Protein AF-0000000086705723 (afdb_homodimer)

Foldseek 3Di:
DCVPPPPPQPDWEKEWEDDQFKIWIWTPPVDIDTDMDTANGLVRLLVRLVCVCVVVVPFAHEYEYAYEPPQKDKDKDFQDPDPPVCRLVCVCVRCVVVDDDDSVQKDKDWDWAQAAPVDGTMIMMMMGGPVSVVSNCVSCVVGYHYDYYYHPLLVCLVVDDQAQAKEWEFADDQPGFTWIWIHYRSGTHDIDGDPPCNCQQPDQDCVVVLVVVLVVVVVVQCCCCPGSVGDDHAEYEYHGHHNCQVVSQVVSCVVDPHHYYYDDDPVVCVCVVCVVVVVVVVDDDD/DCPPPPPPQPDWEKEWEDDQFKIWIWTPPVDIDTDMDTANGLVRLLVRLVCVCVVVVPFAHEYEYAYEPPQKDKDKDFQDPDPPVCRLVCVCVRCVVVDDDDSVQKDKDWDWAQAAPVDGTMIMMMMGGPVSVVSNCVSCVVGYHYDYYYHPLLVCLVVDDQAQAKEWEFADDQPGFTWIWIHYRSGTHDIDGDPPCNCQQPDQDCVVVLVVVLVVVVVVQCCCCPRSVGDHHAEYEYHGHHNCQVVSQVVSCVVDPHHYYYDDDPVVCVCVVCVVVVVVVVDDDD

Structure (mmCIF, N/CA/C/O backbone):
data_AF-0000000086705723-model_v1
#
loop_
_entity.id
_entity.type
_entity.pdbx_description
1 polymer 'MSHA biogenesis protein MshI'
#
loop_
_atom_site.group_PDB
_atom_site.id
_atom_site.type_symbol
_atom_site.label_atom_id
_atom_site.label_alt_id
_atom_site.label_comp_id
_atom_site.label_asym_id
_atom_site.label_entity_id
_atom_site.label_seq_id
_atom_site.pdbx_PDB_ins_code
_atom_site.Cartn_x
_atom_site.Cartn_y
_atom_site.Cartn_z
_atom_site.occupancy
_atom_site.B_iso_or_equiv
_atom_site.auth_seq_id
_atom_site.auth_comp_id
_atom_site.auth_asym_id
_atom_site.auth_atom_id
_atom_site.pdbx_PDB_model_num
ATOM 1 N N . MET A 1 1 ? 30.625 6.539 -42.156 1 21.98 1 MET A N 1
ATOM 2 C CA . MET A 1 1 ? 30.828 6.621 -40.688 1 21.98 1 MET A CA 1
ATOM 3 C C . MET A 1 1 ? 29.5 6.555 -39.938 1 21.98 1 MET A C 1
ATOM 5 O O . MET A 1 1 ? 28.844 7.574 -39.75 1 21.98 1 MET A O 1
ATOM 9 N N . ARG A 1 2 ? 28.531 5.625 -40.25 1 25.52 2 ARG A N 1
ATOM 10 C CA . ARG A 1 2 ? 27.109 5.477 -39.969 1 25.52 2 ARG A CA 1
ATOM 11 C C . ARG A 1 2 ? 26.859 5.34 -38.469 1 25.52 2 ARG A C 1
ATOM 13 O O . ARG A 1 2 ? 27.219 4.328 -37.844 1 25.52 2 ARG A O 1
ATOM 20 N N . THR A 1 3 ? 27.109 6.418 -37.656 1 29.84 3 THR A N 1
ATOM 21 C CA . THR A 1 3 ? 27.109 6.602 -36.188 1 29.84 3 THR A CA 1
ATOM 22 C C . THR A 1 3 ? 25.797 6.082 -35.594 1 29.84 3 THR A C 1
ATOM 24 O O . THR A 1 3 ? 24.75 6.688 -35.781 1 29.84 3 THR A O 1
ATOM 27 N N . LEU A 1 4 ? 25.516 4.797 -35.781 1 28.5 4 LEU A N 1
ATOM 28 C CA . LEU A 1 4 ? 24.312 4.086 -35.375 1 28.5 4 LEU A CA 1
ATOM 29 C C . LEU A 1 4 ? 23.984 4.328 -33.906 1 28.5 4 LEU A C 1
ATOM 31 O O . LEU A 1 4 ? 24.828 4.07 -33.031 1 28.5 4 LEU A O 1
ATOM 35 N N . PHE A 1 5 ? 23.375 5.48 -33.656 1 31.73 5 PHE A N 1
ATOM 36 C CA . PHE A 1 5 ? 22.812 5.875 -32.375 1 31.73 5 PHE A CA 1
ATOM 37 C C . PHE A 1 5 ? 22.203 4.676 -31.641 1 31.73 5 PHE A C 1
ATOM 39 O O . PHE A 1 5 ? 21.281 4.039 -32.156 1 31.73 5 PHE A O 1
ATOM 46 N N . HIS A 1 6 ? 22.969 3.834 -31.109 1 31.06 6 HIS A N 1
ATOM 47 C CA . HIS A 1 6 ? 22.594 2.695 -30.281 1 31.06 6 HIS A CA 1
ATOM 48 C C . HIS A 1 6 ? 21.516 3.08 -29.266 1 31.06 6 HIS A C 1
ATOM 50 O O . HIS A 1 6 ? 21.703 4.008 -28.484 1 31.06 6 HIS A O 1
ATOM 56 N N . ARG A 1 7 ? 20.422 3.166 -29.766 1 34.44 7 ARG A N 1
ATOM 57 C CA . ARG A 1 7 ? 19.297 3.438 -28.875 1 34.44 7 ARG A CA 1
ATOM 58 C C . ARG A 1 7 ? 19.5 2.752 -27.531 1 34.44 7 ARG A C 1
ATOM 60 O O . ARG A 1 7 ? 19.719 1.542 -27.469 1 34.44 7 ARG A O 1
ATOM 67 N N . LYS A 1 8 ? 20.109 3.406 -26.625 1 37.16 8 LYS A N 1
ATOM 68 C CA . LYS A 1 8 ? 20.234 2.975 -25.25 1 37.16 8 LYS A CA 1
ATOM 69 C C . LYS A 1 8 ? 19.078 2.066 -24.828 1 37.16 8 LYS A C 1
ATOM 71 O O . LYS A 1 8 ? 17.922 2.453 -24.938 1 37.16 8 LYS A O 1
ATOM 76 N N . ALA A 1 9 ? 19.031 0.79 -25.156 1 39.94 9 ALA A N 1
ATOM 77 C CA . ALA A 1 9 ? 18.094 -0.238 -24.703 1 39.94 9 ALA A CA 1
ATOM 78 C C . ALA A 1 9 ? 17.516 0.101 -23.328 1 39.94 9 ALA A C 1
ATOM 80 O O . ALA A 1 9 ? 18.25 0.406 -22.406 1 39.94 9 ALA A O 1
ATOM 81 N N . LEU A 1 10 ? 16.359 0.853 -23.172 1 51.12 10 LEU A N 1
ATOM 82 C CA . LEU A 1 10 ? 15.672 1.291 -21.969 1 51.12 10 LEU A CA 1
ATOM 83 C C . LEU A 1 10 ? 15.703 0.201 -20.891 1 51.12 10 LEU A C 1
ATOM 85 O O . LEU A 1 10 ? 15.453 -0.97 -21.188 1 51.12 10 LEU A O 1
ATOM 89 N N . SER A 1 11 ? 16.406 0.227 -19.797 1 62.53 11 SER A N 1
ATOM 90 C CA . SER A 1 11 ? 16.859 -0.601 -18.688 1 62.53 11 SER A CA 1
ATOM 91 C C . SER A 1 11 ? 15.734 -0.84 -17.688 1 62.53 11 SER A C 1
ATOM 93 O O . SER A 1 11 ? 14.844 -0.002 -17.531 1 62.53 11 SER A O 1
ATOM 95 N N . GLY A 1 12 ? 15.242 -2.141 -17.516 1 80.44 12 GLY A N 1
ATOM 96 C CA . GLY A 1 12 ? 14.5 -2.709 -16.391 1 80.44 12 GLY A CA 1
ATOM 97 C C . GLY A 1 12 ? 13.273 -3.484 -16.828 1 80.44 12 GLY A C 1
ATOM 98 O O . GLY A 1 12 ? 12.789 -3.322 -17.953 1 80.44 12 GLY A O 1
ATOM 99 N N . ARG A 1 13 ? 12.828 -4.348 -16.234 1 91.06 13 ARG A N 1
ATOM 100 C CA . ARG A 1 13 ? 11.664 -5.207 -16.469 1 91.06 13 ARG A CA 1
ATOM 101 C C . ARG A 1 13 ? 10.391 -4.562 -15.922 1 91.06 13 ARG A C 1
ATOM 103 O O . ARG A 1 13 ? 10.453 -3.689 -15.055 1 91.06 13 ARG A O 1
ATOM 110 N N . VAL A 1 14 ? 9.344 -4.902 -16.609 1 95.06 14 VAL A N 1
ATOM 111 C CA . VAL A 1 14 ? 8.016 -4.48 -16.188 1 95.06 14 VAL A CA 1
ATOM 112 C C . VAL A 1 14 ? 7.176 -5.703 -15.828 1 95.06 14 VAL A C 1
ATOM 114 O O . VAL A 1 14 ? 7.168 -6.695 -16.562 1 95.06 14 VAL A O 1
ATOM 117 N N . GLY A 1 15 ? 6.617 -5.648 -14.648 1 96.75 15 GLY A N 1
ATOM 118 C CA . GLY A 1 15 ? 5.652 -6.668 -14.266 1 96.75 15 GLY A CA 1
ATOM 119 C C . GLY A 1 15 ? 4.215 -6.25 -14.508 1 96.75 15 GLY A C 1
ATOM 120 O O . GLY A 1 15 ? 3.818 -5.137 -14.164 1 96.75 15 GLY A O 1
ATOM 121 N N . VAL A 1 16 ? 3.438 -7.164 -15.086 1 97.38 16 VAL A N 1
ATOM 122 C CA . VAL A 1 16 ? 2.043 -6.852 -15.383 1 97.38 16 VAL A CA 1
ATOM 123 C C . VAL A 1 16 ? 1.145 -7.98 -14.875 1 97.38 16 VAL A C 1
ATOM 125 O O . VAL A 1 16 ? 1.427 -9.156 -15.109 1 97.38 16 VAL A O 1
ATOM 128 N N . LEU A 1 17 ? 0.126 -7.617 -14.164 1 96.38 17 LEU A N 1
ATOM 129 C CA . LEU A 1 17 ? -0.926 -8.555 -13.789 1 96.38 17 LEU A CA 1
ATOM 130 C C . LEU A 1 17 ? -2.189 -8.312 -14.602 1 96.38 17 LEU A C 1
ATOM 132 O O . LEU A 1 17 ? -2.748 -7.211 -14.586 1 96.38 17 LEU A O 1
ATOM 136 N N . PHE A 1 18 ? -2.557 -9.336 -15.344 1 96.88 18 PHE A N 1
ATOM 137 C CA . PHE A 1 18 ? -3.799 -9.266 -16.109 1 96.88 18 PHE A CA 1
ATOM 138 C C . PHE A 1 18 ? -4.965 -9.82 -15.289 1 96.88 18 PHE A C 1
ATOM 140 O O . PHE A 1 18 ? -4.91 -10.953 -14.812 1 96.88 18 PHE A O 1
ATOM 147 N N . GLY A 1 19 ? -5.926 -8.984 -15.156 1 92.94 19 GLY A 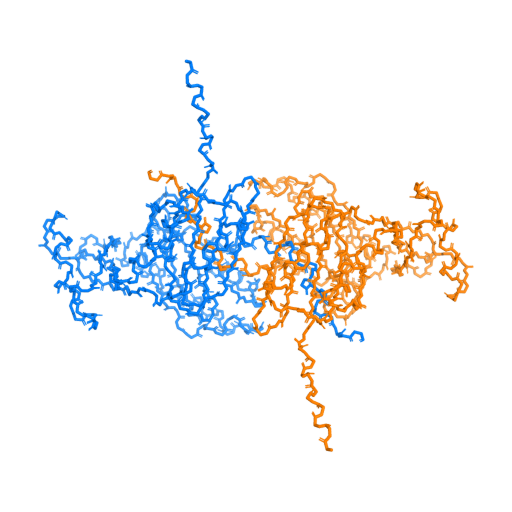N 1
ATOM 148 C CA . GLY A 1 19 ? -7.188 -9.422 -14.57 1 92.94 19 GLY A CA 1
ATOM 149 C C . GLY A 1 19 ? -8.359 -9.289 -15.523 1 92.94 19 GLY A C 1
ATOM 150 O O . GLY A 1 19 ? -8.203 -8.812 -16.656 1 92.94 19 GLY A O 1
ATOM 151 N N . GLN A 1 20 ? -9.531 -9.828 -15.023 1 88.69 20 GLN A N 1
ATOM 152 C CA . GLN A 1 20 ? -10.742 -9.75 -15.836 1 88.69 20 GLN A CA 1
ATOM 153 C C . GLN A 1 20 ? -11.203 -8.305 -16 1 88.69 20 GLN A C 1
ATOM 155 O O . GLN A 1 20 ? -11.664 -7.918 -17.078 1 88.69 20 GLN A O 1
ATOM 160 N N . ASP A 1 21 ? -10.984 -7.539 -14.891 1 88.06 21 ASP A N 1
ATOM 161 C CA . ASP A 1 21 ? -11.57 -6.203 -14.945 1 88.06 21 ASP A CA 1
ATOM 162 C C . ASP A 1 21 ? -10.508 -5.129 -14.727 1 88.06 21 ASP A C 1
ATOM 164 O O . ASP A 1 21 ? -10.828 -3.941 -14.648 1 88.06 21 ASP A O 1
ATOM 168 N N . HIS A 1 22 ? -9.234 -5.559 -14.547 1 89.31 22 HIS A N 1
ATOM 169 C CA . HIS A 1 22 ? -8.172 -4.594 -14.281 1 89.31 22 HIS A CA 1
ATOM 170 C C . HIS A 1 22 ? -6.82 -5.125 -14.75 1 89.31 22 HIS A C 1
ATOM 172 O O . HIS A 1 22 ? -6.605 -6.336 -14.789 1 89.31 22 HIS A O 1
ATOM 178 N N . ILE A 1 23 ? -5.984 -4.195 -15.07 1 94.12 23 ILE A N 1
ATOM 179 C CA . ILE A 1 23 ? -4.57 -4.473 -15.289 1 94.12 23 ILE A CA 1
ATOM 180 C C . ILE A 1 23 ? -3.725 -3.68 -14.297 1 94.12 23 ILE A C 1
ATOM 182 O O . ILE A 1 23 ? -4 -2.506 -14.039 1 94.12 23 ILE A O 1
ATOM 186 N N . TRP A 1 24 ? -2.773 -4.332 -13.695 1 92.31 24 TRP A N 1
ATOM 187 C CA . TRP A 1 24 ? -1.833 -3.68 -12.789 1 92.31 24 TRP A CA 1
ATOM 188 C C . TRP A 1 24 ? -0.41 -3.76 -13.336 1 92.31 24 TRP A C 1
ATOM 190 O O . TRP A 1 24 ? 0.001 -4.797 -13.859 1 92.31 24 TRP A O 1
ATOM 200 N N . LEU A 1 25 ? 0.279 -2.699 -13.234 1 94 25 LEU A N 1
ATOM 201 C CA . LEU A 1 25 ? 1.627 -2.607 -13.781 1 94 25 LEU A CA 1
ATOM 202 C C . LEU A 1 25 ? 2.607 -2.09 -12.734 1 94 25 LEU A C 1
ATOM 204 O O . LEU A 1 25 ? 2.287 -1.171 -11.977 1 94 25 LEU A O 1
ATOM 208 N N . THR A 1 26 ? 3.77 -2.746 -12.664 1 91.94 26 THR A N 1
ATOM 209 C CA . THR A 1 26 ? 4.855 -2.268 -11.82 1 91.94 26 THR A CA 1
ATOM 210 C C . THR A 1 26 ? 6.168 -2.221 -12.594 1 91.94 26 THR A C 1
ATOM 212 O O . THR A 1 26 ? 6.391 -3.029 -13.5 1 91.94 26 THR A O 1
ATOM 215 N N . SER A 1 27 ? 6.941 -1.223 -12.297 1 89.56 27 SER A N 1
ATOM 216 C CA . SER A 1 27 ? 8.297 -1.153 -12.836 1 89.56 27 SER A CA 1
ATOM 217 C C . SER A 1 27 ? 9.32 -0.921 -11.727 1 89.56 27 SER A C 1
ATOM 219 O O . SER A 1 27 ? 8.984 -0.399 -10.664 1 89.56 27 SER A O 1
ATOM 221 N N . ASN A 1 28 ? 10.406 -1.51 -11.789 1 74.62 28 ASN A N 1
ATOM 222 C CA . ASN A 1 28 ? 11.445 -1.353 -10.773 1 74.62 28 ASN A CA 1
ATOM 223 C C . ASN A 1 28 ? 12.523 -0.368 -11.227 1 74.62 28 ASN A C 1
ATOM 225 O O . ASN A 1 28 ? 13.695 -0.522 -10.875 1 74.62 28 ASN A O 1
ATOM 229 N N . ASP A 1 29 ? 12.086 0.596 -11.938 1 72.94 29 ASP A N 1
ATOM 230 C CA . ASP A 1 29 ? 13.031 1.648 -12.312 1 72.94 29 ASP A CA 1
ATOM 231 C C . ASP A 1 29 ? 13.461 2.461 -11.094 1 72.94 29 ASP A C 1
ATOM 233 O O . ASP A 1 29 ? 13.117 2.115 -9.961 1 72.94 29 ASP A O 1
ATOM 237 N N . THR A 1 30 ? 14.469 3.266 -11.289 1 62.84 30 THR A N 1
ATOM 238 C CA . THR A 1 30 ? 14.914 4.148 -10.219 1 62.84 30 THR A CA 1
ATOM 239 C C . THR A 1 30 ? 13.727 4.762 -9.484 1 62.84 30 THR A C 1
ATOM 241 O O . THR A 1 30 ? 13.719 4.832 -8.25 1 62.84 30 THR A O 1
ATOM 244 N N . THR A 1 31 ? 12.75 5.066 -10.32 1 63.94 31 THR A N 1
ATOM 245 C CA . THR A 1 31 ? 11.477 5.488 -9.75 1 63.94 31 THR A CA 1
ATOM 246 C C . THR A 1 31 ? 10.391 4.445 -10.016 1 63.94 31 THR A C 1
ATOM 248 O O . THR A 1 31 ? 9.883 4.344 -11.133 1 63.94 31 THR A O 1
ATOM 251 N N . PRO A 1 32 ? 10.156 3.662 -8.953 1 71.12 32 PRO A N 1
ATOM 252 C CA . PRO A 1 32 ? 9.172 2.604 -9.18 1 71.12 32 PRO A CA 1
ATOM 253 C C . PRO A 1 32 ? 7.816 3.145 -9.633 1 71.12 32 PRO A C 1
ATOM 255 O O . PRO A 1 32 ? 7.406 4.227 -9.203 1 71.12 32 PRO A O 1
ATOM 258 N N . CYS A 1 33 ? 7.27 2.514 -10.547 1 80.12 33 CYS A N 1
ATOM 259 C CA . CYS A 1 33 ? 5.949 2.85 -11.062 1 80.12 33 CYS A CA 1
ATOM 260 C C . CYS A 1 33 ? 4.918 1.807 -10.648 1 80.12 33 CYS A C 1
ATOM 262 O O . CYS A 1 33 ? 5.164 0.605 -10.766 1 80.12 33 CYS A O 1
ATOM 264 N N . PHE A 1 34 ? 3.861 2.211 -10.016 1 86 34 PHE A N 1
ATOM 265 C CA . PHE A 1 34 ? 2.691 1.398 -9.711 1 86 34 PHE A CA 1
ATOM 266 C C . PHE A 1 34 ? 1.433 2.018 -10.312 1 86 34 PHE A C 1
ATOM 268 O O . PHE A 1 34 ? 0.955 3.049 -9.836 1 86 34 PHE A O 1
ATOM 275 N N . ALA A 1 35 ? 0.952 1.363 -11.336 1 85.94 35 ALA A N 1
ATOM 276 C CA . ALA A 1 35 ? -0.176 1.936 -12.062 1 85.94 35 ALA A CA 1
ATOM 277 C C . ALA A 1 35 ? -1.182 0.855 -12.453 1 85.94 35 ALA A C 1
ATOM 279 O O . ALA A 1 35 ? -0.833 -0.324 -12.539 1 85.94 35 ALA A O 1
ATOM 280 N N . SER A 1 36 ? -2.379 1.224 -12.609 1 87.5 36 SER A N 1
ATOM 281 C CA . SER A 1 36 ? -3.414 0.272 -13 1 87.5 36 SER A CA 1
ATOM 282 C C . SER A 1 36 ? -4.469 0.935 -13.883 1 87.5 36 SER A C 1
ATOM 284 O O . SER A 1 36 ? -4.555 2.164 -13.938 1 87.5 36 SER A O 1
ATOM 286 N N . ARG A 1 37 ? -5.188 0.121 -14.594 1 86.06 37 ARG A N 1
ATOM 287 C CA . ARG A 1 37 ? -6.273 0.577 -15.453 1 86.06 37 ARG A CA 1
ATOM 288 C C . ARG A 1 37 ? -7.434 -0.413 -15.453 1 86.06 37 ARG A C 1
ATOM 290 O O . ARG A 1 37 ? -7.223 -1.624 -15.547 1 86.06 37 ARG A O 1
ATOM 297 N N . PRO A 1 38 ? -8.633 0.137 -15.297 1 86.19 38 PRO A N 1
ATOM 298 C CA . PRO A 1 38 ? -9.781 -0.751 -15.484 1 86.19 38 PRO A CA 1
ATOM 299 C C . PRO A 1 38 ? -9.922 -1.229 -16.922 1 86.19 38 PRO A C 1
ATOM 301 O O . PRO A 1 38 ? -9.555 -0.51 -17.859 1 86.19 38 PRO A O 1
ATOM 304 N N . VAL A 1 39 ? -10.344 -2.42 -17.078 1 90.88 39 VAL A N 1
ATOM 305 C CA . VAL A 1 39 ? -10.609 -2.973 -18.406 1 90.88 39 VAL A CA 1
ATOM 306 C C . VAL A 1 39 ? -11.953 -3.697 -18.406 1 90.88 39 VAL A C 1
ATOM 308 O O . VAL A 1 39 ? -12.438 -4.129 -17.359 1 90.88 39 VAL A O 1
ATOM 311 N N . ASN A 1 40 ? -12.57 -3.639 -19.531 1 88.06 40 ASN A N 1
ATOM 312 C CA . ASN A 1 40 ? -13.797 -4.414 -19.703 1 88.06 40 ASN A CA 1
ATOM 313 C C . ASN A 1 40 ? -13.523 -5.73 -20.422 1 88.06 40 ASN A C 1
ATOM 315 O O . ASN A 1 40 ? -13.977 -5.926 -21.547 1 88.06 40 ASN A O 1
ATOM 319 N N . GLY A 1 41 ? -12.812 -6.59 -19.844 1 87 41 GLY A N 1
ATOM 320 C CA . GLY A 1 41 ? -12.492 -7.879 -20.422 1 87 41 GLY A CA 1
ATOM 321 C C . GLY A 1 41 ? -11.281 -7.836 -21.344 1 87 41 GLY A C 1
ATOM 322 O O . GLY A 1 41 ? -10.586 -6.82 -21.422 1 87 41 GLY A O 1
ATOM 323 N N . PRO A 1 42 ? -11.047 -8.938 -22.094 1 89 42 PRO A N 1
ATOM 324 C CA . PRO A 1 42 ? -9.852 -9.078 -22.938 1 89 42 PRO A CA 1
ATOM 325 C C . PRO A 1 42 ? -9.797 -8.047 -24.047 1 89 42 PRO A C 1
ATOM 327 O O . PRO A 1 42 ? -8.703 -7.672 -24.5 1 89 42 PRO A O 1
ATOM 330 N N . GLN A 1 43 ? -10.875 -7.586 -24.422 1 91.62 43 GLN A N 1
ATOM 331 C CA . GLN A 1 43 ? -10.914 -6.633 -25.531 1 91.62 43 GLN A CA 1
ATOM 332 C C . GLN A 1 43 ? -10.289 -5.301 -25.125 1 91.62 43 GLN A C 1
ATOM 334 O O . GLN A 1 43 ? -9.859 -4.523 -25.984 1 91.62 43 GLN A O 1
ATOM 339 N N . GLY A 1 44 ? -10.242 -5.086 -23.875 1 93.81 44 GLY A N 1
ATOM 340 C CA . GLY A 1 44 ? -9.719 -3.822 -23.391 1 93.81 44 GLY A CA 1
ATOM 341 C C . GLY A 1 44 ? -8.242 -3.891 -23.031 1 93.81 44 GLY A C 1
ATOM 342 O O . GLY A 1 44 ? -7.625 -2.865 -22.75 1 93.81 44 GLY A O 1
ATOM 343 N N . TRP A 1 45 ? -7.648 -5.09 -23.109 1 95.94 45 TRP A N 1
ATOM 344 C CA . TRP A 1 45 ? -6.289 -5.281 -22.609 1 95.94 45 TRP A CA 1
ATOM 345 C C . TRP A 1 45 ? -5.289 -4.48 -23.422 1 95.94 45 TRP A C 1
ATOM 347 O O . TRP A 1 45 ? -4.43 -3.787 -22.875 1 95.94 45 TRP A O 1
ATOM 357 N N . ARG A 1 46 ? -5.453 -4.551 -24.734 1 95.69 46 ARG A N 1
ATOM 358 C CA . ARG A 1 46 ? -4.492 -3.902 -25.625 1 95.69 46 ARG A CA 1
ATOM 359 C C . ARG A 1 46 ? -4.488 -2.391 -25.422 1 95.69 46 ARG A C 1
ATOM 361 O O . ARG A 1 46 ? -3.428 -1.785 -25.25 1 95.69 46 ARG A O 1
ATOM 368 N N . SER A 1 47 ? -5.625 -1.835 -25.406 1 94.75 47 SER A N 1
ATOM 369 C CA . SER A 1 47 ? -5.73 -0.387 -25.25 1 94.75 47 SER A CA 1
ATOM 370 C C . SER A 1 47 ? -5.23 0.056 -23.875 1 94.75 47 SER A C 1
ATOM 372 O O . SER A 1 47 ? -4.559 1.082 -23.766 1 94.75 47 SER A O 1
ATOM 374 N N . ALA A 1 48 ? -5.609 -0.688 -22.875 1 93.19 48 ALA A N 1
ATOM 375 C CA . ALA A 1 48 ? -5.184 -0.359 -21.516 1 93.19 48 ALA A CA 1
ATOM 376 C C . ALA A 1 48 ? -3.662 -0.407 -21.391 1 93.19 48 ALA A C 1
ATOM 378 O O . ALA A 1 48 ? -3.055 0.479 -20.797 1 93.19 48 ALA A O 1
ATOM 379 N N . LEU A 1 49 ? -3.066 -1.407 -21.969 1 95.62 49 LEU A N 1
ATOM 380 C CA . LEU A 1 49 ? -1.613 -1.529 -21.922 1 95.62 49 LEU A CA 1
ATOM 381 C C . LEU A 1 49 ? -0.946 -0.386 -22.688 1 95.62 49 LEU A C 1
ATOM 383 O O . LEU A 1 49 ? 0.034 0.191 -22.203 1 95.62 49 LEU A O 1
ATOM 387 N N . ASP A 1 50 ? -1.507 -0.141 -23.812 1 94.38 50 ASP A N 1
ATOM 388 C CA . ASP A 1 50 ? -0.968 0.954 -24.609 1 94.38 50 ASP A CA 1
ATOM 389 C C . ASP A 1 50 ? -0.957 2.26 -23.812 1 94.38 50 ASP A C 1
ATOM 391 O O . ASP A 1 50 ? 0.05 2.971 -23.797 1 94.38 50 ASP A O 1
ATOM 395 N N . GLU A 1 51 ? -2.004 2.514 -23.203 1 86.94 51 GLU A N 1
ATOM 396 C CA . GLU A 1 51 ? -2.129 3.736 -22.406 1 86.94 51 GLU A CA 1
ATOM 397 C C . GLU A 1 51 ? -1.142 3.748 -21.25 1 86.94 51 GLU A C 1
ATOM 399 O O . GLU A 1 51 ? -0.458 4.746 -21.016 1 86.94 51 GLU A O 1
ATOM 404 N N . LEU A 1 52 ? -1.089 2.666 -20.5 1 88.94 52 LEU A N 1
ATOM 405 C CA . LEU A 1 52 ? -0.207 2.572 -19.344 1 88.94 52 LEU A CA 1
ATOM 406 C C . LEU A 1 52 ? 1.252 2.729 -19.766 1 88.94 52 LEU A C 1
ATOM 408 O O . LEU A 1 52 ? 2.004 3.479 -19.125 1 88.94 52 LEU A O 1
ATOM 412 N N . PHE A 1 53 ? 1.629 2.057 -20.828 1 92 53 PHE A N 1
ATOM 413 C CA . PHE A 1 53 ? 3.025 2.059 -21.25 1 92 53 PHE A CA 1
ATOM 414 C C . PHE A 1 53 ? 3.418 3.416 -21.812 1 92 53 PHE A C 1
ATOM 416 O O . PHE A 1 53 ? 4.535 3.887 -21.594 1 92 53 PHE A O 1
ATOM 423 N N . THR A 1 54 ? 2.523 4.023 -22.516 1 86.44 54 THR A N 1
ATOM 424 C CA . THR A 1 54 ? 2.793 5.344 -23.062 1 86.44 54 THR A CA 1
ATOM 425 C C . THR A 1 54 ? 2.9 6.387 -21.953 1 86.44 54 THR A C 1
ATOM 427 O O . THR A 1 54 ? 3.854 7.168 -21.922 1 86.44 54 THR A O 1
ATOM 430 N N . LEU A 1 55 ? 1.979 6.301 -21.125 1 76.62 55 LEU A N 1
ATOM 431 C CA . LEU A 1 55 ? 1.903 7.281 -20.047 1 76.62 55 LEU A CA 1
ATOM 432 C C . LEU A 1 55 ? 3.158 7.234 -19.172 1 76.62 55 LEU A C 1
ATOM 434 O O . LEU A 1 55 ? 3.625 8.273 -18.703 1 76.62 55 LEU A O 1
ATOM 438 N N . HIS A 1 56 ? 3.688 6.078 -18.984 1 81 56 HIS A N 1
ATOM 439 C CA . HIS A 1 56 ? 4.793 5.934 -18.047 1 81 56 HIS A CA 1
ATOM 440 C C . HIS A 1 56 ? 6.109 5.688 -18.781 1 81 56 HIS A C 1
ATOM 442 O O . HIS A 1 56 ? 7.117 5.355 -18.156 1 81 56 HIS A O 1
ATOM 448 N N . HIS A 1 57 ? 6.094 5.781 -20.094 1 83.25 57 HIS A N 1
ATOM 449 C CA . HIS A 1 57 ? 7.281 5.684 -20.938 1 83.25 57 HIS A CA 1
ATOM 450 C C . HIS A 1 57 ? 7.992 4.352 -20.719 1 83.25 57 HIS A C 1
ATOM 452 O O . HIS A 1 57 ? 9.203 4.32 -20.469 1 83.25 57 HIS A O 1
ATOM 458 N N . LEU A 1 58 ? 7.203 3.262 -20.859 1 90.56 58 LEU A N 1
ATOM 459 C CA . LEU A 1 58 ? 7.73 1.924 -20.625 1 90.56 58 LEU A CA 1
ATOM 460 C C . LEU A 1 58 ? 7.793 1.117 -21.906 1 90.56 58 LEU A C 1
ATOM 462 O O . LEU A 1 58 ? 7.895 -0.112 -21.875 1 90.56 58 LEU A O 1
ATOM 466 N N . GLU A 1 59 ? 7.82 1.764 -22.984 1 91.75 59 GLU A N 1
ATOM 467 C CA . GLU A 1 59 ? 7.773 1.081 -24.281 1 91.75 59 GLU A CA 1
ATOM 468 C C . GLU A 1 59 ? 9.047 0.273 -24.516 1 91.75 59 GLU A C 1
ATOM 470 O O . GLU A 1 59 ? 10.125 0.655 -24.062 1 91.75 59 GLU A O 1
ATOM 475 N N . ARG A 1 60 ? 8.938 -0.855 -25.188 1 91.25 60 ARG A N 1
ATOM 476 C CA . ARG A 1 60 ? 10.008 -1.722 -25.672 1 91.25 60 ARG A CA 1
ATOM 477 C C . ARG A 1 60 ? 10.703 -2.426 -24.5 1 91.25 60 ARG A C 1
ATOM 479 O O . ARG A 1 60 ? 11.703 -3.127 -24.703 1 91.25 60 ARG A O 1
ATOM 486 N N . ARG A 1 61 ? 10.195 -2.281 -23.344 1 92.69 61 ARG A N 1
ATOM 487 C CA . ARG A 1 61 ? 10.781 -2.957 -22.188 1 92.69 61 ARG A CA 1
ATOM 488 C C . ARG A 1 61 ? 10.406 -4.438 -22.172 1 92.69 61 ARG A C 1
ATOM 490 O O . ARG A 1 61 ? 9.477 -4.855 -22.859 1 92.69 61 ARG A O 1
ATOM 497 N N . ARG A 1 62 ? 11.234 -5.207 -21.5 1 94.5 62 ARG A N 1
ATOM 498 C CA . ARG A 1 62 ? 10.875 -6.598 -21.266 1 94.5 62 ARG A CA 1
ATOM 499 C C . ARG A 1 62 ? 9.742 -6.703 -20.25 1 94.5 62 ARG A C 1
ATOM 501 O O . ARG A 1 62 ? 9.781 -6.051 -19.203 1 94.5 62 ARG A O 1
ATOM 508 N N . VAL A 1 63 ? 8.734 -7.535 -20.562 1 96.5 63 VAL A N 1
ATOM 509 C CA . VAL A 1 63 ? 7.531 -7.59 -19.734 1 96.5 63 VAL A CA 1
ATOM 510 C C . VAL A 1 63 ? 7.324 -9.008 -19.219 1 96.5 63 VAL A C 1
ATOM 512 O O . VAL A 1 63 ? 7.348 -9.969 -19.984 1 96.5 63 VAL A O 1
ATOM 515 N N . CYS A 1 64 ? 7.223 -9.148 -17.938 1 97.12 64 CYS A N 1
ATOM 516 C CA . CYS A 1 64 ? 6.785 -10.383 -17.297 1 97.12 64 CYS A CA 1
ATOM 517 C C . CYS A 1 64 ? 5.316 -10.297 -16.906 1 97.12 64 CYS A C 1
ATOM 519 O O . CYS A 1 64 ? 4.891 -9.312 -16.281 1 97.12 64 CYS A O 1
ATOM 521 N N . VAL A 1 65 ? 4.609 -11.359 -17.172 1 97.88 65 VAL A N 1
ATOM 522 C CA . VAL A 1 65 ? 3.162 -11.312 -17 1 97.88 65 VAL A CA 1
ATOM 523 C C . VAL A 1 65 ? 2.73 -12.352 -15.969 1 97.88 65 VAL A C 1
ATOM 525 O O . VAL A 1 65 ? 3.23 -13.484 -15.969 1 97.88 65 VAL A O 1
ATOM 528 N N . ALA A 1 66 ? 1.823 -11.93 -15.125 1 97.44 66 ALA A N 1
ATOM 529 C CA . ALA A 1 66 ? 1.068 -12.859 -14.289 1 97.44 66 ALA A CA 1
ATOM 530 C C . ALA A 1 66 ? -0.418 -12.82 -14.633 1 97.44 66 ALA A C 1
ATOM 532 O O . ALA A 1 66 ? -0.977 -11.758 -14.891 1 97.44 66 ALA A O 1
ATOM 533 N N . LEU A 1 67 ? -1.002 -14.008 -14.586 1 96.69 67 LEU A N 1
ATOM 534 C CA . LEU A 1 67 ? -2.443 -14.133 -14.773 1 96.69 67 LEU A CA 1
ATOM 535 C C . LEU A 1 67 ? -3.166 -14.156 -13.43 1 96.69 67 LEU A C 1
ATOM 537 O O . LEU A 1 67 ? -2.836 -14.961 -12.555 1 96.69 67 LEU A O 1
ATOM 541 N N . ALA A 1 68 ? -4.117 -13.242 -13.297 1 93.81 68 ALA A N 1
ATOM 542 C CA . ALA A 1 68 ? -4.938 -13.266 -12.086 1 93.81 68 ALA A CA 1
ATOM 543 C C . ALA A 1 68 ? -5.859 -14.484 -12.07 1 93.81 68 ALA A C 1
ATOM 545 O O . ALA A 1 68 ? -6.066 -15.125 -13.102 1 93.81 68 ALA A O 1
ATOM 546 N N . SER A 1 69 ? -6.406 -14.648 -10.82 1 88.56 69 SER A N 1
ATOM 547 C CA . SER A 1 69 ? -7.367 -15.734 -10.664 1 88.56 69 SER A CA 1
ATOM 548 C C . SER A 1 69 ? -8.547 -15.562 -11.609 1 88.56 69 SER A C 1
ATOM 550 O O . SER A 1 69 ? -9.031 -14.445 -11.82 1 88.56 69 SER A O 1
ATOM 552 N N . GLY A 1 70 ? -8.977 -16.484 -12.227 1 89.06 70 GLY A N 1
ATOM 553 C CA . GLY A 1 70 ? -10.094 -16.453 -13.156 1 89.06 70 GLY A CA 1
ATOM 554 C C . GLY A 1 70 ? -9.672 -16.531 -14.609 1 89.06 70 GLY A C 1
ATOM 555 O O . GLY A 1 70 ? -10.5 -16.797 -15.484 1 89.06 70 GLY A O 1
ATOM 556 N N . LEU A 1 71 ? -8.414 -16.266 -14.797 1 94.19 71 LEU A N 1
ATOM 557 C CA . LEU A 1 71 ? -7.938 -16.281 -16.172 1 94.19 71 LEU A CA 1
ATOM 558 C C . LEU A 1 71 ? -7.285 -17.609 -16.516 1 94.19 71 LEU A C 1
ATOM 560 O O . LEU A 1 71 ? -6.828 -17.812 -17.641 1 94.19 71 LEU A O 1
ATOM 564 N N . TYR A 1 72 ? -7.211 -18.453 -15.547 1 94.94 72 TYR A N 1
ATOM 565 C CA . TYR A 1 72 ? -6.641 -19.781 -15.727 1 94.94 72 TYR A CA 1
ATOM 566 C C . TYR A 1 72 ? -7.281 -20.781 -14.773 1 94.94 72 TYR A C 1
ATOM 568 O O . TYR A 1 72 ? -8.055 -20.406 -13.891 1 94.94 72 TYR A O 1
ATOM 576 N N . GLN A 1 73 ? -7.012 -22.016 -15.055 1 93.88 73 GLN A N 1
ATOM 577 C CA . GLN A 1 73 ? -7.41 -23.094 -14.172 1 93.88 73 GLN A CA 1
ATOM 578 C C . GLN A 1 73 ? -6.195 -23.875 -13.68 1 93.88 73 GLN A C 1
ATOM 580 O O . GLN A 1 73 ? -5.246 -24.109 -14.43 1 93.88 73 GLN A O 1
ATOM 585 N N . GLN A 1 74 ? -6.273 -24.203 -12.461 1 92.06 74 GLN A N 1
ATOM 586 C CA . GLN A 1 74 ? -5.199 -25 -11.859 1 92.06 74 GLN A CA 1
ATOM 587 C C . GLN A 1 74 ? -5.73 -26.281 -11.242 1 92.06 74 GLN A C 1
ATOM 589 O O . GLN A 1 74 ? -6.715 -26.25 -10.5 1 92.06 74 GLN A O 1
ATOM 594 N N . VAL A 1 75 ? -5.051 -27.422 -11.609 1 92.94 75 VAL A N 1
ATOM 595 C CA . VAL A 1 75 ? -5.484 -28.719 -11.094 1 92.94 75 VAL A CA 1
ATOM 596 C C . VAL A 1 75 ? -4.277 -29.516 -10.609 1 92.94 75 VAL A C 1
ATOM 598 O O . VAL A 1 75 ? -3.223 -29.5 -11.25 1 92.94 75 VAL A O 1
ATOM 601 N N . GLN A 1 76 ? -4.445 -30.125 -9.484 1 90 76 GLN A N 1
ATOM 602 C CA . GLN A 1 76 ? -3.398 -31.016 -8.977 1 90 76 GLN A CA 1
ATOM 603 C C . GLN A 1 76 ? -3.725 -32.469 -9.281 1 90 76 GLN A C 1
ATOM 605 O O . GLN A 1 76 ? -4.824 -32.938 -8.984 1 90 76 GLN A O 1
ATOM 610 N N . ILE A 1 77 ? -2.719 -33.156 -9.844 1 93.25 77 ILE A N 1
ATOM 611 C CA . ILE A 1 77 ? -2.938 -34.531 -10.234 1 93.25 77 ILE A CA 1
ATOM 612 C C . ILE A 1 77 ? -1.68 -35.344 -9.953 1 93.25 77 ILE A C 1
ATOM 614 O O . ILE A 1 77 ? -0.621 -34.781 -9.656 1 93.25 77 ILE A O 1
ATOM 618 N N . ASP A 1 78 ? -1.87 -36.656 -10.086 1 93.75 78 ASP A N 1
ATOM 619 C CA . ASP A 1 78 ? -0.698 -37.531 -10.117 1 93.75 78 ASP A CA 1
ATOM 620 C C . ASP A 1 78 ? 0.127 -37.281 -11.383 1 93.75 78 ASP A C 1
ATOM 622 O O . ASP A 1 78 ? -0.427 -37.125 -12.469 1 93.75 78 ASP A O 1
ATOM 626 N N . LYS A 1 79 ? 1.358 -37.219 -11.172 1 94.94 79 LYS A N 1
ATOM 627 C CA . LYS A 1 79 ? 2.24 -37.062 -12.32 1 94.94 79 LYS A CA 1
ATOM 628 C C . LYS A 1 79 ? 2.172 -38.281 -13.25 1 94.94 79 LYS A C 1
ATOM 630 O O . LYS A 1 79 ? 2.381 -39.406 -12.82 1 94.94 79 LYS A O 1
ATOM 635 N N . PRO A 1 80 ? 1.885 -37.969 -14.5 1 95 80 PRO A N 1
ATOM 636 C CA . PRO A 1 80 ? 1.877 -39.094 -15.453 1 95 80 PRO A CA 1
ATOM 637 C C . PRO A 1 80 ? 3.195 -39.844 -15.469 1 95 80 PRO A C 1
ATOM 639 O O . PRO A 1 80 ? 4.27 -39.25 -15.383 1 95 80 PRO A O 1
ATOM 642 N N . GLN A 1 81 ? 3.078 -41.125 -15.516 1 93.06 81 GLN A N 1
ATOM 643 C CA . GLN A 1 81 ? 4.254 -41.969 -15.516 1 93.06 81 GLN A CA 1
ATOM 644 C C . GLN A 1 81 ? 4.848 -42.094 -16.922 1 93.06 81 GLN A C 1
ATOM 646 O O . GLN A 1 81 ? 4.82 -43.156 -17.531 1 93.06 81 GLN A O 1
ATOM 651 N N . VAL A 1 82 ? 5.43 -41.062 -17.438 1 95 82 VAL A N 1
ATOM 652 C CA . VAL A 1 82 ? 6.105 -40.969 -18.734 1 95 82 VAL A CA 1
ATOM 653 C C . VAL A 1 82 ? 7.441 -40.25 -18.562 1 95 82 VAL A C 1
ATOM 655 O O . VAL A 1 82 ? 7.668 -39.562 -17.562 1 95 82 VAL A O 1
ATOM 658 N N . PRO A 1 83 ? 8.359 -40.469 -19.516 1 93.62 83 PRO A N 1
ATOM 659 C CA . PRO A 1 83 ? 9.609 -39.719 -19.469 1 93.62 83 PRO A CA 1
ATOM 660 C C . PRO A 1 83 ? 9.375 -38.188 -19.5 1 93.62 83 PRO A C 1
ATOM 662 O O . PRO A 1 83 ? 8.367 -37.75 -20.031 1 93.62 83 PRO A O 1
ATOM 665 N N . ALA A 1 84 ? 10.227 -37.438 -18.969 1 90.12 84 ALA A N 1
ATOM 666 C CA . ALA A 1 84 ? 10.117 -35.969 -18.828 1 90.12 84 ALA A CA 1
ATOM 667 C C . ALA A 1 84 ? 9.859 -35.312 -20.188 1 90.12 84 ALA A C 1
ATOM 669 O O . ALA A 1 84 ? 9.102 -34.344 -20.281 1 90.12 84 ALA A O 1
ATOM 670 N N . SER A 1 85 ? 10.445 -35.844 -21.219 1 92.62 85 SER A N 1
ATOM 671 C CA . SER A 1 85 ? 10.336 -35.281 -22.562 1 92.62 85 SER A CA 1
ATOM 672 C C . SER A 1 85 ? 8.938 -35.469 -23.125 1 92.62 85 SER A C 1
ATOM 674 O O . SER A 1 85 ? 8.531 -34.75 -24.047 1 92.62 85 SER A O 1
ATOM 676 N N . GLU A 1 86 ? 8.227 -36.406 -22.531 1 94.19 86 GLU A N 1
ATOM 677 C CA . GLU A 1 86 ? 6.91 -36.75 -23.062 1 94.19 86 GLU A CA 1
ATOM 678 C C . GLU A 1 86 ? 5.801 -36.188 -22.156 1 94.19 86 GLU A C 1
ATOM 680 O O . GLU A 1 86 ? 4.617 -36.281 -22.5 1 94.19 86 GLU A O 1
ATOM 685 N N . LEU A 1 87 ? 6.203 -35.656 -21.109 1 93.44 87 LEU A N 1
ATOM 686 C CA . LEU A 1 87 ? 5.234 -35.25 -20.109 1 93.44 87 LEU A CA 1
ATOM 687 C C . LEU A 1 87 ? 4.293 -34.188 -20.656 1 93.44 87 LEU A C 1
ATOM 689 O O . LEU A 1 87 ? 3.082 -34.219 -20.438 1 93.44 87 LEU A O 1
ATOM 693 N N . ALA A 1 88 ? 4.824 -33.281 -21.344 1 91.44 88 ALA A N 1
ATOM 694 C CA . ALA A 1 88 ? 4 -32.219 -21.922 1 91.44 88 ALA A CA 1
ATOM 695 C C . ALA A 1 88 ? 2.904 -32.781 -22.812 1 91.44 88 ALA A C 1
ATOM 697 O O . ALA A 1 88 ? 1.77 -32.312 -22.797 1 91.44 88 ALA A O 1
ATOM 698 N N . GLY A 1 89 ? 3.242 -33.781 -23.531 1 93.25 89 GLY A N 1
ATOM 699 C CA . GLY A 1 89 ? 2.291 -34.406 -24.438 1 93.25 89 GLY A CA 1
ATOM 700 C C . GLY A 1 89 ? 1.242 -35.25 -23.719 1 93.25 89 GLY A C 1
ATOM 701 O O . GLY A 1 89 ? 0.163 -35.5 -24.25 1 93.25 89 GLY A O 1
ATOM 702 N N . ALA A 1 90 ? 1.536 -35.625 -22.5 1 95.62 90 ALA A N 1
ATOM 703 C CA . ALA A 1 90 ? 0.643 -36.469 -21.719 1 95.62 90 ALA A CA 1
ATOM 704 C C . ALA A 1 90 ? -0.364 -35.625 -20.938 1 95.62 90 ALA A C 1
ATOM 706 O O . ALA A 1 90 ? -1.378 -36.156 -20.469 1 95.62 90 ALA A O 1
ATOM 707 N N . LEU A 1 91 ? -0.16 -34.375 -20.781 1 95.69 91 LEU A N 1
ATOM 708 C CA . LEU A 1 91 ? -0.925 -33.531 -19.875 1 95.69 91 LEU A CA 1
ATOM 709 C C . LEU A 1 91 ? -2.379 -33.406 -20.328 1 95.69 91 LEU A C 1
ATOM 711 O O . LEU A 1 91 ? -3.295 -33.531 -19.5 1 95.69 91 LEU A O 1
ATOM 715 N N . PRO A 1 92 ? -2.639 -33.312 -21.641 1 95.19 92 PRO A N 1
ATOM 716 C CA . PRO A 1 92 ? -4.035 -33.219 -22.078 1 95.19 92 PRO A CA 1
ATOM 717 C C . PRO A 1 92 ? -4.871 -34.406 -21.672 1 95.19 92 PRO A C 1
ATOM 719 O O . PRO A 1 92 ? -6.008 -34.25 -21.219 1 95.19 92 PRO A O 1
ATOM 722 N N . TRP A 1 93 ? -4.312 -35.531 -21.719 1 93.38 93 TRP A N 1
ATOM 723 C CA . TRP A 1 93 ? -5.02 -36.75 -21.359 1 93.38 93 TRP A CA 1
ATOM 724 C C . TRP A 1 93 ? -5.227 -36.812 -19.844 1 93.38 93 TRP A C 1
ATOM 726 O O . TRP A 1 93 ? -6.27 -37.281 -19.375 1 93.38 93 TRP A O 1
ATOM 736 N N . ALA A 1 94 ? -4.23 -36.375 -19.203 1 95.12 94 ALA A N 1
ATOM 737 C CA . ALA A 1 94 ? -4.246 -36.5 -17.734 1 95.12 94 ALA A CA 1
ATOM 738 C C . ALA A 1 94 ? -5.277 -35.562 -17.125 1 95.12 94 ALA A C 1
ATOM 740 O O . ALA A 1 94 ? -5.816 -35.844 -16.047 1 95.12 94 ALA A O 1
ATOM 741 N N . ILE A 1 95 ? -5.594 -34.438 -17.828 1 95.38 95 ILE A N 1
ATOM 742 C CA . ILE A 1 95 ? -6.422 -33.438 -17.172 1 95.38 95 ILE A CA 1
ATOM 743 C C . ILE A 1 95 ? -7.793 -33.375 -17.828 1 95.38 95 ILE A C 1
ATOM 745 O O . ILE A 1 95 ? -8.594 -32.469 -17.531 1 95.38 95 ILE A O 1
ATOM 749 N N . LYS A 1 96 ? -8.117 -34.188 -18.812 1 94.94 96 LYS A N 1
ATOM 750 C CA . LYS A 1 96 ? -9.32 -34.156 -19.641 1 94.94 96 LYS A CA 1
ATOM 751 C C . LYS A 1 96 ? -10.578 -34.094 -18.781 1 94.94 96 LYS A C 1
ATOM 753 O O . LYS A 1 96 ? -11.531 -33.375 -19.141 1 94.94 96 LYS A O 1
ATOM 758 N N . ASP A 1 97 ? -10.625 -34.719 -17.625 1 94.75 97 ASP A N 1
ATOM 759 C CA . ASP A 1 97 ? -11.82 -34.781 -16.797 1 94.75 97 ASP A CA 1
ATOM 760 C C . ASP A 1 97 ? -11.938 -33.562 -15.891 1 94.75 97 ASP A C 1
ATOM 762 O O . ASP A 1 97 ? -12.945 -33.375 -15.195 1 94.75 97 ASP A O 1
ATOM 766 N N . PHE A 1 98 ? -10.914 -32.75 -15.977 1 94.38 98 PHE A N 1
ATOM 767 C CA . PHE A 1 98 ? -10.898 -31.609 -15.07 1 94.38 98 PHE A CA 1
ATOM 768 C C . PHE A 1 98 ? -11.203 -30.312 -15.82 1 94.38 98 PHE A C 1
ATOM 770 O O . PHE A 1 98 ? -11.297 -29.25 -15.211 1 94.38 98 PHE A O 1
ATOM 777 N N . VAL A 1 99 ? -11.305 -30.422 -17.094 1 93.5 99 VAL A N 1
ATOM 778 C CA . VAL A 1 99 ? -11.5 -29.203 -17.891 1 93.5 99 VAL A CA 1
ATOM 779 C C . VAL A 1 99 ? -12.766 -29.344 -18.719 1 93.5 99 VAL A C 1
ATOM 781 O O . VAL A 1 99 ? -13.156 -30.438 -19.109 1 93.5 99 VAL A O 1
ATOM 784 N N . SER A 1 100 ? -13.383 -28.203 -18.969 1 90.5 100 SER A N 1
ATOM 785 C CA . SER A 1 100 ? -14.625 -28.172 -19.75 1 90.5 100 SER A CA 1
ATOM 786 C C . SER A 1 100 ? -14.367 -27.812 -21.203 1 90.5 100 SER A C 1
ATOM 788 O O . SER A 1 100 ? -15.109 -28.234 -22.094 1 90.5 100 SER A O 1
ATOM 790 N N . GLU A 1 101 ? -13.391 -27.188 -21.516 1 91.12 101 GLU A N 1
ATOM 791 C CA . GLU A 1 101 ? -13.031 -26.766 -22.859 1 91.12 101 GLU A CA 1
ATOM 792 C C . GLU A 1 101 ? -12.352 -27.891 -23.641 1 91.12 101 GLU A C 1
ATOM 794 O O . GLU A 1 101 ? -11.688 -28.734 -23.047 1 91.12 101 GLU A O 1
ATOM 799 N N . PRO A 1 102 ? -12.516 -27.812 -24.953 1 93.88 102 PRO A N 1
ATOM 800 C CA . PRO A 1 102 ? -11.75 -28.766 -25.766 1 93.88 102 PRO A CA 1
ATOM 801 C C . PRO A 1 102 ? -10.242 -28.641 -25.547 1 93.88 102 PRO A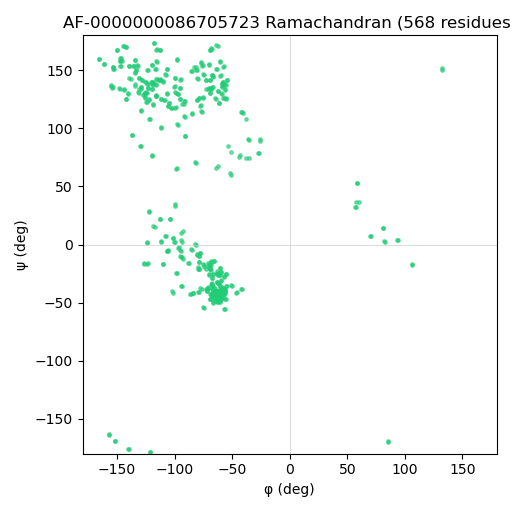 C 1
ATOM 803 O O . PRO A 1 102 ? -9.703 -27.531 -25.531 1 93.88 102 PRO A O 1
ATOM 806 N N . LEU A 1 103 ? -9.562 -29.766 -25.453 1 93.56 103 LEU A N 1
ATOM 807 C CA . LEU A 1 103 ? -8.148 -29.812 -25.094 1 93.56 103 LEU A CA 1
ATOM 808 C C . LEU A 1 103 ? -7.305 -29.078 -26.125 1 93.56 103 LEU A C 1
ATOM 810 O O . LEU A 1 103 ? -6.297 -28.453 -25.781 1 93.56 103 LEU A O 1
ATOM 814 N N . GLY A 1 104 ? -7.73 -29.125 -27.406 1 93.62 104 GLY A N 1
ATOM 815 C CA . GLY A 1 104 ? -6.992 -28.484 -28.469 1 93.62 104 GLY A CA 1
ATOM 816 C C . GLY A 1 104 ? -7.016 -26.969 -28.375 1 93.62 104 GLY A C 1
ATOM 817 O O . GLY A 1 104 ? -6.199 -26.281 -29 1 93.62 104 GLY A O 1
ATOM 818 N N . GLN A 1 105 ? -7.895 -26.484 -27.578 1 95.94 105 GLN A N 1
ATOM 819 C CA . GLN A 1 105 ? -8.047 -25.047 -27.453 1 95.94 105 GLN A CA 1
ATOM 820 C C . GLN A 1 105 ? -7.371 -24.531 -26.188 1 95.94 105 GLN A C 1
ATOM 822 O O . GLN A 1 105 ? -7.426 -23.328 -25.875 1 95.94 105 GLN A O 1
ATOM 827 N N . LEU A 1 106 ? -6.684 -25.438 -25.5 1 96.38 106 LEU A N 1
ATOM 828 C CA . LEU A 1 106 ? -6.07 -25.062 -24.234 1 96.38 106 LEU A CA 1
ATOM 829 C C . LEU A 1 106 ? -4.547 -25.031 -24.359 1 96.38 106 LEU A C 1
ATOM 831 O O . LEU A 1 106 ? -3.967 -25.812 -25.109 1 96.38 106 LEU A O 1
ATOM 835 N N . VAL A 1 107 ? -3.92 -24.094 -23.75 1 96.44 107 VAL A N 1
ATOM 836 C CA . VAL A 1 107 ? -2.494 -24.188 -23.438 1 96.44 107 VAL A CA 1
ATOM 837 C C . VAL A 1 107 ? -2.301 -24.719 -22.016 1 96.44 107 VAL A C 1
ATOM 839 O O . VAL A 1 107 ? -3.084 -24.406 -21.125 1 96.44 107 VAL A O 1
ATOM 842 N N . MET A 1 108 ? -1.263 -25.562 -21.844 1 95.62 108 MET A N 1
ATOM 843 C CA . MET A 1 108 ? -1.047 -26.172 -20.531 1 95.62 108 MET A CA 1
ATOM 844 C C . MET A 1 108 ? 0.436 -26.203 -20.188 1 95.62 108 MET A C 1
ATOM 846 O O . MET A 1 108 ? 1.287 -26.281 -21.062 1 95.62 108 MET A O 1
ATOM 850 N N . ASP A 1 109 ? 0.697 -26.016 -19.016 1 95 109 ASP A N 1
ATOM 851 C CA . ASP A 1 109 ? 2.008 -26.203 -18.406 1 95 109 ASP A CA 1
ATOM 852 C C . ASP A 1 109 ? 1.878 -26.734 -16.984 1 95 109 ASP A C 1
ATOM 854 O O . ASP A 1 109 ? 0.767 -26.906 -16.484 1 95 109 ASP A O 1
ATOM 858 N N . TYR A 1 110 ? 2.975 -27.125 -16.391 1 93.69 110 TYR A N 1
ATOM 859 C CA . TYR A 1 110 ? 2.869 -27.719 -15.07 1 93.69 110 TYR A CA 1
ATOM 860 C C . TYR A 1 110 ? 4.074 -27.375 -14.211 1 93.69 110 TYR A C 1
ATOM 862 O O . TYR A 1 110 ? 5.102 -26.922 -14.727 1 93.69 110 TYR A O 1
ATOM 870 N N . VAL A 1 111 ? 3.861 -27.484 -12.938 1 91.25 111 VAL A N 1
ATOM 871 C CA . VAL A 1 111 ? 4.941 -27.391 -11.961 1 91.25 111 VAL A CA 1
ATOM 872 C C . VAL A 1 111 ? 4.941 -28.625 -11.07 1 91.25 111 VAL A C 1
ATOM 874 O O . VAL A 1 111 ? 3.879 -29.125 -10.695 1 91.25 111 VAL A O 1
ATOM 877 N N . ASP A 1 112 ? 6.156 -29.078 -10.789 1 90.31 112 ASP A N 1
ATOM 878 C CA . ASP A 1 112 ? 6.27 -30.219 -9.875 1 90.31 112 ASP A CA 1
ATOM 879 C C . ASP A 1 112 ? 5.891 -29.812 -8.453 1 90.31 112 ASP A C 1
ATOM 881 O O . ASP A 1 112 ? 6.223 -28.703 -8 1 90.31 112 ASP A O 1
ATOM 885 N N . LEU A 1 113 ? 5.215 -30.719 -7.789 1 87.81 113 LEU A N 1
ATOM 886 C CA . LEU A 1 113 ? 4.875 -30.516 -6.387 1 87.81 113 LEU A CA 1
ATOM 887 C C . LEU A 1 113 ? 5.703 -31.422 -5.484 1 87.81 113 LEU A C 1
ATOM 889 O O . LEU A 1 113 ? 6.074 -32.531 -5.879 1 87.81 113 LEU A O 1
ATOM 893 N N . PRO A 1 114 ? 5.984 -30.828 -4.324 1 82.62 114 PRO A N 1
ATOM 894 C CA . PRO A 1 114 ? 6.648 -31.719 -3.379 1 82.62 114 PRO A CA 1
ATOM 895 C C . PRO A 1 114 ? 5.812 -32.969 -3.047 1 82.62 114 PRO A C 1
ATOM 897 O O . PRO A 1 114 ? 4.598 -32.844 -2.869 1 82.62 114 PRO A O 1
ATOM 900 N N . THR A 1 115 ? 6.445 -34.094 -3.162 1 79.94 115 THR A N 1
ATOM 901 C CA . THR A 1 115 ? 5.789 -35.375 -2.887 1 79.94 115 THR A CA 1
ATOM 902 C C . THR A 1 115 ? 6.621 -36.219 -1.922 1 79.94 115 THR A C 1
ATOM 904 O O . THR A 1 115 ? 7.848 -36.281 -2.047 1 79.94 115 THR A O 1
ATOM 907 N N . PRO A 1 116 ? 5.879 -36.719 -1.002 1 77.5 116 PRO A N 1
ATOM 908 C CA . PRO A 1 116 ? 6.602 -37.625 -0.116 1 77.5 116 PRO A CA 1
ATOM 909 C C . PRO A 1 116 ? 7.316 -38.75 -0.875 1 77.5 116 PRO A C 1
ATOM 911 O O . PRO A 1 116 ? 6.883 -39.125 -1.963 1 77.5 116 PRO A O 1
ATOM 914 N N . PRO A 1 117 ? 8.555 -39.125 -0.429 1 72.38 117 PRO A N 1
ATOM 915 C CA . PRO A 1 117 ? 9.344 -40.156 -1.112 1 72.38 117 PRO A CA 1
ATOM 916 C C . PRO A 1 117 ? 8.523 -41.375 -1.467 1 72.38 117 PRO A C 1
ATOM 918 O O . PRO A 1 117 ? 8.695 -41.969 -2.549 1 72.38 117 PRO A O 1
ATOM 921 N N . SER A 1 118 ? 7.68 -41.844 -0.688 1 75.81 118 SER A N 1
ATOM 922 C CA . SER A 1 118 ? 7.008 -43.125 -0.937 1 75.81 118 SER A CA 1
ATOM 923 C C . SER A 1 118 ? 5.672 -42.906 -1.647 1 75.81 118 SER A C 1
ATOM 925 O O . SER A 1 118 ? 4.941 -43.875 -1.9 1 75.81 118 SER A O 1
ATOM 927 N N . SER A 1 119 ? 5.461 -41.75 -2.07 1 83.12 119 SER A N 1
ATOM 928 C CA . SER A 1 119 ? 4.172 -41.469 -2.697 1 83.12 119 SER A CA 1
ATOM 929 C C . SER A 1 119 ? 4.336 -41.125 -4.176 1 83.12 119 SER A C 1
ATOM 931 O O . SER A 1 119 ? 5.453 -40.906 -4.645 1 83.12 119 SER A O 1
ATOM 933 N N . GLN A 1 120 ? 3.326 -41.312 -4.816 1 87.56 120 GLN A N 1
ATOM 934 C CA . GLN A 1 120 ? 3.316 -40.969 -6.227 1 87.56 120 GLN A CA 1
ATOM 935 C C . GLN A 1 120 ? 3.549 -39.469 -6.41 1 87.56 120 GLN A C 1
ATOM 937 O O . GLN A 1 120 ? 2.953 -38.656 -5.703 1 87.56 120 GLN A O 1
ATOM 942 N N . ALA A 1 121 ? 4.473 -39.188 -7.332 1 89.75 121 ALA A N 1
ATOM 943 C CA . ALA A 1 121 ? 4.785 -37.812 -7.617 1 89.75 121 ALA A CA 1
ATOM 944 C C . ALA A 1 121 ? 3.543 -37.031 -8.062 1 89.75 121 ALA A C 1
ATOM 946 O O . ALA A 1 121 ? 2.705 -37.562 -8.789 1 89.75 121 ALA A O 1
ATOM 947 N N . ARG A 1 122 ? 3.391 -35.812 -7.621 1 91.12 122 ARG A N 1
ATOM 948 C CA . ARG A 1 122 ? 2.254 -34.969 -7.949 1 91.12 122 ARG A CA 1
ATOM 949 C C . ARG A 1 122 ? 2.699 -33.75 -8.727 1 91.12 122 ARG A C 1
ATOM 951 O O . ARG A 1 122 ? 3.832 -33.281 -8.57 1 91.12 122 ARG A O 1
ATOM 958 N N . ILE A 1 123 ? 1.816 -33.25 -9.57 1 92.81 123 ILE A N 1
ATOM 959 C CA . ILE A 1 123 ? 2.086 -32 -10.297 1 92.81 123 ILE A CA 1
ATOM 960 C C . ILE A 1 123 ? 0.852 -31.109 -10.258 1 92.81 123 ILE A C 1
ATOM 962 O O . ILE A 1 123 ? -0.267 -31.578 -10.062 1 92.81 123 ILE A O 1
ATOM 966 N N . SER A 1 124 ? 1.111 -29.828 -10.359 1 92.44 124 SER A N 1
ATOM 967 C CA . SER A 1 124 ? 0.056 -28.844 -10.586 1 92.44 124 SER A CA 1
ATOM 968 C C . SER A 1 124 ? 0.023 -28.391 -12.047 1 92.44 124 SER A C 1
ATOM 970 O O . SER A 1 124 ? 1.001 -27.828 -12.555 1 92.44 124 SER A O 1
ATOM 972 N N . VAL A 1 125 ? -1.048 -28.656 -12.68 1 95.19 125 VAL A N 1
ATOM 973 C CA . VAL A 1 125 ? -1.198 -28.281 -14.078 1 95.19 125 VAL A CA 1
ATOM 974 C C . VAL A 1 125 ? -1.963 -26.969 -14.188 1 95.19 125 VAL A C 1
ATOM 976 O O . VAL A 1 125 ? -3.002 -26.797 -13.547 1 95.19 125 VAL A O 1
ATOM 979 N N . VAL A 1 126 ? -1.413 -26.047 -14.93 1 95.56 126 VAL A N 1
ATOM 980 C CA . VAL A 1 126 ? -2.064 -24.781 -15.227 1 95.56 126 VAL A CA 1
ATOM 981 C C . VAL A 1 126 ? -2.543 -24.766 -16.672 1 95.56 126 VAL A C 1
ATOM 983 O O . VAL A 1 126 ? -1.78 -25.094 -17.594 1 95.56 126 VAL A O 1
ATOM 986 N N . THR A 1 127 ? -3.803 -24.406 -16.828 1 96.62 127 THR A N 1
ATOM 987 C CA . THR A 1 127 ? -4.352 -24.375 -18.172 1 96.62 127 THR A CA 1
ATOM 988 C C . THR A 1 127 ? -5.125 -23.078 -18.422 1 96.62 127 THR A C 1
ATOM 990 O O . THR A 1 127 ? -5.668 -22.484 -17.484 1 96.62 127 THR A O 1
ATOM 993 N N . ALA A 1 128 ? -5.141 -22.641 -19.625 1 96.75 128 ALA A N 1
ATOM 994 C CA . ALA A 1 128 ? -5.902 -21.484 -20.078 1 96.75 128 ALA A CA 1
ATOM 995 C C . ALA A 1 128 ? -6.254 -21.594 -21.547 1 96.75 128 ALA A C 1
ATOM 997 O O . ALA A 1 128 ? -5.547 -22.25 -22.312 1 96.75 128 ALA A O 1
ATOM 998 N N . PRO A 1 129 ? -7.359 -21 -21.953 1 96.38 129 PRO A N 1
ATOM 999 C CA . PRO A 1 129 ? -7.645 -20.953 -23.391 1 96.38 129 PRO A CA 1
ATOM 1000 C C . PRO A 1 129 ? -6.52 -20.312 -24.203 1 96.38 129 PRO A C 1
ATOM 1002 O O . PRO A 1 129 ? -6.02 -19.25 -23.828 1 96.38 129 PRO A O 1
ATOM 1005 N N . ARG A 1 130 ? -6.156 -20.953 -25.281 1 97 130 ARG A N 1
ATOM 1006 C CA . ARG A 1 130 ? -5.09 -20.469 -26.156 1 97 130 ARG A CA 1
ATOM 1007 C C . ARG A 1 130 ? -5.383 -19.047 -26.641 1 97 130 ARG A C 1
ATOM 1009 O O . ARG A 1 130 ? -4.477 -18.219 -26.734 1 97 130 ARG A O 1
ATOM 1016 N N . ALA A 1 131 ? -6.594 -18.797 -26.906 1 96.5 131 ALA A N 1
ATOM 1017 C CA . ALA A 1 131 ? -6.996 -17.484 -27.422 1 96.5 131 ALA A CA 1
ATOM 1018 C C . ALA A 1 131 ? -6.711 -16.391 -26.406 1 96.5 131 ALA A C 1
ATOM 1020 O O . ALA A 1 131 ? -6.297 -15.289 -26.781 1 96.5 131 ALA A O 1
ATOM 1021 N N . ARG A 1 132 ? -6.961 -16.672 -25.203 1 96.62 132 ARG A N 1
ATOM 1022 C CA . ARG A 1 132 ? -6.711 -15.711 -24.125 1 96.62 132 ARG A CA 1
ATOM 1023 C C . ARG A 1 132 ? -5.223 -15.391 -24.016 1 96.62 132 ARG A C 1
ATOM 1025 O O . ARG A 1 132 ? -4.836 -14.219 -23.953 1 96.62 132 ARG A O 1
ATOM 1032 N N . ILE A 1 133 ? -4.41 -16.406 -24.047 1 97.69 133 ILE A N 1
ATOM 1033 C CA . ILE A 1 133 ? -2.967 -16.234 -23.953 1 97.69 133 ILE A CA 1
ATOM 1034 C C . ILE A 1 133 ? -2.457 -15.453 -25.172 1 97.69 133 ILE A C 1
ATOM 1036 O O . ILE A 1 133 ? -1.631 -14.547 -25.031 1 97.69 133 ILE A O 1
ATOM 1040 N N . GLN A 1 134 ? -2.992 -15.781 -26.297 1 97.19 134 GLN A N 1
ATOM 1041 C CA . GLN A 1 134 ? -2.582 -15.086 -27.5 1 97.19 134 GLN A CA 1
ATOM 1042 C C . GLN A 1 134 ? -2.943 -13.609 -27.438 1 97.19 134 GLN A C 1
ATOM 1044 O O . GLN A 1 134 ? -2.174 -12.758 -27.891 1 97.19 134 GLN A O 1
ATOM 1049 N N . SER A 1 135 ? -4.082 -13.352 -26.922 1 97 135 SER A N 1
ATOM 1050 C CA . SER A 1 135 ? -4.496 -11.961 -26.766 1 97 135 SER A CA 1
ATOM 1051 C C . SER A 1 135 ? -3.518 -11.188 -25.891 1 97 135 SER A C 1
ATOM 1053 O O . SER A 1 135 ? -3.193 -10.031 -26.188 1 97 135 SER A O 1
ATOM 1055 N N . ILE A 1 136 ? -3.068 -11.789 -24.844 1 97.94 136 ILE A N 1
ATOM 1056 C CA . ILE A 1 136 ? -2.121 -11.164 -23.938 1 97.94 136 ILE A CA 1
ATOM 1057 C C . ILE A 1 136 ? -0.776 -10.977 -24.625 1 97.94 136 ILE A C 1
ATOM 1059 O O . ILE A 1 136 ? -0.177 -9.898 -24.547 1 97.94 136 ILE A O 1
ATOM 1063 N N . VAL A 1 137 ? -0.35 -11.992 -25.375 1 98 137 VAL A N 1
ATOM 1064 C CA . VAL A 1 137 ? 0.908 -11.93 -26.109 1 98 137 VAL A CA 1
ATOM 1065 C C . VAL A 1 137 ? 0.863 -10.773 -27.109 1 98 137 VAL A C 1
ATOM 1067 O O . VAL A 1 137 ? 1.787 -9.961 -27.172 1 98 137 VAL A O 1
ATOM 1070 N N . ASP A 1 138 ? -0.208 -10.703 -27.781 1 97.44 138 ASP A N 1
ATOM 1071 C CA . ASP A 1 138 ? -0.361 -9.656 -28.781 1 97.44 138 ASP A CA 1
ATOM 1072 C C . ASP A 1 138 ? -0.385 -8.266 -28.141 1 97.44 138 ASP A C 1
ATOM 1074 O O . ASP A 1 138 ? 0.246 -7.336 -28.641 1 97.44 138 ASP A O 1
ATOM 1078 N N . ALA A 1 139 ? -1.108 -8.211 -27.094 1 97.38 139 ALA A N 1
ATOM 1079 C CA . ALA A 1 139 ? -1.239 -6.926 -26.422 1 97.38 139 ALA A CA 1
ATOM 1080 C C . ALA A 1 139 ? 0.114 -6.434 -25.906 1 97.38 139 ALA A C 1
ATOM 1082 O O . ALA A 1 139 ? 0.46 -5.262 -26.078 1 97.38 139 ALA A O 1
ATOM 1083 N N . VAL A 1 140 ? 0.859 -7.309 -25.281 1 97.94 140 VAL A N 1
ATOM 1084 C CA . VAL A 1 140 ? 2.152 -6.934 -24.719 1 97.94 140 VAL A CA 1
ATOM 1085 C C . VAL A 1 140 ? 3.131 -6.609 -25.844 1 97.94 140 VAL A C 1
ATOM 1087 O O . VAL A 1 140 ? 3.811 -5.582 -25.812 1 97.94 140 VAL A O 1
ATOM 1090 N N . ASN A 1 141 ? 3.131 -7.422 -26.906 1 97.38 141 ASN A N 1
ATOM 1091 C CA . ASN A 1 141 ? 4.121 -7.266 -27.969 1 97.38 141 ASN A CA 1
ATOM 1092 C C . ASN A 1 141 ? 3.807 -6.066 -28.859 1 97.38 141 ASN A C 1
ATOM 1094 O O . ASN A 1 141 ? 4.664 -5.609 -29.625 1 97.38 141 ASN A O 1
ATOM 1098 N N . ALA A 1 142 ? 2.646 -5.609 -28.781 1 96.25 142 ALA A N 1
ATOM 1099 C CA . ALA A 1 142 ? 2.295 -4.391 -29.5 1 96.25 142 ALA A CA 1
ATOM 1100 C C . ALA A 1 142 ? 3.035 -3.182 -28.938 1 96.25 142 ALA A C 1
ATOM 1102 O O . ALA A 1 142 ? 3.256 -2.195 -29.641 1 96.25 142 ALA A O 1
ATOM 1103 N N . VAL A 1 143 ? 3.426 -3.246 -27.656 1 95.56 143 VAL A N 1
ATOM 1104 C CA . VAL A 1 143 ? 3.969 -2.043 -27.031 1 95.56 143 VAL A CA 1
ATOM 1105 C C . VAL A 1 143 ? 5.332 -2.35 -26.422 1 95.56 143 VAL A C 1
ATOM 1107 O O . VAL A 1 143 ? 6.102 -1.436 -26.109 1 95.56 143 VAL A O 1
ATOM 1110 N N . ALA A 1 144 ? 5.617 -3.615 -26.25 1 96.31 144 ALA A N 1
ATOM 1111 C CA . ALA A 1 144 ? 6.836 -4.023 -25.562 1 96.31 144 ALA A CA 1
ATOM 1112 C C . ALA A 1 144 ? 7.25 -5.438 -25.953 1 96.31 144 ALA A C 1
ATOM 1114 O O . ALA A 1 144 ? 6.926 -5.895 -27.047 1 96.31 144 ALA A O 1
ATOM 1115 N N . GLU A 1 145 ? 8.133 -6.062 -25.141 1 96 145 GLU A N 1
ATOM 1116 C CA . GLU A 1 145 ? 8.609 -7.414 -25.422 1 96 145 GLU A CA 1
ATOM 1117 C C . GLU A 1 145 ? 8.242 -8.375 -24.297 1 96 145 GLU A C 1
ATOM 1119 O O . GLU A 1 145 ? 8.727 -8.25 -23.172 1 96 145 GLU A O 1
ATOM 1124 N N . LEU A 1 146 ? 7.484 -9.391 -24.656 1 97.31 146 LEU A N 1
ATOM 1125 C CA . LEU A 1 146 ? 7.055 -10.359 -23.656 1 97.31 146 LEU A CA 1
ATOM 1126 C C . LEU A 1 146 ? 8.203 -11.289 -23.266 1 97.31 146 LEU A C 1
ATOM 1128 O O . LEU A 1 146 ? 8.836 -11.891 -24.141 1 97.31 146 LEU A O 1
ATOM 1132 N N . GLU A 1 147 ? 8.453 -11.359 -22.062 1 95.88 147 GLU A N 1
ATOM 1133 C CA . GLU A 1 147 ? 9.523 -12.234 -21.578 1 95.88 147 GLU A CA 1
ATOM 1134 C C . GLU A 1 147 ? 8.953 -13.523 -20.984 1 95.88 147 GLU A C 1
ATOM 1136 O O . GLU A 1 147 ? 9.5 -14.602 -21.203 1 95.88 147 GLU A O 1
ATOM 1141 N N . SER A 1 148 ? 7.852 -13.422 -20.25 1 96 148 SER A N 1
ATOM 1142 C CA . SER A 1 148 ? 7.305 -14.609 -19.594 1 96 148 SER A CA 1
ATOM 1143 C C . SER A 1 148 ? 5.848 -14.406 -19.203 1 96 148 SER A C 1
ATOM 1145 O O . SER A 1 148 ? 5.387 -13.266 -19.078 1 96 148 SER A O 1
ATOM 1147 N N . ILE A 1 149 ? 5.152 -15.539 -19.094 1 97.31 149 ILE A N 1
ATOM 1148 C CA . ILE A 1 149 ? 3.801 -15.594 -18.562 1 97.31 149 ILE A CA 1
ATOM 1149 C C . ILE A 1 149 ? 3.729 -16.641 -17.438 1 97.31 149 ILE A C 1
ATOM 1151 O O . ILE A 1 149 ? 4.207 -17.766 -17.609 1 97.31 149 ILE A O 1
ATOM 1155 N N . THR A 1 150 ? 3.227 -16.266 -16.359 1 96.38 150 THR A N 1
ATOM 1156 C CA . THR A 1 150 ? 3 -17.172 -15.227 1 96.38 150 THR A CA 1
ATOM 1157 C C . THR A 1 150 ? 1.668 -16.859 -14.547 1 96.38 150 THR A C 1
ATOM 1159 O O . THR A 1 150 ? 0.833 -16.141 -15.109 1 96.38 150 THR A O 1
ATOM 1162 N N . THR A 1 151 ? 1.34 -17.547 -13.445 1 95.19 151 THR A N 1
ATOM 1163 C CA . THR A 1 151 ? 0.131 -17.25 -12.688 1 95.19 151 THR A CA 1
ATOM 1164 C C . THR A 1 151 ? 0.453 -16.359 -11.5 1 95.19 151 THR A C 1
ATOM 1166 O O . THR A 1 151 ? 1.603 -16.281 -11.055 1 95.19 151 THR A O 1
ATOM 1169 N N . GLU A 1 152 ? -0.549 -15.703 -11.023 1 93.81 152 GLU A N 1
ATOM 1170 C CA . GLU A 1 152 ? -0.383 -14.781 -9.906 1 93.81 152 GLU A CA 1
ATOM 1171 C C . GLU A 1 152 ? 0.23 -15.477 -8.703 1 93.81 152 GLU A C 1
ATOM 1173 O O . GLU A 1 152 ? 1.15 -14.953 -8.07 1 93.81 152 GLU A O 1
ATOM 1178 N N . GLU A 1 153 ? -0.15 -16.672 -8.383 1 91.56 153 GLU A N 1
ATOM 1179 C CA . GLU A 1 153 ? 0.344 -17.406 -7.223 1 91.56 153 GLU A CA 1
ATOM 1180 C C . GLU A 1 153 ? 1.809 -17.797 -7.402 1 91.56 153 GLU A C 1
ATOM 1182 O O . GLU A 1 153 ? 2.613 -17.656 -6.48 1 91.56 153 GLU A O 1
ATOM 1187 N N . LEU A 1 154 ? 2.1 -18.25 -8.617 1 93.19 154 LEU A N 1
ATOM 1188 C CA . LEU A 1 154 ? 3.465 -18.688 -8.883 1 93.19 154 LEU A CA 1
ATOM 1189 C C . LEU A 1 154 ? 4.43 -17.5 -8.859 1 93.19 154 LEU A C 1
ATOM 1191 O O . LEU A 1 154 ? 5.578 -17.641 -8.43 1 93.19 154 LEU A O 1
ATOM 1195 N N . ALA A 1 155 ? 3.932 -16.406 -9.305 1 95 155 ALA A N 1
ATOM 1196 C CA . ALA A 1 155 ? 4.754 -15.203 -9.297 1 95 155 ALA A CA 1
ATOM 1197 C C . ALA A 1 155 ? 5.203 -14.852 -7.883 1 95 155 ALA A C 1
ATOM 1199 O O . ALA A 1 155 ? 6.309 -14.352 -7.68 1 95 155 ALA A O 1
ATOM 1200 N N . LEU A 1 156 ? 4.402 -15.172 -6.879 1 94.75 156 LEU A N 1
ATOM 1201 C CA . LEU A 1 156 ? 4.637 -14.766 -5.5 1 94.75 156 LEU A CA 1
ATOM 1202 C C . LEU A 1 156 ? 5.852 -15.484 -4.922 1 94.75 156 LEU A C 1
ATOM 1204 O O . LEU A 1 156 ? 6.414 -15.047 -3.912 1 94.75 156 LEU A O 1
ATOM 1208 N N . ALA A 1 157 ? 6.27 -16.562 -5.555 1 94.19 157 ALA A N 1
ATOM 1209 C CA . ALA A 1 157 ? 7.441 -17.297 -5.09 1 94.19 157 ALA A CA 1
ATOM 1210 C C . ALA A 1 157 ? 8.688 -16.422 -5.121 1 94.19 157 ALA A C 1
ATOM 1212 O O . ALA A 1 157 ? 9.594 -16.594 -4.301 1 94.19 157 ALA A O 1
ATOM 1213 N N . GLN A 1 158 ? 8.633 -15.469 -5.992 1 92.94 158 GLN A N 1
ATOM 1214 C CA . GLN A 1 158 ? 9.82 -14.641 -6.211 1 92.94 158 GLN A CA 1
ATOM 1215 C C . GLN A 1 158 ? 9.984 -13.617 -5.098 1 92.94 158 GLN A C 1
ATOM 1217 O O . GLN A 1 158 ? 10.992 -12.914 -5.035 1 92.94 158 GLN A O 1
ATOM 1222 N N . LEU A 1 159 ? 9.016 -13.516 -4.215 1 90.56 159 LEU A N 1
ATOM 1223 C CA . LEU A 1 159 ? 9.102 -12.609 -3.078 1 90.56 159 LEU A CA 1
ATOM 1224 C C . LEU A 1 159 ? 9.977 -13.203 -1.976 1 90.56 159 LEU A C 1
ATOM 1226 O O . LEU A 1 159 ? 10.344 -12.5 -1.027 1 90.56 159 LEU A O 1
ATOM 1230 N N . PHE A 1 160 ? 10.312 -14.469 -2.141 1 90.69 160 PHE A N 1
ATOM 1231 C CA . PHE A 1 160 ? 10.977 -15.18 -1.05 1 90.69 160 PHE A CA 1
ATOM 1232 C C . PHE A 1 160 ? 12.352 -15.672 -1.481 1 90.69 160 PHE A C 1
ATOM 1234 O O . PHE A 1 160 ? 12.578 -15.945 -2.662 1 90.69 160 PHE A O 1
ATOM 1241 N N . PRO A 1 161 ? 13.273 -15.852 -0.522 1 88.5 161 PRO A N 1
ATOM 1242 C CA . PRO A 1 161 ? 14.586 -16.422 -0.851 1 88.5 161 PRO A CA 1
ATOM 1243 C C . PRO A 1 161 ? 14.5 -17.844 -1.386 1 88.5 161 PRO A C 1
ATOM 1245 O O . PRO A 1 161 ? 13.594 -18.594 -1.016 1 88.5 161 PRO A O 1
ATOM 1248 N N . VAL A 1 162 ? 15.477 -18.156 -2.221 1 91.81 162 VAL A N 1
ATOM 1249 C CA . VAL A 1 162 ? 15.562 -19.516 -2.762 1 91.81 162 VAL A CA 1
ATOM 1250 C C . VAL A 1 162 ? 16.438 -20.375 -1.856 1 91.81 162 VAL A C 1
ATOM 1252 O O . VAL A 1 162 ? 17.656 -20.375 -1.979 1 91.81 162 VAL A O 1
ATOM 1255 N N . ASP A 1 163 ? 15.82 -21.031 -0.96 1 94.06 163 ASP A N 1
ATOM 1256 C CA . ASP A 1 163 ? 16.531 -21.922 -0.051 1 94.06 163 ASP A CA 1
ATOM 1257 C C . ASP A 1 163 ? 15.617 -23.062 0.417 1 94.06 163 ASP A C 1
ATOM 1259 O O . ASP A 1 163 ? 14.539 -23.266 -0.133 1 94.06 163 ASP A O 1
ATOM 1263 N N . ASP A 1 164 ? 16.047 -23.812 1.402 1 93.81 164 ASP A N 1
ATOM 1264 C CA . ASP A 1 164 ? 15.375 -25.047 1.769 1 93.81 164 ASP A CA 1
ATOM 1265 C C . ASP A 1 164 ? 14.359 -24.812 2.883 1 93.81 164 ASP A C 1
ATOM 1267 O O . ASP A 1 164 ? 13.68 -25.75 3.316 1 93.81 164 ASP A O 1
ATOM 1271 N N . THR A 1 165 ? 14.18 -23.594 3.318 1 94.94 165 THR A N 1
ATOM 1272 C CA . THR A 1 165 ? 13.258 -23.297 4.41 1 94.94 165 THR A CA 1
ATOM 1273 C C . THR A 1 165 ? 11.875 -22.953 3.867 1 94.94 165 THR A C 1
ATOM 1275 O O . THR A 1 165 ? 11.711 -21.969 3.137 1 94.94 165 THR A O 1
ATOM 1278 N N . PRO A 1 166 ? 10.852 -23.719 4.266 1 95.56 166 PRO A N 1
ATOM 1279 C CA . PRO A 1 166 ? 9.5 -23.344 3.834 1 95.56 166 PRO A CA 1
ATOM 1280 C C . PRO A 1 166 ? 9.008 -22.047 4.465 1 95.56 166 PRO A C 1
ATOM 1282 O O . PRO A 1 166 ? 9.188 -21.828 5.664 1 95.56 166 PRO A O 1
ATOM 1285 N N . ARG A 1 167 ? 8.461 -21.188 3.691 1 95.81 167 ARG A N 1
ATOM 1286 C CA . ARG A 1 167 ? 7.879 -19.938 4.152 1 95.81 167 ARG A CA 1
ATOM 1287 C C . ARG A 1 167 ? 6.414 -19.828 3.738 1 95.81 167 ARG A C 1
ATOM 1289 O O . ARG A 1 167 ? 6.059 -20.141 2.602 1 95.81 167 ARG A O 1
ATOM 1296 N N . LEU A 1 168 ? 5.621 -19.422 4.684 1 97 168 LEU A N 1
ATOM 1297 C CA . LEU A 1 168 ? 4.172 -19.391 4.496 1 97 168 LEU A CA 1
ATOM 1298 C C . LEU A 1 168 ? 3.705 -17.969 4.152 1 97 168 LEU A C 1
ATOM 1300 O O . LEU A 1 168 ? 4.238 -17 4.676 1 97 168 LEU A O 1
ATOM 1304 N N . LEU A 1 169 ? 2.734 -17.922 3.299 1 95.81 169 LEU A N 1
ATOM 1305 C CA . LEU A 1 169 ? 2.049 -16.688 2.963 1 95.81 169 LEU A CA 1
ATOM 1306 C C . LEU A 1 169 ? 0.537 -16.844 3.068 1 95.81 169 LEU A C 1
ATOM 1308 O O . LEU A 1 169 ? -0.044 -17.703 2.4 1 95.81 169 LEU A O 1
ATOM 1312 N N . LEU A 1 170 ? -0.035 -16.141 3.98 1 94.81 170 LEU A N 1
ATOM 1313 C CA . LEU A 1 170 ? -1.486 -15.984 3.975 1 94.81 170 LEU A CA 1
ATOM 1314 C C . LEU A 1 170 ? -1.908 -14.844 3.051 1 94.81 170 LEU A C 1
ATOM 1316 O O . LEU A 1 170 ? -1.646 -13.672 3.34 1 94.81 170 LEU A O 1
ATOM 1320 N N . TRP A 1 171 ? -2.562 -15.227 2.002 1 92 171 TRP A N 1
ATOM 1321 C CA . TRP A 1 171 ? -2.791 -14.297 0.901 1 92 171 TRP A CA 1
ATOM 1322 C C . TRP A 1 171 ? -4.277 -14.203 0.566 1 92 171 TRP A C 1
ATOM 1324 O O . TRP A 1 171 ? -4.941 -15.227 0.371 1 92 171 TRP A O 1
ATOM 1334 N N . GLN A 1 172 ? -4.758 -12.953 0.562 1 87.69 172 GLN A N 1
ATOM 1335 C CA . GLN A 1 172 ? -6.152 -12.75 0.182 1 87.69 172 GLN A CA 1
ATOM 1336 C C . GLN A 1 172 ? -6.297 -11.547 -0.744 1 87.69 172 GLN A C 1
ATOM 1338 O O . GLN A 1 172 ? -6.398 -10.406 -0.28 1 87.69 172 GLN A O 1
ATOM 1343 N N . PRO A 1 173 ? -6.281 -11.805 -2.08 1 74.81 173 PRO A N 1
ATOM 1344 C CA . PRO A 1 173 ? -6.633 -10.695 -2.967 1 74.81 173 PRO A CA 1
ATOM 1345 C C . PRO A 1 173 ? -8.039 -10.164 -2.721 1 74.81 173 PRO A C 1
ATOM 1347 O O . PRO A 1 173 ? -8.883 -10.867 -2.156 1 74.81 173 PRO A O 1
ATOM 1350 N N . ALA A 1 174 ? -8.258 -8.953 -3.104 1 68.69 174 ALA A N 1
ATOM 1351 C CA . ALA A 1 174 ? -9.562 -8.344 -2.877 1 68.69 174 ALA A CA 1
ATOM 1352 C C . ALA A 1 174 ? -10.68 -9.188 -3.477 1 68.69 174 ALA A C 1
ATOM 1354 O O . ALA A 1 174 ? -10.594 -9.609 -4.633 1 68.69 174 ALA A O 1
ATOM 1355 N N . GLY A 1 175 ? -11.664 -9.531 -2.615 1 70.69 175 GLY A N 1
ATOM 1356 C CA . GLY A 1 175 ? -12.859 -10.219 -3.062 1 70.69 175 GLY A CA 1
ATOM 1357 C C . GLY A 1 175 ? -12.672 -11.727 -3.182 1 70.69 175 GLY A C 1
ATOM 1358 O O . GLY A 1 175 ? -13.578 -12.438 -3.613 1 70.69 175 GLY A O 1
ATOM 1359 N N . HIS A 1 176 ? -11.531 -12.234 -2.85 1 78.62 176 HIS A N 1
ATOM 1360 C CA . HIS A 1 176 ? -11.25 -13.656 -2.998 1 78.62 176 HIS A CA 1
ATOM 1361 C C . HIS A 1 176 ? -11.094 -14.336 -1.641 1 78.62 176 HIS A C 1
ATOM 1363 O O . HIS A 1 176 ? -11.047 -13.656 -0.609 1 78.62 176 HIS A O 1
ATOM 1369 N N . GLU A 1 177 ? -11.102 -15.625 -1.737 1 85.31 177 GLU A N 1
ATOM 1370 C CA . GLU A 1 177 ? -10.898 -16.422 -0.527 1 85.31 177 GLU A CA 1
ATOM 1371 C C . GLU A 1 177 ? -9.461 -16.312 -0.027 1 85.31 177 GLU A C 1
ATOM 1373 O O . GLU A 1 177 ? -8.547 -16.031 -0.805 1 85.31 177 GLU A O 1
ATOM 1378 N N . LEU A 1 178 ? -9.367 -16.531 1.265 1 91.56 178 LEU A N 1
ATOM 1379 C CA . LEU A 1 178 ? -8.047 -16.609 1.88 1 91.56 178 LEU A CA 1
ATOM 1380 C C . LEU A 1 178 ? -7.309 -17.859 1.439 1 91.56 178 LEU A C 1
ATOM 1382 O O . LEU A 1 178 ? -7.906 -18.938 1.355 1 91.56 178 LEU A O 1
ATOM 1386 N N . HIS A 1 179 ? -6.031 -17.688 1.087 1 93.25 179 HIS A N 1
ATOM 1387 C CA . HIS A 1 179 ? -5.199 -18.812 0.67 1 93.25 179 HIS A CA 1
ATOM 1388 C C . HIS A 1 179 ? -3.945 -18.906 1.529 1 93.25 179 HIS A C 1
ATOM 1390 O O . HIS A 1 179 ? -3.336 -17.891 1.871 1 93.25 179 HIS A O 1
ATOM 1396 N N . LEU A 1 180 ? -3.654 -20.125 1.85 1 96.19 180 LEU A N 1
ATOM 1397 C CA . LEU A 1 180 ? -2.35 -20.406 2.439 1 96.1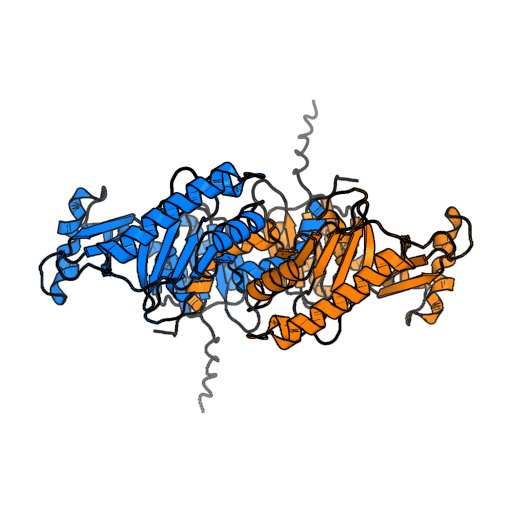9 180 LEU A CA 1
ATOM 1398 C C . LEU A 1 180 ? -1.387 -20.953 1.389 1 96.19 180 LEU A C 1
ATOM 1400 O O . LEU A 1 180 ? -1.639 -22 0.794 1 96.19 180 LEU A O 1
ATOM 1404 N N . LEU A 1 181 ? -0.357 -20.234 1.175 1 95.62 181 LEU A N 1
ATOM 1405 C CA . LEU A 1 181 ? 0.673 -20.625 0.22 1 95.62 181 LEU A CA 1
ATOM 1406 C C . LEU A 1 181 ? 1.984 -20.938 0.932 1 95.62 181 LEU A C 1
ATOM 1408 O O . LEU A 1 181 ? 2.352 -20.266 1.894 1 95.62 181 LEU A O 1
ATOM 1412 N N . VAL A 1 182 ? 2.666 -21.938 0.453 1 96.38 182 VAL A N 1
ATOM 1413 C CA . VAL A 1 182 ? 3.969 -22.297 1.01 1 96.38 182 VAL A CA 1
ATOM 1414 C C . VAL A 1 182 ? 5.016 -22.328 -0.103 1 96.38 182 VAL A C 1
ATOM 1416 O O . VAL A 1 182 ? 4.805 -22.953 -1.144 1 96.38 182 VAL A O 1
ATOM 1419 N N . PHE A 1 183 ? 6.094 -21.656 0.176 1 95.62 183 PHE A N 1
ATOM 1420 C CA . PHE A 1 183 ? 7.168 -21.547 -0.807 1 95.62 183 PHE A CA 1
ATOM 1421 C C . PHE A 1 183 ? 8.453 -22.156 -0.267 1 95.62 183 PHE A C 1
ATOM 1423 O O . PHE A 1 183 ? 8.781 -21.984 0.909 1 95.62 183 PHE A O 1
ATOM 1430 N N . ARG A 1 184 ? 9.086 -22.828 -1.158 1 93.75 184 ARG A N 1
ATOM 1431 C CA . ARG A 1 184 ? 10.375 -23.453 -0.863 1 93.75 184 ARG A CA 1
ATOM 1432 C C . ARG A 1 184 ? 11.203 -23.625 -2.131 1 93.75 184 ARG A C 1
ATOM 1434 O O . ARG A 1 184 ? 10.68 -24 -3.178 1 93.75 184 ARG A O 1
ATOM 1441 N N . GLN A 1 185 ? 12.508 -23.281 -2.068 1 91.19 185 GLN A N 1
ATOM 1442 C CA . GLN A 1 185 ? 13.438 -23.438 -3.184 1 91.19 185 GLN A CA 1
ATOM 1443 C C . GLN A 1 185 ? 12.945 -22.688 -4.422 1 91.19 185 GLN A C 1
ATOM 1445 O O . GLN A 1 185 ? 12.984 -23.219 -5.531 1 91.19 185 GLN A O 1
ATOM 1450 N N . GLY A 1 186 ? 12.289 -21.609 -4.133 1 88.75 186 GLY A N 1
ATOM 1451 C CA . GLY A 1 186 ? 11.859 -20.719 -5.207 1 88.75 186 GLY A CA 1
ATOM 1452 C C . GLY A 1 186 ? 10.594 -21.188 -5.898 1 88.75 186 GLY A C 1
ATOM 1453 O O . GLY A 1 186 ? 10.242 -20.688 -6.965 1 88.75 186 GLY A O 1
ATOM 1454 N N . ALA A 1 187 ? 9.922 -22.125 -5.25 1 90.5 187 ALA A N 1
ATOM 1455 C CA . ALA A 1 187 ? 8.75 -22.719 -5.895 1 90.5 187 ALA A CA 1
ATOM 1456 C C . ALA A 1 187 ? 7.562 -22.766 -4.934 1 90.5 187 ALA A C 1
ATOM 1458 O O . ALA A 1 187 ? 7.746 -22.812 -3.715 1 90.5 187 ALA A O 1
ATOM 1459 N N . LEU A 1 188 ? 6.426 -22.766 -5.492 1 92.5 188 LEU A N 1
ATOM 1460 C CA . LEU A 1 188 ? 5.199 -23 -4.742 1 92.5 188 LEU A CA 1
ATOM 1461 C C . LEU A 1 188 ? 5.031 -24.5 -4.449 1 92.5 188 LEU A C 1
ATOM 1463 O O . LEU A 1 188 ? 4.867 -25.297 -5.371 1 92.5 188 LEU A O 1
ATOM 1467 N N . CYS A 1 189 ? 4.984 -24.844 -3.193 1 91.31 189 CYS A N 1
ATOM 1468 C CA . CYS A 1 189 ? 4.949 -26.266 -2.873 1 91.31 189 CYS A CA 1
ATOM 1469 C C . CYS A 1 189 ? 3.586 -26.656 -2.32 1 91.31 189 CYS A C 1
ATOM 1471 O O . CYS A 1 189 ? 3.262 -27.844 -2.26 1 91.31 189 CYS A O 1
ATOM 1473 N N . PHE A 1 190 ? 2.895 -25.703 -1.946 1 91.38 190 PHE A N 1
ATOM 1474 C CA . PHE A 1 190 ? 1.594 -25.969 -1.348 1 91.38 190 PHE A CA 1
ATOM 1475 C C . PHE A 1 190 ? 0.661 -24.781 -1.5 1 91.38 190 PHE A C 1
ATOM 1477 O O . PHE A 1 190 ? 1.086 -23.625 -1.356 1 91.38 190 PHE A O 1
ATOM 1484 N N . SER A 1 191 ? -0.546 -25.016 -1.836 1 91.44 191 SER A N 1
ATOM 1485 C CA . SER A 1 191 ? -1.599 -24.016 -1.969 1 91.44 191 SER A CA 1
ATOM 1486 C C . SER A 1 191 ? -2.939 -24.547 -1.476 1 91.44 191 SER A C 1
ATOM 1488 O O . SER A 1 191 ? -3.395 -25.609 -1.927 1 91.44 191 SER A O 1
ATOM 1490 N N . ARG A 1 192 ? -3.486 -23.812 -0.571 1 90.69 192 ARG A N 1
ATOM 1491 C CA . ARG A 1 192 ? -4.754 -24.25 -0.002 1 90.69 192 ARG A CA 1
ATOM 1492 C C . ARG A 1 192 ? -5.699 -23.078 0.219 1 90.69 192 ARG A C 1
ATOM 1494 O O . ARG A 1 192 ? -5.328 -22.094 0.861 1 90.69 192 ARG A O 1
ATOM 1501 N N . ALA A 1 193 ? -6.879 -23.297 -0.272 1 90.88 193 ALA A N 1
ATOM 1502 C CA . ALA A 1 193 ? -7.906 -22.297 0.012 1 90.88 193 ALA A CA 1
ATOM 1503 C C . ALA A 1 193 ? -8.469 -22.469 1.42 1 90.88 193 ALA A C 1
ATOM 1505 O O . ALA A 1 193 ? -8.805 -23.578 1.824 1 90.88 193 ALA A O 1
ATOM 1506 N N . LEU A 1 194 ? -8.438 -21.406 2.184 1 93.38 194 LEU A N 1
ATOM 1507 C CA . LEU A 1 194 ? -9.07 -21.406 3.498 1 93.38 194 LEU A CA 1
ATOM 1508 C C . LEU A 1 194 ? -10.461 -20.781 3.432 1 93.38 194 LEU A C 1
ATOM 1510 O O . LEU A 1 194 ? -10.594 -19.562 3.406 1 93.38 194 LEU A O 1
ATOM 1514 N N . ARG A 1 195 ? -11.453 -21.625 3.449 1 88.56 195 ARG A N 1
ATOM 1515 C CA . ARG A 1 195 ? -12.82 -21.156 3.281 1 88.56 195 ARG A CA 1
ATOM 1516 C C . ARG A 1 195 ? -13.375 -20.609 4.59 1 88.56 195 ARG A C 1
ATOM 1518 O O . ARG A 1 195 ? -12.938 -21 5.672 1 88.56 195 ARG A O 1
ATOM 1525 N N . GLY A 1 196 ? -14.25 -19.672 4.449 1 86.38 196 GLY A N 1
ATOM 1526 C CA . GLY A 1 196 ? -14.938 -19.156 5.621 1 86.38 196 GLY A CA 1
ATOM 1527 C C . GLY A 1 196 ? -14.258 -17.922 6.203 1 86.38 196 GLY A C 1
ATOM 1528 O O . GLY A 1 196 ? -14.664 -17.422 7.254 1 86.38 196 GLY A O 1
ATOM 1529 N N . PHE A 1 197 ? -13.25 -17.469 5.562 1 87.81 197 PHE A N 1
ATOM 1530 C CA . PHE A 1 197 ? -12.516 -16.344 6.117 1 87.81 197 PHE A CA 1
ATOM 1531 C C . PHE A 1 197 ? -12.57 -15.148 5.172 1 87.81 197 PHE A C 1
ATOM 1533 O O . PHE A 1 197 ? -11.789 -14.203 5.312 1 87.81 197 PHE A O 1
ATOM 1540 N N . LYS A 1 198 ? -13.469 -15.148 4.227 1 80.19 198 LYS A N 1
ATOM 1541 C CA . LYS A 1 198 ? -13.578 -14.07 3.25 1 80.19 198 LYS A CA 1
ATOM 1542 C C . LYS A 1 198 ? -13.883 -12.742 3.934 1 80.19 198 LYS A C 1
ATOM 1544 O O . LYS A 1 198 ? -13.461 -11.68 3.467 1 80.19 198 LYS A O 1
ATOM 1549 N N . HIS A 1 199 ? -14.477 -12.836 5.074 1 78.12 199 HIS A N 1
ATOM 1550 C CA . HIS A 1 199 ? -14.977 -11.648 5.758 1 78.12 199 HIS A CA 1
ATOM 1551 C C . HIS A 1 199 ? -13.852 -10.922 6.496 1 78.12 199 HIS A C 1
ATOM 1553 O O . HIS A 1 199 ? -14.062 -9.836 7.035 1 78.12 199 HIS A O 1
ATOM 1559 N N . LEU A 1 200 ? -12.688 -11.531 6.566 1 76.44 200 LEU A N 1
ATOM 1560 C CA . LEU A 1 200 ? -11.562 -10.898 7.254 1 76.44 200 LEU A CA 1
ATOM 1561 C C . LEU A 1 200 ? -11.258 -9.531 6.656 1 76.44 200 LEU A C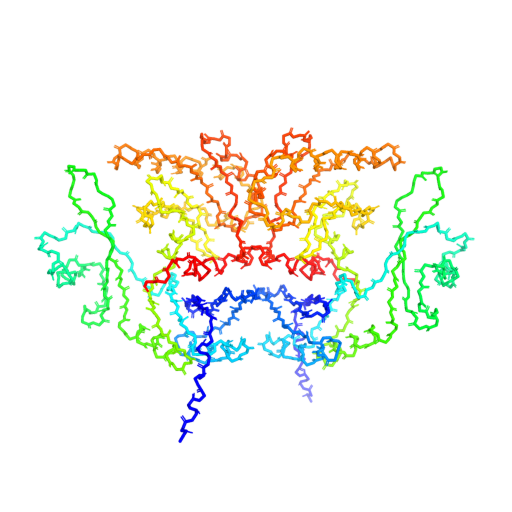 1
ATOM 1563 O O . LEU A 1 200 ? -10.734 -8.648 7.344 1 76.44 200 LEU A O 1
ATOM 1567 N N . ALA A 1 201 ? -11.594 -9.383 5.367 1 68.44 201 ALA A N 1
ATOM 1568 C CA . ALA A 1 201 ? -11.32 -8.133 4.664 1 68.44 201 ALA A CA 1
ATOM 1569 C C . ALA A 1 201 ? -12.211 -7.008 5.18 1 68.44 201 ALA A C 1
ATOM 1571 O O . ALA A 1 201 ? -11.898 -5.828 5.004 1 68.44 201 ALA A O 1
ATOM 1572 N N . THR A 1 202 ? -13.281 -7.332 5.801 1 65 202 THR A N 1
ATOM 1573 C CA . THR A 1 202 ? -14.25 -6.301 6.164 1 65 202 THR A CA 1
ATOM 1574 C C . THR A 1 202 ? -14.523 -6.32 7.664 1 65 202 THR A C 1
ATOM 1576 O O . THR A 1 202 ? -15.016 -5.34 8.227 1 65 202 THR A O 1
ATOM 1579 N N . ALA A 1 203 ? -14.164 -7.414 8.336 1 61.34 203 ALA A N 1
ATOM 1580 C CA . ALA A 1 203 ? -14.578 -7.562 9.727 1 61.34 203 ALA A CA 1
ATOM 1581 C C . ALA A 1 203 ? -13.672 -6.766 10.656 1 61.34 203 ALA A C 1
ATOM 1583 O O . ALA A 1 203 ? -12.445 -6.824 10.539 1 61.34 203 ALA A O 1
ATOM 1584 N N . GLY A 1 204 ? -14.25 -5.891 11.453 1 57.19 204 GLY A N 1
ATOM 1585 C CA . GLY A 1 204 ? -13.516 -5.102 12.438 1 57.19 204 GLY A CA 1
ATOM 1586 C C . GLY A 1 204 ? -12.938 -5.941 13.562 1 57.19 204 GLY A C 1
ATOM 1587 O O . GLY A 1 204 ? -11.883 -5.613 14.102 1 57.19 204 GLY A O 1
ATOM 1588 N N . SER A 1 205 ? -13.695 -6.777 14.188 1 59.03 205 SER A N 1
ATOM 1589 C CA . SER A 1 205 ? -13.227 -7.664 15.25 1 59.03 205 SER A CA 1
ATOM 1590 C C . SER A 1 205 ? -13.258 -9.125 14.797 1 59.03 205 SER A C 1
ATOM 1592 O O . SER A 1 205 ? -14.203 -9.555 14.141 1 59.03 205 SER A O 1
ATOM 1594 N N . VAL A 1 206 ? -12.039 -9.766 14.938 1 60.97 206 VAL A N 1
ATOM 1595 C CA . VAL A 1 206 ? -11.922 -11.078 14.328 1 60.97 206 VAL A CA 1
ATOM 1596 C C . VAL A 1 206 ? -11.555 -12.117 15.391 1 60.97 206 VAL A C 1
ATOM 1598 O O . VAL A 1 206 ? -10.906 -13.117 15.094 1 60.97 206 VAL A O 1
ATOM 1601 N N . ASN A 1 207 ? -11.945 -11.906 16.688 1 65.5 207 ASN A N 1
ATOM 1602 C CA . ASN A 1 207 ? -11.453 -12.797 17.734 1 65.5 207 ASN A CA 1
ATOM 1603 C C . ASN A 1 207 ? -11.781 -14.258 17.438 1 65.5 207 ASN A C 1
ATOM 1605 O O . ASN A 1 207 ? -10.891 -15.109 17.422 1 65.5 207 ASN A O 1
ATOM 1609 N N . GLU A 1 208 ? -13.062 -14.555 17.219 1 69 208 GLU A N 1
ATOM 1610 C CA . GLU A 1 208 ? -13.43 -15.938 16.938 1 69 208 GLU A CA 1
ATOM 1611 C C . GLU A 1 208 ? -12.789 -16.422 15.633 1 69 208 GLU A C 1
ATOM 1613 O O . GLU A 1 208 ? -12.391 -17.578 15.531 1 69 208 GLU A O 1
ATOM 1618 N N . ASP A 1 209 ? -12.492 -15.547 14.828 1 82.38 209 ASP A N 1
ATOM 1619 C CA . ASP A 1 209 ? -11.922 -15.891 13.523 1 82.38 209 ASP A CA 1
ATOM 1620 C C . ASP A 1 209 ? -10.438 -16.219 13.641 1 82.38 209 ASP A C 1
ATOM 1622 O O . ASP A 1 209 ? -9.938 -17.109 12.945 1 82.38 209 ASP A O 1
ATOM 1626 N N . ILE A 1 210 ? -9.875 -15.766 14.672 1 86.69 210 ILE A N 1
ATOM 1627 C CA . ILE A 1 210 ? -8.422 -15.93 14.766 1 86.69 210 ILE A CA 1
ATOM 1628 C C . ILE A 1 210 ? -8.094 -17.344 15.219 1 86.69 210 ILE A C 1
ATOM 1630 O O . ILE A 1 210 ? -7.188 -17.984 14.68 1 86.69 210 ILE A O 1
ATOM 1634 N N . ASP A 1 211 ? -8.891 -17.828 16.172 1 90.44 211 ASP A N 1
ATOM 1635 C CA . ASP A 1 211 ? -8.648 -19.188 16.656 1 90.44 211 ASP A CA 1
ATOM 1636 C C . ASP A 1 211 ? -8.898 -20.219 15.547 1 90.44 211 ASP A C 1
ATOM 1638 O O . ASP A 1 211 ? -8.133 -21.172 15.398 1 90.44 211 ASP A O 1
ATOM 1642 N N . SER A 1 212 ? -9.992 -20.031 14.883 1 93 212 SER A N 1
ATOM 1643 C CA . SER A 1 212 ? -10.305 -20.922 13.773 1 93 212 SER A CA 1
ATOM 1644 C C . SER A 1 212 ? -9.234 -20.875 12.695 1 93 212 SER A C 1
ATOM 1646 O O . SER A 1 212 ? -8.844 -21.891 12.141 1 93 212 SER A O 1
ATOM 1648 N N . LEU A 1 213 ? -8.781 -19.719 12.438 1 93.81 213 LEU A N 1
ATOM 1649 C CA . LEU A 1 213 ? -7.734 -19.531 11.438 1 93.81 213 LEU A CA 1
ATOM 1650 C C . LEU A 1 213 ? -6.438 -20.203 11.883 1 93.81 213 LEU A C 1
ATOM 1652 O O . LEU A 1 213 ? -5.785 -20.891 11.086 1 93.81 213 LEU A O 1
ATOM 1656 N N . ALA A 1 214 ? -6.129 -20.047 13.156 1 94.94 214 ALA A N 1
ATOM 1657 C CA . ALA A 1 214 ? -4.934 -20.672 13.711 1 94.94 214 ALA A CA 1
ATOM 1658 C C . ALA A 1 214 ? -5 -22.188 13.594 1 94.94 214 ALA A C 1
ATOM 1660 O O . ALA A 1 214 ? -4 -22.828 13.273 1 94.94 214 ALA A O 1
ATOM 1661 N N . LEU A 1 215 ? -6.148 -22.672 13.812 1 95.12 215 LEU A N 1
ATOM 1662 C CA . LEU A 1 215 ? -6.344 -24.125 13.695 1 95.12 215 LEU A CA 1
ATOM 1663 C C . LEU A 1 215 ? -6.125 -24.594 12.266 1 95.12 215 LEU A C 1
ATOM 1665 O O . LEU A 1 215 ? -5.453 -25.594 12.031 1 95.12 215 LEU A O 1
ATOM 1669 N N . GLU A 1 216 ? -6.684 -23.859 11.305 1 96.19 216 GLU A N 1
ATOM 1670 C CA . GLU A 1 216 ? -6.539 -24.219 9.898 1 96.19 216 GLU A CA 1
ATOM 1671 C C . GLU A 1 216 ? -5.078 -24.156 9.461 1 96.19 216 GLU A C 1
ATOM 1673 O O . GLU A 1 216 ? -4.605 -25.016 8.719 1 96.19 216 GLU A O 1
ATOM 1678 N N . ILE A 1 217 ? -4.418 -23.156 9.938 1 96.69 217 ILE A N 1
ATOM 1679 C CA . ILE A 1 217 ? -3 -23.031 9.617 1 96.69 217 ILE A CA 1
ATOM 1680 C C . ILE A 1 217 ? -2.219 -24.188 10.234 1 96.69 217 ILE A C 1
ATOM 1682 O O . ILE A 1 217 ? -1.362 -24.781 9.586 1 96.69 217 ILE A O 1
ATOM 1686 N N . GLN A 1 218 ? -2.607 -24.531 11.461 1 96.12 218 GLN A N 1
ATOM 1687 C CA . GLN A 1 218 ? -1.941 -25.641 12.141 1 96.12 218 GLN A CA 1
ATOM 1688 C C . GLN A 1 218 ? -2.148 -26.953 11.391 1 96.12 218 GLN A C 1
ATOM 1690 O O . GLN A 1 218 ? -1.212 -27.734 11.234 1 96.12 218 GLN A O 1
ATOM 1695 N N . ARG A 1 219 ? -3.369 -27.172 10.977 1 95.56 219 ARG A N 1
ATOM 1696 C CA . ARG A 1 219 ? -3.67 -28.375 10.203 1 95.56 219 ARG A CA 1
ATOM 1697 C C . ARG A 1 219 ? -2.789 -28.453 8.961 1 95.56 219 ARG A C 1
ATOM 1699 O O . ARG A 1 219 ? -2.285 -29.531 8.625 1 95.56 219 ARG A O 1
ATOM 1706 N N . SER A 1 220 ? -2.619 -27.359 8.359 1 95.75 220 SER A N 1
ATOM 1707 C CA . SER A 1 220 ? -1.766 -27.328 7.176 1 95.75 220 SER A CA 1
ATOM 1708 C C . SER A 1 220 ? -0.312 -27.625 7.531 1 95.75 220 SER A C 1
ATOM 1710 O O . SER A 1 220 ? 0.368 -28.375 6.828 1 95.75 220 SER A O 1
ATOM 1712 N N . LEU A 1 221 ? 0.142 -27.078 8.625 1 95.69 221 LEU A N 1
ATOM 1713 C CA . LEU A 1 221 ? 1.511 -27.297 9.078 1 95.69 221 LEU A CA 1
ATOM 1714 C C . LEU A 1 221 ? 1.749 -28.766 9.406 1 95.69 221 LEU A C 1
ATOM 1716 O O . LEU A 1 221 ? 2.783 -29.328 9.039 1 95.69 221 LEU A O 1
ATOM 1720 N N . ASP A 1 222 ? 0.779 -29.312 10.062 1 95.56 222 ASP A N 1
ATOM 1721 C CA . ASP A 1 222 ? 0.865 -30.734 10.383 1 95.56 222 ASP A CA 1
ATOM 1722 C C . ASP A 1 222 ? 0.977 -31.578 9.117 1 95.56 222 ASP A C 1
ATOM 1724 O O . ASP A 1 222 ? 1.764 -32.531 9.062 1 95.56 222 ASP A O 1
ATOM 1728 N N . TYR A 1 223 ? 0.208 -31.25 8.188 1 93.12 223 TYR A N 1
ATOM 1729 C CA . TYR A 1 223 ? 0.254 -31.953 6.91 1 93.12 223 TYR A CA 1
ATOM 1730 C C . TYR A 1 223 ? 1.619 -31.797 6.254 1 93.12 223 TYR A C 1
ATOM 1732 O O . TYR A 1 223 ? 2.193 -32.781 5.766 1 93.12 223 TYR A O 1
ATOM 1740 N N . LEU A 1 224 ? 2.191 -30.625 6.219 1 93.75 224 LEU A N 1
ATOM 1741 C CA . LEU A 1 224 ? 3.461 -30.328 5.566 1 93.75 224 LEU A CA 1
ATOM 1742 C C . LEU A 1 224 ? 4.602 -31.094 6.219 1 93.75 224 LEU A C 1
ATOM 1744 O O . LEU A 1 224 ? 5.434 -31.688 5.527 1 93.75 224 LEU A O 1
ATOM 1748 N N . GLN A 1 225 ? 4.586 -31.109 7.477 1 92.44 225 GLN A N 1
ATOM 1749 C CA . GLN A 1 225 ? 5.676 -31.75 8.203 1 92.44 225 GLN A CA 1
ATOM 1750 C C . GLN A 1 225 ? 5.453 -33.25 8.32 1 92.44 225 GLN A C 1
ATOM 1752 O O . GLN A 1 225 ? 6.387 -34.031 8.164 1 92.44 225 GLN A O 1
ATOM 1757 N N . GLY A 1 226 ? 4.262 -33.625 8.586 1 91.25 226 GLY A N 1
ATOM 1758 C CA . GLY A 1 226 ? 3.941 -35.031 8.812 1 91.25 226 GLY A CA 1
ATOM 1759 C C . GLY A 1 226 ? 3.893 -35.844 7.531 1 91.25 226 GLY A C 1
ATOM 1760 O O . GLY A 1 226 ? 4.527 -36.875 7.43 1 91.25 226 GLY A O 1
ATOM 1761 N N . GLN A 1 227 ? 3.053 -35.312 6.605 1 87.19 227 GLN A N 1
ATOM 1762 C CA . GLN A 1 227 ? 2.811 -36.062 5.375 1 87.19 227 GLN A CA 1
ATOM 1763 C C . GLN A 1 227 ? 3.869 -35.75 4.324 1 87.19 227 GLN A C 1
ATOM 1765 O O . GLN A 1 227 ? 4.402 -36.656 3.682 1 87.19 227 GLN A O 1
ATOM 1770 N N . LEU A 1 228 ? 4.25 -34.531 4.141 1 89 228 LEU A N 1
ATOM 1771 C CA . LEU A 1 228 ? 5.156 -34.125 3.072 1 89 228 LEU A CA 1
ATOM 1772 C C . LEU A 1 228 ? 6.602 -34.125 3.555 1 89 228 LEU A C 1
ATOM 1774 O O . LEU A 1 228 ? 7.531 -34.031 2.748 1 89 228 LEU A O 1
ATOM 1778 N N . LYS A 1 229 ? 6.777 -34.219 4.816 1 90.19 229 LYS A N 1
ATOM 1779 C CA . LYS A 1 229 ? 8.094 -34.344 5.441 1 90.19 229 LYS A CA 1
ATOM 1780 C C . LYS A 1 229 ? 8.969 -33.125 5.098 1 90.19 229 LYS A C 1
ATOM 1782 O O . LYS A 1 229 ? 10.148 -33.281 4.797 1 90.19 229 LYS A O 1
ATOM 1787 N N . LEU A 1 230 ? 8.375 -32 5.023 1 91.44 230 LEU A N 1
ATOM 1788 C CA . LEU A 1 230 ? 9.125 -30.766 4.828 1 91.44 230 LEU A CA 1
ATOM 1789 C C . LEU A 1 230 ? 9.805 -30.328 6.125 1 91.44 230 LEU A C 1
ATOM 1791 O O . LEU A 1 230 ? 9.367 -30.703 7.215 1 91.44 230 LEU A O 1
ATOM 1795 N N . PRO A 1 231 ? 10.883 -29.594 5.941 1 93.25 231 PRO A N 1
ATOM 1796 C CA . PRO A 1 231 ? 11.492 -29.016 7.148 1 93.25 231 PRO A CA 1
ATOM 1797 C C . PRO A 1 231 ? 10.57 -28.047 7.871 1 93.25 231 PRO A C 1
ATOM 1799 O O . PRO A 1 231 ? 9.492 -27.719 7.359 1 93.25 231 PRO A O 1
ATOM 1802 N N . GLU A 1 232 ? 10.984 -27.641 9.047 1 93.75 232 GLU A N 1
ATOM 1803 C CA . GLU A 1 232 ? 10.219 -26.672 9.836 1 93.75 232 GLU A CA 1
ATOM 1804 C C . GLU A 1 232 ? 10.062 -25.359 9.086 1 93.75 232 GLU A C 1
ATOM 1806 O O . GLU A 1 232 ? 10.984 -24.906 8.406 1 93.75 232 GLU A O 1
ATOM 1811 N N . CYS A 1 233 ? 8.93 -24.781 9.297 1 93.62 233 CYS A N 1
ATOM 1812 C CA . CYS A 1 233 ? 8.625 -23.516 8.617 1 93.62 233 CYS A CA 1
ATOM 1813 C C . CYS A 1 233 ? 9.406 -22.359 9.242 1 93.62 233 CYS A C 1
ATOM 1815 O O . CYS A 1 233 ? 9.602 -22.328 10.461 1 93.62 233 CYS A O 1
ATOM 1817 N N . GLY A 1 234 ? 9.758 -21.453 8.359 1 91.06 234 GLY A N 1
ATOM 1818 C CA . GLY A 1 234 ? 10.594 -20.359 8.82 1 91.06 234 GLY A CA 1
ATOM 1819 C C . GLY A 1 234 ? 9.797 -19.141 9.234 1 91.06 234 GLY A C 1
ATOM 1820 O O . GLY A 1 234 ? 10.203 -18.406 10.141 1 91.06 234 GLY A O 1
ATOM 1821 N N . SER A 1 235 ? 8.703 -18.891 8.508 1 92.44 235 SER A N 1
ATOM 1822 C CA . SER A 1 235 ? 7.949 -17.672 8.789 1 92.44 235 SER A CA 1
ATOM 1823 C C . SER A 1 235 ? 6.57 -17.719 8.133 1 92.44 235 SER A C 1
ATOM 1825 O O . SER A 1 235 ? 6.32 -18.547 7.258 1 92.44 235 SER A O 1
ATOM 1827 N N . LEU A 1 236 ? 5.742 -16.891 8.688 1 94.38 236 LEU A N 1
ATOM 1828 C CA . LEU A 1 236 ? 4.422 -16.625 8.117 1 94.38 236 LEU A CA 1
ATOM 1829 C C . LEU A 1 236 ? 4.215 -15.141 7.871 1 94.38 236 LEU A C 1
ATOM 1831 O O . LEU A 1 236 ? 4.34 -14.328 8.789 1 94.38 236 LEU A O 1
ATOM 1835 N N . GLN A 1 237 ? 3.941 -14.836 6.645 1 90.19 237 GLN A N 1
ATOM 1836 C CA . GLN A 1 237 ? 3.617 -13.453 6.316 1 90.19 237 GLN A CA 1
ATOM 1837 C C . GLN A 1 237 ? 2.156 -13.312 5.898 1 90.19 237 GLN A C 1
ATOM 1839 O O . GLN A 1 237 ? 1.605 -14.195 5.238 1 90.19 237 GLN A O 1
ATOM 1844 N N . LEU A 1 238 ? 1.604 -12.25 6.32 1 88.12 238 LEU A N 1
ATOM 1845 C CA . LEU A 1 238 ? 0.214 -11.977 5.973 1 88.12 238 LEU A CA 1
ATOM 1846 C C . LEU A 1 238 ? 0.125 -10.898 4.891 1 88.12 238 LEU A C 1
ATOM 1848 O O . LEU A 1 238 ? 0.662 -9.805 5.055 1 88.12 238 LEU A O 1
ATOM 1852 N N . ALA A 1 239 ? -0.497 -11.273 3.805 1 88.62 239 ALA A N 1
ATOM 1853 C CA . ALA A 1 239 ? -0.822 -10.336 2.73 1 88.62 239 ALA A CA 1
ATOM 1854 C C . ALA A 1 239 ? -2.328 -10.273 2.494 1 88.62 239 ALA A C 1
ATOM 1856 O O . ALA A 1 239 ? -2.838 -10.852 1.531 1 88.62 239 ALA A O 1
ATOM 1857 N N . LEU A 1 240 ? -3.014 -9.602 3.344 1 82.38 240 LEU A N 1
ATOM 1858 C CA . LEU A 1 240 ? -4.461 -9.438 3.238 1 82.38 240 LEU A CA 1
ATOM 1859 C C . LEU A 1 240 ? -4.895 -8.078 3.766 1 82.38 240 LEU A C 1
ATOM 1861 O O . LEU A 1 240 ? -4.176 -7.445 4.539 1 82.38 240 LEU A O 1
ATOM 1865 N N . ILE A 1 241 ? -6.02 -7.711 3.193 1 72.19 241 ILE A N 1
ATOM 1866 C CA . ILE A 1 241 ? -6.609 -6.453 3.637 1 72.19 241 ILE A CA 1
ATOM 1867 C C . IL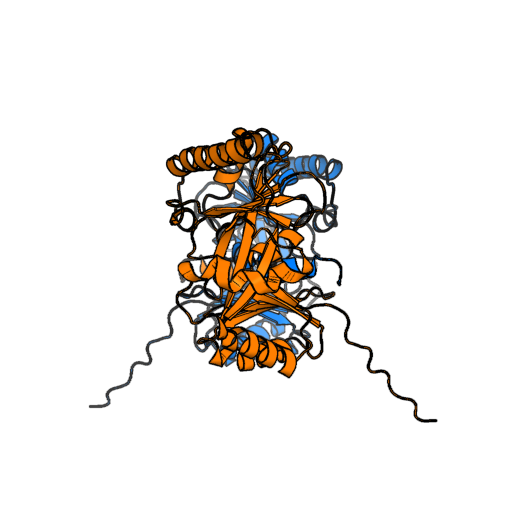E A 1 241 ? -7.586 -6.715 4.781 1 72.19 241 ILE A C 1
ATOM 1869 O O . ILE A 1 241 ? -8.602 -7.391 4.598 1 72.19 241 ILE A O 1
ATOM 1873 N N . SER A 1 242 ? -7.191 -6.281 6.035 1 72.81 242 SER A N 1
ATOM 1874 C CA . SER A 1 242 ? -8.062 -6.438 7.191 1 72.81 242 SER A CA 1
ATOM 1875 C C . SER A 1 242 ? -7.875 -5.297 8.188 1 72.81 242 SER A C 1
ATOM 1877 O O . SER A 1 242 ? -6.742 -4.914 8.492 1 72.81 242 SER A O 1
ATOM 1879 N N . PRO A 1 243 ? -9.039 -4.797 8.625 1 66.12 243 PRO A N 1
ATOM 1880 C CA . PRO A 1 243 ? -8.922 -3.812 9.703 1 66.12 243 PRO A CA 1
ATOM 1881 C C . PRO A 1 243 ? -8.258 -4.387 10.953 1 66.12 243 PRO A C 1
ATOM 1883 O O . PRO A 1 243 ? -7.719 -3.639 11.766 1 66.12 243 PRO A O 1
ATOM 1886 N N . ALA A 1 244 ? -8.227 -5.664 11.125 1 70.56 244 ALA A N 1
ATOM 1887 C CA . ALA A 1 244 ? -7.703 -6.32 12.32 1 70.56 244 ALA A CA 1
ATOM 1888 C C . ALA A 1 244 ? -6.332 -6.93 12.055 1 70.56 244 ALA A C 1
ATOM 1890 O O . ALA A 1 244 ? -5.906 -7.852 12.758 1 70.56 244 ALA A O 1
ATOM 1891 N N . LEU A 1 245 ? -5.641 -6.457 11.062 1 75.12 245 LEU A N 1
ATOM 1892 C CA . LEU A 1 245 ? -4.383 -7.062 10.633 1 75.12 245 LEU A CA 1
ATOM 1893 C C . LEU A 1 245 ? -3.387 -7.113 11.789 1 75.12 245 LEU A C 1
ATOM 1895 O O . LEU A 1 245 ? -2.701 -8.117 11.984 1 75.12 245 LEU A O 1
ATOM 1899 N N . GLY A 1 246 ? -3.299 -6.047 12.531 1 70.81 246 GLY A N 1
ATOM 1900 C CA . GLY A 1 246 ? -2.393 -6.027 13.672 1 70.81 246 GLY A CA 1
ATOM 1901 C C . GLY A 1 246 ? -2.689 -7.109 14.695 1 70.81 246 GLY A C 1
ATOM 1902 O O . GLY A 1 246 ? -1.78 -7.801 15.156 1 70.81 246 GLY A O 1
ATOM 1903 N N . GLU A 1 247 ? -3.885 -7.234 15 1 73.38 247 GLU A N 1
ATOM 1904 C CA . GLU A 1 247 ? -4.312 -8.25 15.961 1 73.38 247 GLU A CA 1
ATOM 1905 C C . GLU A 1 247 ? -4.047 -9.656 15.43 1 73.38 247 GLU A C 1
ATOM 1907 O O . GLU A 1 247 ? -3.615 -10.531 16.172 1 73.38 247 GLU A O 1
ATOM 1912 N N . LEU A 1 248 ? -4.305 -9.836 14.195 1 82.12 248 LEU A N 1
ATOM 1913 C CA . LEU A 1 248 ? -4.059 -11.125 13.562 1 82.12 248 LEU A CA 1
ATOM 1914 C C . LEU A 1 248 ? -2.584 -11.508 13.664 1 82.12 248 LEU A C 1
ATOM 1916 O O . LEU A 1 248 ? -2.256 -12.633 14.062 1 82.12 248 LEU A O 1
ATOM 1920 N N . VAL A 1 249 ? -1.765 -10.562 13.352 1 79.88 249 VAL A N 1
ATOM 1921 C CA . VAL A 1 249 ? -0.326 -10.797 13.375 1 79.88 249 VAL A CA 1
ATOM 1922 C C . VAL A 1 249 ? 0.113 -11.148 14.797 1 79.88 249 VAL A C 1
ATOM 1924 O O . VAL A 1 249 ? 0.827 -12.125 15.016 1 79.88 249 VAL A O 1
ATOM 1927 N N . GLN A 1 250 ? -0.298 -10.383 15.695 1 75.12 250 GLN A N 1
ATOM 1928 C CA . GLN A 1 250 ? 0.102 -10.562 17.094 1 75.12 250 GLN A CA 1
ATOM 1929 C C . GLN A 1 250 ? -0.347 -11.93 17.609 1 75.12 250 GLN A C 1
ATOM 1931 O O . GLN A 1 250 ? 0.446 -12.664 18.203 1 75.12 250 GLN A O 1
ATOM 1936 N N . ARG A 1 251 ? -1.531 -12.289 17.422 1 83.56 251 ARG A N 1
ATOM 1937 C CA . ARG A 1 251 ? -2.092 -13.531 17.953 1 83.56 251 ARG A CA 1
ATOM 1938 C C . ARG A 1 251 ? -1.459 -14.742 17.281 1 83.56 251 ARG A C 1
ATOM 1940 O O . ARG A 1 251 ? -1.157 -15.734 17.953 1 83.56 251 ARG A O 1
ATOM 1947 N N . LEU A 1 252 ? -1.285 -14.688 16.016 1 89 252 LEU A N 1
ATOM 1948 C CA . LEU A 1 252 ? -0.676 -15.805 15.297 1 89 252 LEU A CA 1
ATOM 1949 C C . LEU A 1 252 ? 0.791 -15.961 15.688 1 89 252 LEU A C 1
ATOM 1951 O O . LEU A 1 252 ? 1.302 -17.078 15.758 1 89 252 LEU A O 1
ATOM 1955 N N . ASP A 1 253 ? 1.459 -14.859 15.875 1 84.75 253 ASP A N 1
ATOM 1956 C CA . ASP A 1 253 ? 2.852 -14.898 16.312 1 84.75 253 ASP A CA 1
ATOM 1957 C C . ASP A 1 253 ? 2.982 -15.57 17.672 1 84.75 253 ASP A C 1
ATOM 1959 O O . ASP A 1 253 ? 3.947 -16.297 17.922 1 84.75 253 ASP A O 1
ATOM 1963 N N . GLN A 1 254 ? 2.082 -15.297 18.547 1 83.69 254 GLN A N 1
ATOM 1964 C CA . GLN A 1 254 ? 2.064 -15.922 19.859 1 83.69 254 GLN A CA 1
ATOM 1965 C C . GLN A 1 254 ? 1.748 -17.406 19.766 1 83.69 254 GLN A C 1
ATOM 1967 O O . GLN A 1 254 ? 2.203 -18.203 20.594 1 83.69 254 GLN A O 1
ATOM 1972 N N . THR A 1 255 ? 0.955 -17.75 18.828 1 91.06 255 THR A N 1
ATOM 1973 C CA . THR A 1 255 ? 0.456 -19.109 18.688 1 91.06 255 THR A CA 1
ATOM 1974 C C . THR A 1 255 ? 1.523 -20.016 18.078 1 91.06 255 THR A C 1
ATOM 1976 O O . THR A 1 255 ? 1.681 -21.172 18.5 1 91.06 255 THR A O 1
ATOM 1979 N N . PHE A 1 256 ? 2.223 -19.406 17.156 1 92.88 256 PHE A N 1
ATOM 1980 C CA . PHE A 1 256 ? 3.145 -20.234 16.406 1 92.88 256 PHE A CA 1
ATOM 1981 C C . PHE A 1 256 ? 4.586 -19.969 16.828 1 92.88 256 PHE A C 1
ATOM 1983 O O . PHE A 1 256 ? 4.906 -18.891 17.312 1 92.88 256 PHE A O 1
ATOM 1990 N N . GLY A 1 257 ? 5.43 -20.875 16.734 1 85.12 257 GLY A N 1
ATOM 1991 C CA . GLY A 1 257 ? 6.82 -20.812 17.156 1 85.12 257 GLY A CA 1
ATOM 1992 C C . GLY A 1 257 ? 7.723 -20.141 16.125 1 85.12 257 GLY A C 1
ATOM 1993 O O . GLY A 1 257 ? 8.945 -20.094 16.297 1 85.12 257 GLY A O 1
ATOM 1994 N N . PHE A 1 258 ? 7.219 -19.703 15.047 1 87.81 258 PHE A N 1
ATOM 1995 C CA . PHE A 1 258 ? 7.992 -18.969 14.047 1 87.81 258 PHE A CA 1
ATOM 1996 C C . PHE A 1 258 ? 7.484 -17.547 13.906 1 87.81 258 PHE A C 1
ATOM 1998 O O . PHE A 1 258 ? 6.414 -17.203 14.414 1 87.81 258 PHE A O 1
ATOM 2005 N N . ASN A 1 259 ? 8.258 -16.766 13.234 1 83.56 259 ASN A N 1
ATOM 2006 C CA . ASN A 1 259 ? 7.949 -15.352 13.102 1 83.56 259 ASN A CA 1
ATOM 2007 C C . ASN A 1 259 ? 6.715 -15.125 12.227 1 83.56 259 ASN A C 1
ATOM 2009 O O . ASN A 1 259 ? 6.582 -15.734 11.164 1 83.56 259 ASN A O 1
ATOM 2013 N N . VAL A 1 260 ? 5.785 -14.336 12.703 1 86.94 260 VAL A N 1
ATOM 2014 C CA . VAL A 1 260 ? 4.609 -13.914 11.953 1 86.94 260 VAL A CA 1
ATOM 2015 C C . VAL A 1 260 ? 4.637 -12.398 11.75 1 86.94 260 VAL A C 1
ATOM 2017 O O . VAL A 1 260 ? 4.844 -11.648 12.703 1 86.94 260 VAL A O 1
ATOM 2020 N N . SER A 1 261 ? 4.488 -11.977 10.469 1 80.19 261 SER A N 1
ATOM 2021 C CA . SER A 1 261 ? 4.52 -10.539 10.195 1 80.19 261 SER A CA 1
ATOM 2022 C C . SER A 1 261 ? 3.613 -10.188 9.023 1 80.19 261 SER A C 1
ATOM 2024 O O . SER A 1 261 ? 3.229 -11.055 8.242 1 80.19 261 SER A O 1
ATOM 2026 N N . ALA A 1 262 ? 3.201 -8.953 8.945 1 78.94 262 ALA A N 1
ATOM 2027 C CA . ALA A 1 262 ? 2.521 -8.445 7.758 1 78.94 262 ALA A CA 1
ATOM 2028 C C . ALA A 1 262 ? 3.502 -8.266 6.602 1 78.94 262 ALA A C 1
ATOM 2030 O O . ALA A 1 262 ? 4.645 -7.848 6.809 1 78.94 262 ALA A O 1
ATOM 2031 N N . MET A 1 263 ? 3.072 -8.578 5.426 1 80.81 263 MET A N 1
ATOM 2032 C CA . MET A 1 263 ? 3.908 -8.328 4.254 1 80.81 263 MET A CA 1
ATOM 2033 C C . MET A 1 263 ? 4.191 -6.836 4.098 1 80.81 263 MET A C 1
ATOM 2035 O O . MET A 1 263 ? 3.271 -6.02 4.145 1 80.81 263 MET A O 1
ATOM 2039 N N . ALA A 1 264 ? 5.52 -6.508 4.098 1 72.62 264 ALA A N 1
ATOM 2040 C CA . ALA A 1 264 ? 5.93 -5.113 3.945 1 72.62 264 ALA A CA 1
ATOM 2041 C C . ALA A 1 264 ? 6.984 -4.969 2.854 1 72.62 264 ALA A C 1
ATOM 2043 O O . ALA A 1 264 ? 8.141 -5.344 3.049 1 72.62 264 ALA A O 1
ATOM 2044 N N . ASN A 1 265 ? 6.609 -4.859 1.63 1 75.06 265 ASN A N 1
ATOM 2045 C CA . ASN A 1 265 ? 7.547 -4.586 0.544 1 75.06 265 ASN A CA 1
ATOM 2046 C C . ASN A 1 265 ? 7.188 -3.299 -0.195 1 75.06 265 ASN A C 1
ATOM 2048 O O . ASN A 1 265 ? 6.234 -2.609 0.176 1 75.06 265 ASN A O 1
ATOM 2052 N N . LYS A 1 266 ? 7.914 -3.012 -1.146 1 73.62 266 LYS A N 1
ATOM 2053 C CA . LYS A 1 266 ? 7.766 -1.735 -1.839 1 73.62 266 LYS A CA 1
ATOM 2054 C C . LYS A 1 266 ? 6.387 -1.618 -2.486 1 73.62 266 LYS A C 1
ATOM 2056 O O . LYS A 1 266 ? 5.828 -0.522 -2.574 1 73.62 266 LYS A O 1
ATOM 2061 N N . ALA A 1 267 ? 5.859 -2.752 -2.922 1 81.38 267 ALA A N 1
ATOM 2062 C CA . ALA A 1 267 ? 4.539 -2.713 -3.547 1 81.38 267 ALA A CA 1
ATOM 2063 C C . ALA A 1 267 ? 3.471 -2.291 -2.543 1 81.38 267 ALA A C 1
ATOM 2065 O O . ALA A 1 267 ? 2.617 -1.455 -2.85 1 81.38 267 ALA A O 1
ATOM 2066 N N . ILE A 1 268 ? 3.57 -2.869 -1.401 1 76.94 268 ILE A N 1
ATOM 2067 C CA . ILE A 1 268 ? 2.604 -2.568 -0.352 1 76.94 268 ILE A CA 1
ATOM 2068 C C . ILE A 1 268 ? 2.848 -1.16 0.188 1 76.94 268 ILE A C 1
ATOM 2070 O O . ILE A 1 268 ? 1.906 -0.382 0.359 1 76.94 268 ILE A O 1
ATOM 2074 N N . LEU A 1 269 ? 4.102 -0.767 0.359 1 72.69 269 LEU A N 1
ATOM 2075 C CA . LEU A 1 269 ? 4.469 0.476 1.028 1 72.69 269 LEU A CA 1
ATOM 2076 C C . LEU A 1 269 ? 4.293 1.669 0.095 1 72.69 269 LEU A C 1
ATOM 2078 O O . LEU A 1 269 ? 4.27 2.816 0.545 1 72.69 269 LEU A O 1
ATOM 2082 N N . ASN A 1 270 ? 4.16 1.376 -1.195 1 76.44 270 ASN A N 1
ATOM 2083 C CA . ASN A 1 270 ? 3.85 2.447 -2.135 1 76.44 270 ASN A CA 1
ATOM 2084 C C . ASN A 1 270 ? 2.586 3.201 -1.73 1 76.44 270 ASN A C 1
ATOM 2086 O O . ASN A 1 270 ? 2.443 4.387 -2.029 1 76.44 270 ASN A O 1
ATOM 2090 N N . GLY A 1 271 ? 1.771 2.576 -1.044 1 81.62 271 GLY A N 1
ATOM 2091 C CA . GLY A 1 271 ? 0.531 3.164 -0.564 1 81.62 271 GLY A CA 1
ATOM 2092 C C . GLY A 1 271 ? 0.75 4.289 0.429 1 81.62 271 GLY A C 1
ATOM 2093 O O . GLY A 1 271 ? -0.136 5.121 0.637 1 81.62 271 GLY A O 1
ATOM 2094 N N . MET A 1 272 ? 1.962 4.402 0.939 1 82.06 272 MET A N 1
ATOM 2095 C CA . MET A 1 272 ? 2.293 5.418 1.935 1 82.06 272 MET A CA 1
ATOM 2096 C C . MET A 1 272 ? 2.125 6.82 1.359 1 82.06 272 MET A C 1
ATOM 2098 O O . MET A 1 272 ? 1.736 7.746 2.072 1 82.06 272 MET A O 1
ATOM 2102 N N . ASP A 1 273 ? 2.363 6.941 0.114 1 83.81 273 ASP A N 1
ATOM 2103 C CA . ASP A 1 273 ? 2.271 8.25 -0.524 1 83.81 273 ASP A CA 1
ATOM 2104 C C . ASP A 1 273 ? 0.819 8.711 -0.62 1 83.81 273 ASP A C 1
ATOM 2106 O O . ASP A 1 273 ? 0.553 9.898 -0.819 1 83.81 273 ASP A O 1
ATOM 2110 N N . TYR A 1 274 ? -0.058 7.809 -0.448 1 89.75 274 TYR A N 1
ATOM 2111 C CA . TYR A 1 274 ? -1.474 8.133 -0.591 1 89.75 274 TYR A CA 1
ATOM 2112 C C . TYR A 1 274 ? -2.127 8.336 0.77 1 89.75 274 TYR A C 1
ATOM 2114 O O . TYR A 1 274 ? -3.324 8.625 0.854 1 89.75 274 TYR A O 1
ATOM 2122 N N . LEU A 1 275 ? -1.361 8.234 1.808 1 90.06 275 LEU A N 1
ATOM 2123 C CA . LEU A 1 275 ? -1.938 8.266 3.148 1 90.06 275 LEU A CA 1
ATOM 2124 C C . LEU A 1 275 ? -2.613 9.609 3.416 1 90.06 275 LEU A C 1
ATOM 2126 O O . LEU A 1 275 ? -3.758 9.648 3.875 1 90.06 275 LEU A O 1
ATOM 2130 N N . SER A 1 276 ? -1.928 10.711 3.088 1 92.5 276 SER A N 1
ATOM 2131 C CA . SER A 1 276 ? -2.475 12.023 3.404 1 92.5 276 SER A CA 1
ATOM 2132 C C . SER A 1 276 ? -3.699 12.336 2.551 1 92.5 276 SER A C 1
ATOM 2134 O O . SER A 1 276 ? -4.738 12.742 3.074 1 92.5 276 SER A O 1
ATOM 2136 N N . PRO A 1 277 ? -3.645 12.109 1.26 1 93.44 277 PRO A N 1
ATOM 2137 C CA . PRO A 1 277 ? -4.871 12.375 0.506 1 93.44 277 PRO A CA 1
ATOM 2138 C C . PRO A 1 277 ? -5.996 11.398 0.854 1 93.44 277 PRO A C 1
ATOM 2140 O O . PRO A 1 277 ? -7.176 11.75 0.759 1 93.44 277 PRO A O 1
ATOM 2143 N N . PHE A 1 278 ? -5.684 10.211 1.244 1 91.19 278 PHE A N 1
ATOM 2144 C CA . PHE A 1 278 ? -6.695 9.281 1.743 1 91.19 278 PHE A CA 1
ATOM 2145 C C . PHE A 1 278 ? -7.305 9.797 3.041 1 91.19 278 PHE A C 1
ATOM 2147 O O . PHE A 1 278 ? -8.523 9.734 3.227 1 91.19 278 PHE A O 1
ATOM 2154 N N . ALA A 1 279 ? -6.48 10.297 3.889 1 92.56 279 ALA A N 1
ATOM 2155 C CA . ALA A 1 279 ? -6.918 10.828 5.176 1 92.56 279 ALA A CA 1
ATOM 2156 C C . ALA A 1 279 ? -7.938 11.945 4.992 1 92.56 279 ALA A C 1
ATOM 2158 O O . ALA A 1 279 ? -8.906 12.047 5.746 1 92.56 279 ALA A O 1
ATOM 2159 N N . LEU A 1 280 ? -7.75 12.75 3.98 1 92.75 280 LEU A N 1
ATOM 2160 C CA . LEU A 1 280 ? -8.617 13.891 3.707 1 92.75 280 LEU A CA 1
ATOM 2161 C C . LEU A 1 280 ? -10.055 13.445 3.488 1 92.75 280 LEU A C 1
ATOM 2163 O O . LEU A 1 280 ? -10.992 14.234 3.648 1 92.75 280 LEU A O 1
ATOM 2167 N N . LEU A 1 281 ? -10.18 12.203 3.109 1 90.69 281 LEU A N 1
ATOM 2168 C CA . LEU A 1 281 ? -11.5 11.719 2.729 1 90.69 281 LEU A CA 1
ATOM 2169 C C . LEU A 1 281 ? -12.188 11.031 3.904 1 90.69 281 LEU A C 1
ATOM 2171 O O . LEU A 1 281 ? -13.352 10.625 3.801 1 90.69 281 LEU A O 1
ATOM 2175 N N . GLN A 1 282 ? -11.422 10.797 4.98 1 84.69 282 GLN A N 1
ATOM 2176 C CA . GLN A 1 282 ? -11.992 10.109 6.141 1 84.69 282 GLN A CA 1
ATOM 2177 C C . GLN A 1 282 ? -12.805 11.07 7 1 84.69 282 GLN A C 1
ATOM 2179 O O . GLN A 1 282 ? -13.602 10.641 7.84 1 84.69 282 GLN A O 1
ATOM 2184 N N . GLY A 1 283 ? -12.531 12.375 6.816 1 73.75 283 GLY A N 1
ATOM 2185 C CA . GLY A 1 283 ? -13.227 13.359 7.633 1 73.75 283 GLY A CA 1
ATOM 2186 C C . GLY A 1 283 ? -14.625 13.664 7.137 1 73.75 283 GLY A C 1
ATOM 2187 O O . GLY A 1 283 ? -14.953 13.406 5.977 1 73.75 283 GLY A O 1
ATOM 2188 N N . GLU A 1 284 ? -15.594 13.883 8.086 1 62.53 284 GLU A N 1
ATOM 2189 C CA . GLU A 1 284 ? -16.953 14.297 7.734 1 62.53 284 GLU A CA 1
ATOM 2190 C C . GLU A 1 284 ? -16.938 15.594 6.941 1 62.53 284 GLU A C 1
ATOM 2192 O O . GLU A 1 284 ? -16.094 16.453 7.164 1 62.53 284 GLU A O 1
ATOM 2197 N N . PRO A 1 285 ? -17.641 15.57 5.66 1 52.62 285 PRO A N 1
ATOM 2198 C CA . PRO A 1 285 ? -17.75 16.812 4.887 1 52.62 285 PRO A CA 1
ATOM 2199 C C . PRO A 1 285 ? -18.062 18.016 5.758 1 52.62 285 PRO A C 1
ATOM 2201 O O . PRO A 1 285 ? -18.766 17.891 6.77 1 52.62 285 PRO A O 1
ATOM 2204 N N . SER A 1 286 ? -17.016 19.031 5.828 1 42.84 286 SER A N 1
ATOM 2205 C CA . SER A 1 286 ? -17.438 20.25 6.504 1 42.84 286 SER A CA 1
ATOM 2206 C C . SER A 1 286 ? -18.797 20.719 6.016 1 42.84 286 SER A C 1
ATOM 2208 O O . SER A 1 286 ? -19.156 20.516 4.852 1 42.84 286 SER A O 1
ATOM 2210 N N . MET B 1 1 ? -42.281 23.188 -20.125 1 22.55 1 MET B N 1
ATOM 2211 C CA . MET B 1 1 ? -42.062 22 -19.312 1 22.55 1 MET B CA 1
ATOM 2212 C C . MET B 1 1 ? -40.594 21.641 -19.25 1 22.55 1 MET B C 1
ATOM 2214 O O . MET B 1 1 ? -40.062 20.922 -20.109 1 22.55 1 MET B O 1
ATOM 2218 N N . ARG B 1 2 ? -39.594 22.578 -19.031 1 26.02 2 ARG B N 1
ATOM 2219 C CA . ARG B 1 2 ? -38.156 22.625 -19.203 1 26.02 2 ARG B CA 1
ATOM 2220 C C . ARG B 1 2 ? -37.469 21.625 -18.297 1 26.02 2 ARG B C 1
ATOM 2222 O O . ARG B 1 2 ? -37.406 21.812 -17.078 1 26.02 2 ARG B O 1
ATOM 2229 N N . THR B 1 3 ? -37.656 20.297 -18.5 1 30.34 3 THR B N 1
ATOM 2230 C CA . THR B 1 3 ? -37.281 19.094 -17.781 1 30.34 3 THR B CA 1
ATOM 2231 C C . THR B 1 3 ? -35.781 19.109 -17.484 1 30.34 3 THR B C 1
ATOM 2233 O O . THR B 1 3 ? -34.938 18.969 -18.391 1 30.34 3 THR B O 1
ATOM 2236 N N . LEU B 1 4 ? -35.312 20.094 -16.719 1 28.94 4 LEU B N 1
ATOM 2237 C CA . LEU B 1 4 ? -33.906 20.406 -16.375 1 28.94 4 LEU B CA 1
ATOM 2238 C C . LEU B 1 4 ? -33.219 19.188 -15.789 1 28.94 4 LEU B C 1
ATOM 2240 O O . LEU B 1 4 ? -33.688 18.609 -14.812 1 28.94 4 LEU B O 1
ATOM 2244 N N . PHE B 1 5 ? -32.719 18.344 -16.688 1 32 5 PHE B N 1
ATOM 2245 C CA . PHE B 1 5 ? -31.875 17.188 -16.422 1 32 5 PHE B CA 1
ATOM 2246 C C . PHE B 1 5 ? -30.875 17.469 -15.305 1 32 5 PHE B C 1
ATOM 2248 O O . PHE B 1 5 ? -30.062 18.391 -15.414 1 32 5 PHE B O 1
ATOM 2255 N N . HIS B 1 6 ? -31.297 17.5 -14.109 1 30.92 6 HIS B N 1
ATOM 2256 C CA . HIS B 1 6 ? -30.5 17.625 -12.898 1 30.92 6 HIS B CA 1
ATOM 2257 C C . HIS B 1 6 ? -29.266 16.734 -12.938 1 30.92 6 HIS B C 1
ATOM 2259 O O . HIS B 1 6 ? -29.375 15.516 -13.086 1 30.92 6 HIS B O 1
ATOM 2265 N N . ARG B 1 7 ? -28.406 17.156 -13.656 1 34.97 7 ARG B N 1
ATOM 2266 C CA . ARG B 1 7 ? -27.156 16.406 -13.711 1 34.97 7 ARG B CA 1
ATOM 2267 C C . ARG B 1 7 ? -26.797 15.828 -12.344 1 34.97 7 ARG B C 1
ATOM 2269 O O . ARG B 1 7 ? -26.75 16.562 -11.352 1 34.97 7 ARG B O 1
ATOM 2276 N N . LYS B 1 8 ? -27.219 14.664 -12.062 1 38.16 8 LYS B N 1
ATOM 2277 C CA . LYS B 1 8 ? -26.859 13.891 -10.883 1 38.16 8 LYS B CA 1
ATOM 2278 C C . LYS B 1 8 ? -25.469 14.273 -10.375 1 38.16 8 LYS B C 1
ATOM 2280 O O . LYS B 1 8 ? -24.5 14.203 -11.125 1 38.16 8 LYS B O 1
ATOM 2285 N N . ALA B 1 9 ? -25.281 15.367 -9.656 1 40.06 9 ALA B N 1
ATOM 2286 C CA . ALA B 1 9 ? -24.062 15.781 -8.961 1 40.06 9 ALA B CA 1
ATOM 2287 C C . ALA B 1 9 ? -23.203 14.578 -8.594 1 40.06 9 ALA B C 1
ATOM 2289 O O . ALA B 1 9 ? -23.688 13.609 -8.016 1 40.06 9 ALA B O 1
ATOM 2290 N N . LEU B 1 10 ? -22.203 14.078 -9.453 1 51 10 LEU B N 1
ATOM 2291 C CA . LEU B 1 10 ? -21.312 12.93 -9.289 1 51 10 LEU B CA 1
ATOM 2292 C C . LEU B 1 10 ? -20.812 12.836 -7.848 1 51 10 LEU B C 1
ATOM 2294 O O . LEU B 1 10 ? -20.453 13.844 -7.242 1 51 10 LEU B O 1
ATOM 2298 N N . SER B 1 11 ? -21.109 11.883 -6.996 1 62.66 11 SER B N 1
ATOM 2299 C CA . SER B 1 11 ? -21.047 11.516 -5.582 1 62.66 11 SER B CA 1
ATOM 2300 C C . SER B 1 11 ? -19.641 11.094 -5.188 1 62.66 11 SER B C 1
ATOM 2302 O O . SER B 1 11 ? -18.875 10.57 -6.012 1 62.66 11 SER B O 1
ATOM 2304 N N . GLY B 1 12 ? -18.891 11.844 -4.258 1 80.75 12 GLY B N 1
ATOM 2305 C CA . GLY B 1 12 ? -17.766 11.484 -3.424 1 80.75 12 GLY B CA 1
ATOM 2306 C C . GLY B 1 12 ? -16.625 12.492 -3.482 1 80.75 12 GLY B C 1
ATOM 2307 O O . GLY B 1 12 ? -16.547 13.289 -4.418 1 80.75 12 GLY B O 1
ATOM 2308 N N . ARG B 1 13 ? -15.898 12.703 -2.629 1 91.19 13 ARG B N 1
ATOM 2309 C CA . ARG B 1 13 ? -14.766 13.609 -2.488 1 91.19 13 ARG B CA 1
ATOM 2310 C C . ARG B 1 13 ? -13.492 12.977 -3.045 1 91.19 13 ARG B C 1
ATOM 2312 O O . ARG B 1 13 ? -13.398 11.75 -3.156 1 91.19 13 ARG B O 1
ATOM 2319 N N . VAL B 1 14 ? -12.672 13.859 -3.529 1 95.25 14 VAL B N 1
ATOM 2320 C CA . VAL B 1 14 ? -11.352 13.453 -4.004 1 95.25 14 VAL B CA 1
ATOM 2321 C C . VAL B 1 14 ? -10.273 14.117 -3.15 1 95.25 14 VAL B C 1
ATOM 2323 O O . VAL B 1 14 ? -10.352 15.312 -2.852 1 95.25 14 VAL B O 1
ATOM 2326 N N . GLY B 1 15 ? -9.383 13.289 -2.668 1 96.75 15 GLY B N 1
ATOM 2327 C CA . GLY B 1 15 ? -8.211 13.812 -1.988 1 96.75 15 GLY B CA 1
ATOM 2328 C C . GLY B 1 15 ? -7 13.93 -2.895 1 96.75 15 GLY B C 1
ATOM 2329 O O . GLY B 1 15 ? -6.688 13.008 -3.648 1 96.75 15 GLY B O 1
ATOM 2330 N N . VAL B 1 16 ? -6.316 15.078 -2.803 1 97.44 16 VAL B N 1
ATOM 2331 C CA . VAL B 1 16 ? -5.145 15.297 -3.646 1 97.44 16 VAL B CA 1
ATOM 2332 C C . VAL B 1 16 ? -3.98 15.797 -2.793 1 97.44 16 VAL B C 1
ATOM 2334 O O . VAL B 1 16 ? -4.145 16.703 -1.972 1 97.44 16 VAL B O 1
ATOM 2337 N N . LEU B 1 17 ? -2.855 15.18 -2.961 1 96.44 17 LEU B N 1
ATOM 2338 C CA . LEU B 1 17 ? -1.612 15.664 -2.371 1 96.44 17 LEU B CA 1
ATOM 2339 C C . LEU B 1 17 ? -0.72 16.297 -3.432 1 96.44 17 LEU B C 1
ATOM 2341 O O . LEU B 1 17 ? -0.355 15.648 -4.414 1 96.44 17 LEU B O 1
ATOM 2345 N N . PHE B 1 18 ? -0.458 17.562 -3.223 1 96.88 18 PHE B N 1
ATOM 2346 C CA . PHE B 1 18 ? 0.459 18.266 -4.113 1 96.88 18 PHE B CA 1
ATOM 2347 C C . PHE B 1 18 ? 1.887 18.203 -3.586 1 96.88 18 PHE B C 1
ATOM 2349 O O . PHE B 1 18 ? 2.152 18.578 -2.443 1 96.88 18 PHE B O 1
ATOM 2356 N N . GLY B 1 19 ? 2.715 17.703 -4.426 1 93 19 GLY B N 1
ATOM 2357 C CA . GLY B 1 19 ? 4.141 17.734 -4.152 1 93 19 GLY B CA 1
ATOM 2358 C C . GLY B 1 19 ? 4.926 18.531 -5.18 1 93 19 GLY B C 1
ATOM 2359 O O . GLY B 1 19 ? 4.355 19.031 -6.152 1 93 19 GLY B O 1
ATOM 2360 N N . GLN B 1 20 ? 6.254 18.688 -4.855 1 88.75 20 GLN B N 1
ATOM 2361 C CA . GLN B 1 20 ? 7.129 19.406 -5.766 1 88.75 20 GLN B CA 1
ATOM 2362 C C . GLN B 1 20 ? 7.289 18.672 -7.09 1 88.75 20 GLN B C 1
ATOM 2364 O O . GLN B 1 20 ? 7.328 19.281 -8.156 1 88.75 20 GLN B O 1
ATOM 2369 N N . ASP B 1 21 ? 7.332 17.312 -6.934 1 88.12 21 ASP B N 1
ATOM 2370 C CA . ASP B 1 21 ? 7.664 16.562 -8.148 1 88.12 21 ASP B CA 1
ATOM 2371 C C . ASP B 1 21 ? 6.586 15.539 -8.477 1 88.12 21 ASP B C 1
ATOM 2373 O O . ASP B 1 21 ? 6.738 14.75 -9.414 1 88.12 21 ASP B O 1
ATOM 2377 N N . HIS B 1 22 ? 5.5 15.5 -7.656 1 89.44 22 HIS B N 1
ATOM 2378 C CA . HIS B 1 22 ? 4.449 14.516 -7.879 1 89.44 22 HIS B CA 1
ATOM 2379 C C . HIS B 1 22 ? 3.111 15.008 -7.34 1 89.44 22 HIS B C 1
ATOM 2381 O O . HIS B 1 22 ? 3.07 15.805 -6.395 1 89.44 22 HIS B O 1
ATOM 2387 N N . ILE B 1 23 ? 2.088 14.516 -7.945 1 94.12 23 ILE B N 1
ATOM 2388 C CA . ILE B 1 23 ? 0.732 14.648 -7.426 1 94.12 23 ILE B CA 1
ATOM 2389 C C . ILE B 1 23 ? 0.139 13.266 -7.164 1 94.12 23 ILE B C 1
ATOM 2391 O O . ILE B 1 23 ? 0.312 12.352 -7.965 1 94.12 23 ILE B O 1
ATOM 2395 N N . TRP B 1 24 ? -0.466 13.094 -6.035 1 92.38 24 TRP B N 1
ATOM 2396 C CA . TRP B 1 24 ? -1.158 11.859 -5.688 1 92.38 24 TRP B CA 1
ATOM 2397 C C . TRP B 1 24 ? -2.652 12.109 -5.5 1 92.38 24 TRP B C 1
ATOM 2399 O O . TRP B 1 24 ? -3.053 13.117 -4.914 1 92.38 24 TRP B O 1
ATOM 2409 N N . LEU B 1 25 ? -3.42 11.242 -5.996 1 94.06 25 LEU B N 1
ATOM 2410 C CA . LEU B 1 25 ? -4.871 11.391 -5.965 1 94.06 25 LEU B CA 1
ATOM 2411 C C . LEU B 1 25 ? -5.535 10.133 -5.422 1 94.06 25 LEU B C 1
ATOM 2413 O O . LEU B 1 25 ? -5.129 9.016 -5.754 1 94.06 25 LEU B O 1
ATOM 2417 N N . THR B 1 26 ? -6.508 10.328 -4.539 1 91.94 26 THR B N 1
ATOM 2418 C CA . THR B 1 26 ? -7.332 9.227 -4.051 1 91.94 26 THR B CA 1
ATOM 2419 C C . THR B 1 26 ? -8.812 9.578 -4.137 1 91.94 26 THR B C 1
ATOM 2421 O O . THR B 1 26 ? -9.188 10.75 -4.008 1 91.94 26 THR B O 1
ATOM 2424 N N . SER B 1 27 ? -9.586 8.594 -4.453 1 89.69 27 SER B N 1
ATOM 2425 C CA . SER B 1 27 ? -11.039 8.75 -4.398 1 89.69 27 SER B CA 1
ATOM 2426 C C . SER B 1 27 ? -11.688 7.633 -3.592 1 89.69 27 SER B C 1
ATOM 2428 O O . SER B 1 27 ? -11.117 6.551 -3.443 1 89.69 27 SER B O 1
ATOM 2430 N N . ASN B 1 28 ? -12.648 7.906 -2.857 1 74.81 28 ASN B N 1
ATOM 2431 C CA . ASN B 1 28 ? -13.328 6.906 -2.043 1 74.81 28 ASN B CA 1
ATOM 2432 C C . ASN B 1 28 ? -14.617 6.43 -2.701 1 74.81 28 ASN B C 1
ATOM 2434 O O . ASN B 1 28 ? -15.586 6.094 -2.012 1 74.81 28 ASN B O 1
ATOM 2438 N N . ASP B 1 29 ? -14.586 6.395 -3.973 1 73.19 29 ASP B N 1
ATOM 2439 C CA . ASP B 1 29 ? -15.734 5.844 -4.68 1 73.19 29 ASP B CA 1
ATOM 2440 C C . ASP B 1 29 ? -15.867 4.348 -4.422 1 73.19 29 ASP B C 1
ATOM 2442 O O . ASP B 1 29 ? -15.141 3.781 -3.605 1 73.19 29 ASP B O 1
ATOM 2446 N N . THR B 1 30 ? -17 3.816 -4.824 1 62.88 30 THR B N 1
ATOM 2447 C CA . THR B 1 30 ? -17.203 2.379 -4.703 1 62.88 30 THR B CA 1
ATOM 2448 C C . THR B 1 30 ? -15.953 1.609 -5.102 1 62.88 30 THR B C 1
ATOM 2450 O O . THR B 1 30 ? -15.57 0.65 -4.43 1 62.88 30 THR B O 1
ATOM 2453 N N . THR B 1 31 ? -15.352 2.172 -6.129 1 63.97 31 THR B N 1
ATOM 2454 C CA . THR B 1 31 ? -14.039 1.659 -6.508 1 63.97 31 THR B CA 1
ATOM 2455 C C . THR B 1 31 ? -12.953 2.697 -6.23 1 63.97 31 THR B C 1
ATOM 2457 O O . THR B 1 31 ? -12.812 3.668 -6.977 1 63.97 31 THR B O 1
ATOM 2460 N N . PRO B 1 32 ? -12.273 2.459 -5.105 1 71.25 32 PRO B N 1
ATOM 2461 C CA . PRO B 1 32 ? -11.266 3.461 -4.762 1 71.25 32 PRO B CA 1
ATOM 2462 C C . PRO B 1 32 ? -10.219 3.639 -5.859 1 71.25 32 PRO B C 1
ATOM 2464 O O . PRO B 1 32 ? -9.859 2.674 -6.543 1 71.25 32 PRO B O 1
ATOM 2467 N N . CYS B 1 33 ? -9.898 4.809 -6.105 1 80.44 33 CYS B N 1
ATOM 2468 C CA . CYS B 1 33 ? -8.875 5.164 -7.074 1 80.44 33 CYS B CA 1
ATOM 2469 C C . CYS B 1 33 ? -7.625 5.695 -6.379 1 80.44 33 CYS B C 1
ATOM 2471 O O . CYS B 1 33 ? -7.715 6.543 -5.492 1 80.44 33 CYS B O 1
ATOM 2473 N N . PHE B 1 34 ? -6.5 5.113 -6.629 1 86.12 34 PHE B N 1
ATOM 2474 C CA . PHE B 1 34 ? -5.188 5.59 -6.215 1 86.12 34 PHE B CA 1
ATOM 2475 C C . PHE B 1 34 ? -4.285 5.816 -7.422 1 86.12 34 PHE B C 1
ATOM 2477 O O . PHE B 1 34 ? -3.834 4.859 -8.055 1 86.12 34 PHE B O 1
ATOM 2484 N N . ALA B 1 35 ? -4.066 7.082 -7.695 1 86.06 35 ALA B N 1
ATOM 2485 C CA . ALA B 1 35 ? -3.324 7.418 -8.906 1 86.06 35 ALA B CA 1
ATOM 2486 C C . ALA B 1 35 ? -2.346 8.562 -8.648 1 86.06 35 ALA B C 1
ATOM 2488 O O . ALA B 1 35 ? -2.52 9.336 -7.707 1 86.06 35 ALA B O 1
ATOM 2489 N N . SER B 1 36 ? -1.324 8.617 -9.398 1 87.56 36 SER B N 1
ATOM 2490 C CA . SER B 1 36 ? -0.335 9.68 -9.25 1 87.56 36 SER B CA 1
ATOM 2491 C C . SER B 1 36 ? 0.283 10.055 -10.594 1 87.56 36 SER B C 1
ATOM 2493 O O . SER B 1 36 ? 0.159 9.312 -11.57 1 87.56 36 SER B O 1
ATOM 2495 N N . ARG B 1 37 ? 0.862 11.227 -10.625 1 86.19 37 ARG B N 1
ATOM 2496 C CA . ARG B 1 37 ? 1.542 11.727 -11.812 1 86.19 37 ARG B CA 1
ATOM 2497 C C . ARG B 1 37 ? 2.775 12.539 -11.438 1 86.19 37 ARG B C 1
ATOM 2499 O O . ARG B 1 37 ? 2.723 13.375 -10.531 1 86.19 37 ARG B O 1
ATOM 2506 N N . PRO B 1 38 ? 3.865 12.242 -12.133 1 86.25 38 PRO B N 1
ATOM 2507 C CA . PRO B 1 38 ? 5.012 13.133 -11.945 1 86.25 38 PRO B CA 1
ATOM 2508 C C . PRO B 1 38 ? 4.762 14.539 -12.492 1 86.25 38 PRO B C 1
ATOM 2510 O O . PRO B 1 38 ? 4.016 14.703 -13.461 1 86.25 38 PRO B O 1
ATOM 2513 N N . VAL B 1 39 ? 5.285 15.492 -11.836 1 90.94 39 VAL B N 1
ATOM 2514 C CA . VAL B 1 39 ? 5.199 16.875 -12.289 1 90.94 39 VAL B CA 1
ATOM 2515 C C . VAL B 1 39 ? 6.57 17.547 -12.18 1 90.94 39 VAL B C 1
ATOM 2517 O O . VAL B 1 39 ? 7.414 17.109 -11.391 1 90.94 39 VAL B O 1
ATOM 2520 N N . ASN B 1 40 ? 6.77 18.438 -13.07 1 88.31 40 ASN B N 1
ATOM 2521 C CA . ASN B 1 40 ? 7.977 19.25 -12.984 1 88.31 40 ASN B CA 1
ATOM 2522 C C . ASN B 1 40 ? 7.691 20.609 -12.344 1 88.31 40 ASN B C 1
ATOM 2524 O O . ASN B 1 40 ? 7.777 21.641 -13.016 1 88.31 40 ASN B O 1
ATOM 2528 N N . GLY B 1 41 ? 7.332 20.625 -11.141 1 86.94 41 GLY B N 1
ATOM 2529 C CA . GLY B 1 41 ? 7.035 21.859 -10.422 1 86.94 41 GLY B CA 1
ATOM 2530 C C . GLY B 1 41 ? 5.609 22.328 -10.617 1 86.94 41 GLY B C 1
ATOM 2531 O O . GLY B 1 41 ? 4.781 21.609 -11.18 1 86.94 41 GLY B O 1
ATOM 2532 N N . PRO B 1 42 ? 5.316 23.562 -10.156 1 88.94 42 PRO B N 1
ATOM 2533 C CA . PRO B 1 42 ? 3.957 24.109 -10.172 1 88.94 42 PRO B CA 1
ATOM 2534 C C . PRO B 1 42 ? 3.395 24.25 -11.578 1 88.94 42 PRO B C 1
ATOM 2536 O O . PRO B 1 42 ? 2.18 24.172 -11.773 1 88.94 42 PRO B O 1
ATOM 2539 N N . GLN B 1 43 ? 4.219 24.391 -12.484 1 91.56 43 GLN B N 1
ATOM 2540 C CA . GLN B 1 43 ? 3.77 24.594 -13.852 1 91.56 43 GLN B CA 1
ATOM 2541 C C . GLN B 1 43 ? 3.117 23.328 -14.406 1 91.56 43 GLN B C 1
ATOM 2543 O O . GLN B 1 43 ? 2.32 23.391 -15.344 1 91.56 43 GLN B O 1
ATOM 2548 N N . GLY B 1 44 ? 3.443 22.266 -13.82 1 93.81 44 GLY B N 1
ATOM 2549 C CA . GLY B 1 44 ? 2.918 21 -14.305 1 93.81 44 GLY B CA 1
ATOM 2550 C C . GLY B 1 44 ? 1.659 20.562 -13.586 1 93.81 44 GLY B C 1
ATOM 2551 O O . GLY B 1 44 ? 1.02 19.578 -13.977 1 93.81 44 GLY B O 1
ATOM 2552 N N . TRP B 1 45 ? 1.256 21.297 -12.547 1 95.94 45 TRP B N 1
ATOM 2553 C CA . TRP B 1 45 ? 0.169 20.844 -11.688 1 95.94 45 TRP B CA 1
ATOM 2554 C C . TRP B 1 45 ? -1.147 20.797 -12.461 1 95.94 45 TRP B C 1
ATOM 2556 O O . TRP B 1 45 ? -1.879 19.797 -12.375 1 95.94 45 TRP B O 1
ATOM 2566 N N . ARG B 1 46 ? -1.399 21.844 -13.227 1 95.69 46 ARG B N 1
ATOM 2567 C CA . ARG B 1 46 ? -2.672 21.938 -13.938 1 95.69 46 ARG B CA 1
ATOM 2568 C C . ARG B 1 46 ? -2.83 20.781 -14.938 1 95.69 46 ARG B C 1
ATOM 2570 O O . ARG B 1 46 ? -3.857 20.109 -14.953 1 95.69 46 ARG B O 1
ATOM 2577 N N . SER B 1 47 ? -1.844 20.594 -15.695 1 94.81 47 SER B N 1
ATOM 2578 C CA . SER B 1 47 ? -1.905 19.547 -16.719 1 94.81 47 SER B CA 1
ATOM 2579 C C . SER B 1 47 ? -2.006 18.156 -16.078 1 94.81 47 SER B C 1
ATOM 2581 O O . SER B 1 47 ? -2.748 17.297 -16.562 1 94.81 47 SER B O 1
ATOM 2583 N N . ALA B 1 48 ? -1.227 17.953 -15.055 1 93.25 48 ALA B N 1
ATOM 2584 C CA . ALA B 1 48 ? -1.247 16.672 -14.367 1 93.25 48 ALA B CA 1
ATOM 2585 C C . ALA B 1 48 ? -2.627 16.375 -13.781 1 93.25 48 ALA B C 1
ATOM 2587 O O . ALA B 1 48 ? -3.135 15.266 -13.891 1 93.25 48 ALA B O 1
ATOM 2588 N N . LEU B 1 49 ? -3.223 17.375 -13.188 1 95.62 49 LEU B N 1
ATOM 2589 C CA . LEU B 1 49 ? -4.555 17.203 -12.617 1 95.62 49 LEU B CA 1
ATOM 2590 C C . LEU B 1 49 ? -5.582 16.922 -13.703 1 95.62 49 LEU B C 1
ATOM 2592 O O . LEU B 1 49 ? -6.438 16.047 -13.547 1 95.62 49 LEU B O 1
ATOM 2596 N N . ASP B 1 50 ? -5.457 17.688 -14.727 1 94.44 50 ASP B N 1
ATOM 2597 C CA . ASP B 1 50 ? -6.375 17.484 -15.852 1 94.44 50 ASP B CA 1
ATOM 2598 C C . ASP B 1 50 ? -6.324 16.031 -16.344 1 94.44 50 ASP B C 1
ATOM 2600 O O . ASP B 1 50 ? -7.363 15.406 -16.547 1 94.44 50 ASP B O 1
ATOM 2604 N N . GLU B 1 51 ? -5.184 15.562 -16.5 1 87 51 GLU B N 1
ATOM 2605 C CA . GLU B 1 51 ? -4.996 14.203 -16.984 1 87 51 GLU B CA 1
ATOM 2606 C C . GLU B 1 51 ? -5.559 13.188 -15.984 1 87 51 GLU B C 1
ATOM 2608 O O . GLU B 1 51 ? -6.27 12.258 -16.375 1 87 51 GLU B O 1
ATOM 2613 N N . LEU B 1 52 ? -5.211 13.328 -14.727 1 89 52 LEU B N 1
ATOM 2614 C CA . LEU B 1 52 ? -5.66 12.406 -13.695 1 89 52 LEU B CA 1
ATOM 2615 C C . LEU B 1 52 ? -7.184 12.391 -13.602 1 89 52 LEU B C 1
ATOM 2617 O O . LEU B 1 52 ? -7.801 11.328 -13.555 1 89 52 LEU B O 1
ATOM 2621 N N . PHE B 1 53 ? -7.781 13.57 -13.617 1 92.12 53 PHE B N 1
ATOM 2622 C CA . PHE B 1 53 ? -9.227 13.672 -13.43 1 92.12 53 PHE B CA 1
ATOM 2623 C C . PHE B 1 53 ? -9.969 13.148 -14.648 1 92.12 53 PHE B C 1
ATOM 2625 O O . PHE B 1 53 ? -11.016 12.516 -14.516 1 92.12 53 PHE B O 1
ATOM 2632 N N . THR B 1 54 ? -9.43 13.398 -15.789 1 86.5 54 THR B N 1
ATOM 2633 C CA . THR B 1 54 ? -10.047 12.906 -17.016 1 86.5 54 THR B CA 1
ATOM 2634 C C . THR B 1 54 ? -9.953 11.383 -17.094 1 86.5 54 THR B C 1
ATOM 2636 O O . THR B 1 54 ? -10.945 10.703 -17.359 1 86.5 54 THR B O 1
ATOM 2639 N N . LEU B 1 55 ? -8.812 10.953 -16.828 1 76.62 55 LEU B N 1
ATOM 2640 C CA . LEU B 1 55 ? -8.547 9.523 -16.938 1 76.62 55 LEU B CA 1
ATOM 2641 C C . LEU B 1 55 ? -9.445 8.727 -16 1 76.62 55 LEU B C 1
ATOM 2643 O O . LEU B 1 55 ? -9.883 7.625 -16.344 1 76.62 55 LEU B O 1
ATOM 2647 N N . HIS B 1 56 ? -9.711 9.258 -14.867 1 81.12 56 HIS B N 1
ATOM 2648 C CA . HIS B 1 56 ? -10.438 8.492 -13.852 1 81.12 56 HIS B CA 1
ATOM 2649 C C . HIS B 1 56 ? -11.859 9.008 -13.695 1 81.12 56 HIS B C 1
ATOM 2651 O O . HIS B 1 56 ? -12.562 8.617 -12.758 1 81.12 56 HIS B O 1
ATOM 2657 N N . HIS B 1 57 ? -12.273 9.922 -14.547 1 83.62 57 HIS B N 1
ATOM 2658 C CA . HIS B 1 57 ? -13.633 10.438 -14.594 1 83.62 57 HIS B CA 1
ATOM 2659 C C . HIS B 1 57 ? -14.047 11.055 -13.266 1 83.62 57 HIS B C 1
ATOM 2661 O O . HIS B 1 57 ? -15.094 10.703 -12.711 1 83.62 57 HIS B O 1
ATOM 2667 N N . LEU B 1 58 ? -13.188 11.992 -12.781 1 90.62 58 LEU B N 1
ATOM 2668 C CA . LEU B 1 58 ? -13.414 12.602 -11.477 1 90.62 58 LEU B CA 1
ATOM 2669 C C . LEU B 1 58 ? -13.758 14.078 -11.617 1 90.62 58 LEU B C 1
ATOM 2671 O O . LEU B 1 58 ? -13.672 14.844 -10.656 1 90.62 58 LEU B O 1
ATOM 2675 N N . GLU B 1 59 ? -14.211 14.461 -12.727 1 91.94 59 GLU B N 1
ATOM 2676 C CA . GLU B 1 59 ? -14.477 15.867 -12.992 1 91.94 59 GLU B CA 1
ATOM 2677 C C . GLU B 1 59 ? -15.625 16.391 -12.141 1 91.94 59 GLU B C 1
ATOM 2679 O O . GLU B 1 59 ? -16.562 15.641 -11.82 1 91.94 59 GLU B O 1
ATOM 2684 N N . ARG B 1 60 ? -15.578 17.625 -11.727 1 91.44 60 ARG B N 1
ATOM 2685 C CA . ARG B 1 60 ? -16.609 18.391 -11.039 1 91.44 60 ARG B CA 1
ATOM 2686 C C . ARG B 1 60 ? -16.797 17.891 -9.609 1 91.44 60 ARG B C 1
ATOM 2688 O O . ARG B 1 60 ? -17.688 18.359 -8.898 1 91.44 60 ARG B O 1
ATOM 2695 N N . ARG B 1 61 ? -15.969 17.016 -9.18 1 92.81 61 ARG B N 1
ATOM 2696 C CA . ARG B 1 61 ? -16.062 16.516 -7.812 1 92.81 61 ARG B CA 1
ATOM 2697 C C . ARG B 1 61 ? -15.492 17.531 -6.824 1 92.81 61 ARG B C 1
ATOM 2699 O O . ARG B 1 61 ? -14.773 18.453 -7.215 1 92.81 61 ARG B O 1
ATOM 2706 N N . ARG B 1 62 ? -15.93 17.406 -5.602 1 94.5 62 ARG B N 1
ATOM 2707 C CA . ARG B 1 62 ? -15.312 18.203 -4.539 1 94.5 62 ARG B CA 1
ATOM 2708 C C . ARG B 1 62 ? -13.922 17.672 -4.211 1 94.5 62 ARG B C 1
ATOM 2710 O O . ARG B 1 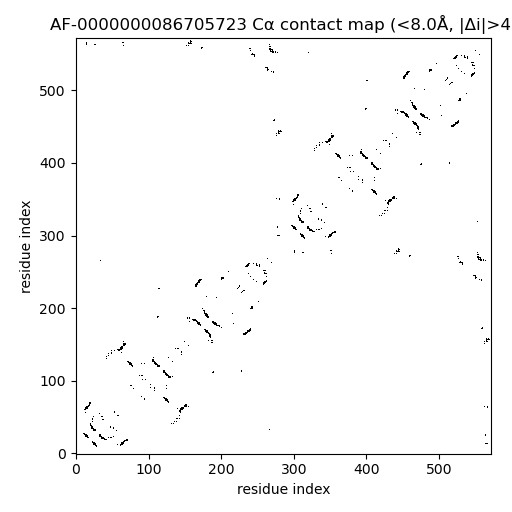62 ? -13.719 16.469 -4.066 1 94.5 62 ARG B O 1
ATOM 2717 N N . VAL B 1 63 ? -12.953 18.594 -4.098 1 96.56 63 VAL B N 1
ATOM 2718 C CA . VAL B 1 63 ? -11.562 18.188 -3.945 1 96.56 63 VAL B CA 1
ATOM 2719 C C . VAL B 1 63 ? -10.992 18.766 -2.65 1 96.56 63 VAL B C 1
ATOM 2721 O O . VAL B 1 63 ? -11.117 19.969 -2.391 1 96.56 63 VAL B O 1
ATOM 2724 N N . CYS B 1 64 ? -10.469 17.938 -1.83 1 97.12 64 CYS B N 1
ATOM 2725 C CA . CYS B 1 64 ? -9.68 18.328 -0.671 1 97.12 64 CYS B CA 1
ATOM 2726 C C . CYS B 1 64 ? -8.188 18.188 -0.96 1 97.12 64 CYS B C 1
ATOM 2728 O O . CYS B 1 64 ? -7.734 17.156 -1.451 1 97.12 64 CYS B O 1
ATOM 2730 N N . VAL B 1 65 ? -7.457 19.203 -0.559 1 97.88 65 VAL B N 1
ATOM 2731 C CA . VAL B 1 65 ? -6.051 19.25 -0.945 1 97.88 65 VAL B CA 1
ATOM 2732 C C . VAL B 1 65 ? -5.172 19.234 0.303 1 97.88 65 VAL B C 1
ATOM 2734 O O . VAL B 1 65 ? -5.48 19.891 1.296 1 97.88 65 VAL B O 1
ATOM 2737 N N . ALA B 1 66 ? -4.117 18.453 0.211 1 97.44 66 ALA B N 1
ATOM 2738 C CA . ALA B 1 66 ? -3.012 18.562 1.16 1 97.44 66 ALA B CA 1
ATOM 2739 C C . ALA B 1 66 ? -1.731 19.016 0.462 1 97.44 66 ALA B C 1
ATOM 2741 O O . ALA B 1 66 ? -1.444 18.578 -0.658 1 97.44 66 ALA B O 1
ATOM 2742 N N . LEU B 1 67 ? -0.998 19.844 1.182 1 96.69 67 LEU B N 1
ATOM 2743 C CA . LEU B 1 67 ? 0.314 20.266 0.71 1 96.69 67 LEU B CA 1
ATOM 2744 C C . LEU B 1 67 ? 1.417 19.391 1.298 1 96.69 67 LEU B C 1
ATOM 2746 O O . LEU B 1 67 ? 1.496 19.219 2.516 1 96.69 67 LEU B O 1
ATOM 2750 N N . ALA B 1 68 ? 2.221 18.828 0.404 1 93.88 68 ALA B N 1
ATOM 2751 C CA . ALA B 1 68 ? 3.373 18.078 0.878 1 93.88 68 ALA B CA 1
ATOM 2752 C C . ALA B 1 68 ? 4.422 18.984 1.499 1 93.88 68 ALA B C 1
ATOM 2754 O O . ALA B 1 68 ? 4.387 20.203 1.3 1 93.88 68 ALA B O 1
ATOM 2755 N N . SER B 1 69 ? 5.352 18.25 2.189 1 88.56 69 SER B N 1
ATOM 2756 C CA . SER B 1 69 ? 6.465 18.984 2.783 1 88.56 69 SER B CA 1
ATOM 2757 C C . SER B 1 69 ? 7.25 19.75 1.724 1 88.56 69 SER B C 1
ATOM 2759 O O . SER B 1 69 ? 7.473 19.25 0.622 1 88.56 69 SER B O 1
ATOM 2761 N N . GLY B 1 70 ? 7.598 20.875 1.927 1 89.12 70 GLY B N 1
ATOM 2762 C CA . GLY B 1 70 ? 8.352 21.703 1.002 1 89.12 70 GLY B CA 1
ATOM 2763 C C . GLY B 1 70 ? 7.512 22.781 0.338 1 89.12 70 GLY B C 1
ATOM 2764 O O . GLY B 1 70 ? 8.047 23.719 -0.24 1 89.12 70 GLY B O 1
ATOM 2765 N N . LEU B 1 71 ? 6.219 22.547 0.416 1 94.12 71 LEU B N 1
ATOM 2766 C CA . LEU B 1 71 ? 5.344 23.516 -0.242 1 94.12 71 LEU B CA 1
ATOM 2767 C C . LEU B 1 71 ? 4.82 24.547 0.756 1 94.12 71 LEU B C 1
ATOM 2769 O O . LEU B 1 71 ? 4.07 25.453 0.384 1 94.12 71 LEU B O 1
ATOM 2773 N N . TYR B 1 72 ? 5.176 24.375 1.977 1 94.88 72 TYR B N 1
ATOM 2774 C CA . TYR B 1 72 ? 4.777 25.281 3.039 1 94.88 72 TYR B CA 1
ATOM 2775 C C . TYR B 1 72 ? 5.824 25.328 4.145 1 94.88 72 TYR B C 1
ATOM 2777 O O . TYR B 1 72 ? 6.777 24.547 4.137 1 94.88 72 TYR B O 1
ATOM 2785 N N . GLN B 1 73 ? 5.656 26.297 4.973 1 93.88 73 GLN B N 1
ATOM 2786 C CA . GLN B 1 73 ? 6.469 26.406 6.18 1 93.88 73 GLN B CA 1
ATOM 2787 C C . GLN B 1 73 ? 5.594 26.375 7.43 1 93.88 73 GLN B C 1
ATOM 2789 O O . GLN B 1 73 ? 4.504 26.953 7.449 1 93.88 73 GLN B O 1
ATOM 2794 N N . GLN B 1 74 ? 6.105 25.703 8.367 1 92 74 GLN B N 1
ATOM 2795 C CA . GLN B 1 74 ? 5.395 25.625 9.641 1 92 74 GLN B CA 1
ATOM 2796 C C . GLN B 1 74 ? 6.277 26.078 10.797 1 92 74 GLN B C 1
ATOM 2798 O O . GLN B 1 74 ? 7.434 25.656 10.914 1 92 74 GLN B O 1
ATOM 2803 N N . VAL B 1 75 ? 5.688 27 11.648 1 92.94 75 VAL B N 1
ATOM 2804 C CA . VAL B 1 75 ? 6.449 27.516 12.781 1 92.94 75 VAL B CA 1
ATOM 2805 C C . VAL B 1 75 ? 5.586 27.5 14.039 1 92.94 75 VAL B C 1
ATOM 2807 O O . VAL B 1 75 ? 4.395 27.828 13.984 1 92.94 75 VAL B O 1
ATOM 2810 N N . GLN B 1 76 ? 6.191 27.094 15.109 1 90 76 GLN B N 1
ATOM 2811 C CA . GLN B 1 76 ? 5.496 27.141 16.391 1 90 76 GLN B CA 1
ATOM 2812 C C . GLN B 1 76 ? 5.918 28.359 17.188 1 90 76 GLN B C 1
ATOM 2814 O O . GLN B 1 76 ? 7.109 28.625 17.359 1 90 76 GLN B O 1
ATOM 2819 N N . ILE B 1 77 ? 4.895 29.078 17.688 1 93.31 77 ILE B N 1
ATOM 2820 C CA . ILE B 1 77 ? 5.176 30.312 18.422 1 93.31 77 ILE B CA 1
ATOM 2821 C C . ILE B 1 77 ? 4.203 30.438 19.578 1 93.31 77 ILE B C 1
ATOM 2823 O O . ILE B 1 77 ? 3.227 29.703 19.672 1 93.31 77 ILE B O 1
ATOM 2827 N N . ASP B 1 78 ? 4.523 31.422 20.406 1 93.81 78 ASP B N 1
ATOM 2828 C CA . ASP B 1 78 ? 3.537 31.844 21.406 1 93.81 78 ASP B CA 1
ATOM 2829 C C . ASP B 1 78 ? 2.332 32.5 20.75 1 93.81 78 ASP B C 1
ATOM 2831 O O . ASP B 1 78 ? 2.486 33.281 19.812 1 93.81 78 ASP B O 1
ATOM 2835 N N . LYS B 1 79 ? 1.238 32.125 21.219 1 95 79 LYS B N 1
ATOM 2836 C CA . LYS B 1 79 ? 0.025 32.75 20.688 1 95 79 LYS B CA 1
ATOM 2837 C C . LYS B 1 79 ? -0.028 34.219 21.016 1 95 79 LYS B C 1
ATOM 2839 O O . LYS B 1 79 ? 0.074 34.625 22.172 1 95 79 LYS B O 1
ATOM 2844 N N . PRO B 1 80 ? -0.195 35 19.953 1 95 80 PRO B N 1
ATOM 2845 C CA . PRO B 1 80 ? -0.324 36.438 20.203 1 95 80 PRO B CA 1
ATOM 2846 C C . PRO B 1 80 ? -1.454 36.75 21.188 1 95 80 PRO B C 1
ATOM 2848 O O . PRO B 1 80 ? -2.521 36.156 21.125 1 95 80 PRO B O 1
ATOM 2851 N N . GLN B 1 81 ? -1.18 37.625 22.062 1 93.12 81 GLN B N 1
ATOM 2852 C CA . GLN B 1 81 ? -2.156 38.031 23.062 1 93.12 81 GLN B CA 1
ATOM 2853 C C . GLN B 1 81 ? -3.139 39.062 22.516 1 93.12 81 GLN B C 1
ATOM 2855 O O . GLN B 1 81 ? -3.148 40.219 22.953 1 93.12 81 GLN B O 1
ATOM 2860 N N . VAL B 1 82 ? -4 38.688 21.641 1 95 82 VAL B N 1
ATOM 2861 C CA . VAL B 1 82 ? -5.051 39.469 21.016 1 95 82 VAL B CA 1
ATOM 2862 C C . VAL B 1 82 ? -6.359 38.688 21 1 95 82 VAL B C 1
ATOM 2864 O O . VAL B 1 82 ? -6.355 37.469 21.172 1 95 82 VAL B O 1
ATOM 2867 N N . PRO B 1 83 ? -7.488 39.406 20.875 1 93.62 83 PRO B N 1
ATOM 2868 C CA . PRO B 1 83 ? -8.75 38.688 20.719 1 93.62 83 PRO B CA 1
ATOM 2869 C C . PRO B 1 83 ? -8.758 37.75 19.516 1 93.62 83 PRO B C 1
ATOM 2871 O O . PRO B 1 83 ? -8.055 38 18.531 1 93.62 83 PRO B O 1
ATOM 2874 N N . ALA B 1 84 ? -9.516 36.719 19.516 1 90.12 84 ALA B N 1
ATOM 2875 C CA . ALA B 1 84 ? -9.578 35.688 18.484 1 90.12 84 ALA B CA 1
ATOM 2876 C C . ALA B 1 84 ? -9.859 36.312 17.109 1 90.12 84 ALA B C 1
ATOM 2878 O O . ALA B 1 84 ? -9.312 35.844 16.094 1 90.12 84 ALA B O 1
ATOM 2879 N N . SER B 1 85 ? -10.648 37.344 17.078 1 92.56 85 SER B N 1
ATOM 2880 C CA . SER B 1 85 ? -11.047 37.969 15.836 1 92.56 85 SER B CA 1
ATOM 2881 C C . SER B 1 85 ? -9.891 38.719 15.195 1 92.56 85 SER B C 1
ATOM 2883 O O . SER B 1 85 ? -9.906 39 14 1 92.56 85 SER B O 1
ATOM 2885 N N . GLU B 1 86 ? -8.898 39 16.031 1 94.19 86 GLU B N 1
ATOM 2886 C CA . GLU B 1 86 ? -7.781 39.812 15.547 1 94.19 86 GLU B CA 1
ATOM 2887 C C . GLU B 1 86 ? -6.535 38.938 15.328 1 94.19 86 GLU B C 1
ATOM 2889 O O . GLU B 1 86 ? -5.52 39.438 14.836 1 94.19 86 GLU B O 1
ATOM 2894 N N . LEU B 1 87 ? -6.664 37.75 15.68 1 93.5 87 LEU B N 1
ATOM 2895 C CA . LEU B 1 87 ? -5.496 36.875 15.656 1 93.5 87 LEU B CA 1
ATOM 2896 C C . LEU B 1 87 ? -4.945 36.719 14.242 1 93.5 87 LEU B C 1
ATOM 2898 O O . LEU B 1 87 ? -3.73 36.781 14.039 1 93.5 87 LEU B O 1
ATOM 2902 N N . ALA B 1 88 ? -5.789 36.594 13.328 1 91.44 88 ALA B N 1
ATOM 2903 C CA . ALA B 1 88 ? -5.352 36.438 11.945 1 91.44 88 ALA B CA 1
ATOM 2904 C C . ALA B 1 88 ? -4.52 37.625 11.5 1 91.44 88 ALA B C 1
ATOM 2906 O O . ALA B 1 88 ? -3.523 37.5 10.789 1 91.44 88 ALA B O 1
ATOM 2907 N N . GLY B 1 89 ? -4.926 38.781 11.922 1 93.31 89 GLY B N 1
ATOM 2908 C CA . GLY B 1 89 ? -4.223 40 11.562 1 93.31 89 GLY B CA 1
ATOM 2909 C C . GLY B 1 89 ? -2.893 40.156 12.273 1 93.31 89 GLY B C 1
ATOM 2910 O O . GLY B 1 89 ? -2.012 40.875 11.805 1 93.31 89 GLY B O 1
ATOM 2911 N N . ALA B 1 90 ? -2.732 39.469 13.367 1 95.69 90 ALA B N 1
ATOM 2912 C CA . ALA B 1 90 ? -1.525 39.562 14.18 1 95.69 90 ALA B CA 1
ATOM 2913 C C . ALA B 1 90 ? -0.456 38.594 13.711 1 95.69 90 ALA B C 1
ATOM 2915 O O . ALA B 1 90 ? 0.72 38.719 14.055 1 95.69 90 ALA B O 1
ATOM 2916 N N . LEU B 1 91 ? -0.776 37.625 12.93 1 95.75 91 LEU B N 1
ATOM 2917 C CA . LEU B 1 91 ? 0.1 36.5 12.586 1 95.75 91 LEU B CA 1
ATOM 2918 C C . LEU B 1 91 ? 1.31 37 11.789 1 95.75 91 LEU B C 1
ATOM 2920 O O . LEU B 1 91 ? 2.443 36.594 12.078 1 95.75 91 LEU B O 1
ATOM 2924 N N . PRO B 1 92 ? 1.111 37.938 10.844 1 95.19 92 PRO B N 1
ATOM 2925 C CA . PRO B 1 92 ? 2.27 38.406 10.07 1 95.19 92 PRO B CA 1
ATOM 2926 C C . PRO B 1 92 ? 3.357 39 10.953 1 95.19 92 PRO B C 1
ATOM 2928 O O . PRO B 1 92 ? 4.543 38.75 10.742 1 95.19 92 PRO B O 1
ATOM 2931 N N . TRP B 1 93 ? 2.982 39.688 11.914 1 93.31 93 TRP B N 1
ATOM 2932 C CA . TRP B 1 93 ? 3.938 40.312 12.82 1 93.31 93 TRP B CA 1
ATOM 2933 C C . TRP B 1 93 ? 4.617 39.281 13.711 1 93.31 93 TRP B C 1
ATOM 2935 O O . TRP B 1 93 ? 5.809 39.406 14.008 1 93.31 93 TRP B O 1
ATOM 2945 N N . ALA B 1 94 ? 3.834 38.375 14.078 1 95.06 94 ALA B N 1
ATOM 2946 C CA . ALA B 1 94 ? 4.324 37.375 15.023 1 95.06 94 ALA B CA 1
ATOM 2947 C C . ALA B 1 94 ? 5.352 36.438 14.367 1 95.06 94 ALA B C 1
ATOM 2949 O O . ALA B 1 94 ? 6.238 35.906 15.039 1 95.06 94 ALA B O 1
ATOM 2950 N N . ILE B 1 95 ? 5.266 36.281 13.008 1 95.31 95 ILE B N 1
ATOM 2951 C CA . ILE B 1 95 ? 6.105 35.25 12.398 1 95.31 95 ILE B CA 1
ATOM 2952 C C . ILE B 1 95 ? 7.18 35.906 11.531 1 95.31 95 ILE B C 1
ATOM 2954 O O . ILE B 1 95 ? 7.898 35.25 10.797 1 95.31 95 ILE B O 1
ATOM 2958 N N . LYS B 1 96 ? 7.293 37.219 11.461 1 94.94 96 LYS B N 1
ATOM 2959 C CA . LYS B 1 96 ? 8.148 38 10.578 1 94.94 96 LYS B CA 1
ATOM 2960 C C . LYS B 1 96 ? 9.594 37.5 10.617 1 94.94 96 LYS B C 1
ATOM 2962 O O . LYS B 1 96 ? 10.266 37.438 9.594 1 94.94 96 LYS B O 1
ATOM 2967 N N . ASP B 1 97 ? 10.086 37.062 11.75 1 94.69 97 ASP B N 1
ATOM 2968 C CA . ASP B 1 97 ? 11.477 36.656 11.922 1 94.69 97 ASP B CA 1
ATOM 2969 C C . ASP B 1 97 ? 11.695 35.219 11.508 1 94.69 97 ASP B C 1
ATOM 2971 O O . ASP B 1 97 ? 12.836 34.719 11.469 1 94.69 97 ASP B O 1
ATOM 2975 N N . PHE B 1 98 ? 10.594 34.594 11.18 1 94.38 98 PHE B N 1
ATOM 2976 C CA . PHE B 1 98 ? 10.695 33.156 10.867 1 94.38 98 PHE B CA 1
ATOM 2977 C C . PHE B 1 98 ? 10.547 32.938 9.367 1 94.38 98 PHE B C 1
ATOM 2979 O O . PHE B 1 98 ? 10.672 31.781 8.906 1 94.38 98 PHE B O 1
ATOM 2986 N N . VAL B 1 99 ? 10.258 33.969 8.664 1 93.38 99 VAL B N 1
ATOM 2987 C CA . VAL B 1 99 ? 10.016 33.781 7.234 1 93.38 99 VAL B CA 1
ATOM 2988 C C . VAL B 1 99 ? 10.953 34.688 6.434 1 93.38 99 VAL B C 1
ATOM 2990 O O . VAL B 1 99 ? 11.367 35.75 6.91 1 93.38 99 VAL B O 1
ATOM 2993 N N . SER B 1 100 ? 11.289 34.219 5.246 1 90.31 100 SER B N 1
ATOM 2994 C CA . SER B 1 100 ? 12.211 34.938 4.391 1 90.31 100 SER B CA 1
ATOM 2995 C C . SER B 1 100 ? 11.453 35.75 3.34 1 90.31 100 SER B C 1
ATOM 2997 O O . SER B 1 100 ? 11.938 36.812 2.883 1 90.31 100 SER B O 1
ATOM 2999 N N . GLU B 1 101 ? 10.352 35.438 2.994 1 91 101 GLU B N 1
ATOM 3000 C CA . GLU B 1 101 ? 9.531 36.125 1.992 1 91 101 GLU B CA 1
ATOM 3001 C C . GLU B 1 101 ? 8.805 37.312 2.592 1 91 101 GLU B C 1
ATOM 3003 O O . GLU B 1 101 ? 8.5 37.312 3.785 1 91 101 GLU B O 1
ATOM 3008 N N . PRO B 1 102 ? 8.531 38.281 1.708 1 93.81 102 PRO B N 1
ATOM 3009 C CA . PRO B 1 102 ? 7.699 39.375 2.191 1 93.81 102 PRO B CA 1
ATOM 3010 C C . PRO B 1 102 ? 6.336 38.906 2.701 1 93.81 102 PRO B C 1
ATOM 3012 O O . PRO B 1 102 ? 5.672 38.094 2.051 1 93.81 102 PRO B O 1
ATOM 3015 N N . LEU B 1 103 ? 5.895 39.469 3.795 1 93.5 103 LEU B N 1
ATOM 3016 C CA . LEU B 1 103 ? 4.684 39.031 4.484 1 93.5 103 LEU B CA 1
ATOM 3017 C C . LEU B 1 103 ? 3.461 39.188 3.588 1 93.5 103 LEU B C 1
ATOM 3019 O O . LEU B 1 103 ? 2.531 38.375 3.646 1 93.5 103 LEU B O 1
ATOM 3023 N N . GLY B 1 104 ? 3.479 40.219 2.744 1 93.56 104 GLY B N 1
ATOM 3024 C CA . GLY B 1 104 ? 2.355 40.5 1.857 1 93.56 104 GLY B CA 1
ATOM 3025 C C . GLY B 1 104 ? 2.188 39.438 0.781 1 93.56 104 GLY B C 1
ATOM 3026 O O . GLY B 1 104 ? 1.129 39.344 0.158 1 93.56 104 GLY B O 1
ATOM 3027 N N . GLN B 1 105 ? 3.189 38.656 0.608 1 95.88 105 GLN B N 1
ATOM 3028 C CA . GLN B 1 105 ? 3.166 37.656 -0.437 1 95.88 105 GLN B CA 1
ATOM 3029 C C . GLN B 1 105 ? 2.857 36.281 0.143 1 95.88 105 GLN B C 1
ATOM 3031 O O . GLN B 1 105 ? 2.842 35.281 -0.584 1 95.88 105 GLN B O 1
ATOM 3036 N N . LEU B 1 106 ? 2.547 36.25 1.438 1 96.31 106 LEU B N 1
ATOM 3037 C CA . LEU B 1 106 ? 2.322 35 2.109 1 96.31 106 LEU B CA 1
ATOM 3038 C C . LEU B 1 106 ? 0.854 34.812 2.492 1 96.31 106 LEU B C 1
ATOM 3040 O O . LEU B 1 106 ? 0.178 35.812 2.801 1 96.31 106 LEU B O 1
ATOM 3044 N N . VAL B 1 107 ? 0.326 33.656 2.354 1 96.44 107 VAL B N 1
ATOM 3045 C CA . VAL B 1 107 ? -0.9 33.281 3.043 1 96.44 107 VAL B CA 1
ATOM 3046 C C . VAL B 1 107 ? -0.555 32.531 4.34 1 96.44 107 VAL B C 1
ATOM 3048 O O . VAL B 1 107 ? 0.422 31.797 4.395 1 96.44 107 VAL B O 1
ATOM 3051 N N . MET B 1 108 ? -1.355 32.812 5.402 1 95.56 108 MET B N 1
ATOM 3052 C CA . MET B 1 108 ? -1.054 32.219 6.699 1 95.56 108 MET B CA 1
ATOM 3053 C C . MET B 1 108 ? -2.33 31.734 7.398 1 95.56 108 MET B C 1
ATOM 3055 O O . MET B 1 108 ? -3.395 32.312 7.203 1 95.56 108 MET B O 1
ATOM 3059 N N . ASP B 1 109 ? -2.236 30.703 8.023 1 95 109 ASP B N 1
ATOM 3060 C CA . ASP B 1 109 ? -3.246 30.188 8.938 1 95 109 ASP B CA 1
ATOM 3061 C C . ASP B 1 109 ? -2.596 29.5 10.141 1 95 109 ASP B C 1
ATOM 3063 O O . ASP B 1 109 ? -1.369 29.406 10.219 1 95 109 ASP B O 1
ATOM 3067 N N . TYR B 1 110 ? -3.385 29.156 11.117 1 93.69 110 TYR B N 1
ATOM 3068 C CA . TYR B 1 110 ? -2.779 28.578 12.312 1 93.69 110 TYR B CA 1
ATOM 3069 C C . TYR B 1 110 ? -3.691 27.531 12.938 1 93.69 110 TYR B C 1
ATOM 3071 O O . TYR B 1 110 ? -4.883 27.469 12.625 1 93.69 110 TYR B O 1
ATOM 3079 N N . VAL B 1 111 ? -3.076 26.688 13.695 1 91.19 111 VAL B N 1
ATOM 3080 C CA . VAL B 1 111 ? -3.797 25.75 14.547 1 91.19 111 VAL B CA 1
ATOM 3081 C C . VAL B 1 111 ? -3.338 25.891 15.992 1 91.19 111 VAL B C 1
ATOM 3083 O O . VAL B 1 111 ? -2.152 26.109 16.25 1 91.19 111 VAL B O 1
ATOM 3086 N N . ASP B 1 112 ? -4.324 25.812 16.875 1 90.25 112 ASP B N 1
ATOM 3087 C CA . ASP B 1 112 ? -3.98 25.859 18.297 1 90.25 112 ASP B CA 1
ATOM 3088 C C . ASP B 1 112 ? -3.236 24.594 18.719 1 90.25 112 ASP B C 1
ATOM 3090 O O . ASP B 1 112 ? -3.566 23.484 18.266 1 90.25 112 ASP B O 1
ATOM 3094 N N . LEU B 1 113 ? -2.264 24.797 19.578 1 87.88 113 LEU B N 1
ATOM 3095 C CA . LEU B 1 113 ? -1.533 23.656 20.156 1 87.88 113 LEU B CA 1
ATOM 3096 C C . LEU B 1 113 ? -1.896 23.469 21.625 1 87.88 113 LEU B C 1
ATOM 3098 O O . LEU B 1 113 ? -2.209 24.422 22.328 1 87.88 113 LEU B O 1
ATOM 3102 N N . PRO B 1 114 ? -1.866 22.188 21.953 1 82.81 114 PRO B N 1
ATOM 3103 C CA . PRO B 1 114 ? -2.061 21.969 23.375 1 82.81 114 PRO B CA 1
ATOM 3104 C C . PRO B 1 114 ? -0.99 22.656 24.234 1 82.81 114 PRO B C 1
ATOM 3106 O O . PRO B 1 114 ? 0.191 22.625 23.875 1 82.81 114 PRO B O 1
ATOM 3109 N N . THR B 1 115 ? -1.455 23.375 25.219 1 80.12 115 THR B N 1
ATOM 3110 C CA . THR B 1 115 ? -0.567 24.109 26.109 1 80.12 115 THR B CA 1
ATOM 3111 C C . THR B 1 115 ? -0.925 23.828 27.578 1 80.12 115 THR B C 1
ATOM 3113 O O . THR B 1 115 ? -2.104 23.781 27.938 1 80.12 115 THR B O 1
ATOM 3116 N N . PRO B 1 116 ? 0.128 23.578 28.25 1 77.56 116 PRO B N 1
ATOM 3117 C CA . PRO B 1 116 ? -0.141 23.406 29.688 1 77.56 116 PRO B CA 1
ATOM 3118 C C . PRO B 1 116 ? -0.886 24.594 30.281 1 77.56 116 PRO B C 1
ATOM 3120 O O . PRO B 1 116 ? -0.757 25.719 29.797 1 77.56 116 PRO B O 1
ATOM 3123 N N . PRO B 1 117 ? -1.846 24.344 31.219 1 72.5 117 PRO B N 1
ATOM 3124 C CA . PRO B 1 117 ? -2.65 25.406 31.828 1 72.5 117 PRO B CA 1
ATOM 3125 C C . PRO B 1 117 ? -1.808 26.594 32.281 1 72.5 117 PRO B C 1
ATOM 3127 O O . PRO B 1 117 ? -2.221 27.75 32.094 1 72.5 117 PRO B O 1
ATOM 3130 N N . SER B 1 118 ? -0.725 26.438 32.844 1 75.81 118 SER B N 1
ATOM 3131 C CA . SER B 1 118 ? 0.018 27.562 33.406 1 75.81 118 SER B CA 1
ATOM 3132 C C . SER B 1 118 ? 1.022 28.125 32.406 1 75.81 118 SER B C 1
ATOM 3134 O O . SER B 1 118 ? 1.785 29.047 32.75 1 75.81 118 SER B O 1
ATOM 3136 N N . SER B 1 119 ? 0.911 27.734 31.234 1 83.12 119 SER B N 1
ATOM 3137 C CA . SER B 1 119 ? 1.883 28.203 30.266 1 83.12 119 SER B CA 1
ATOM 3138 C C . SER B 1 119 ? 1.217 29.062 29.188 1 83.12 119 SER B C 1
ATOM 3140 O O . SER B 1 119 ? -0.011 29.078 29.078 1 83.12 119 SER B O 1
ATOM 3142 N N . GLN B 1 120 ? 1.987 29.797 28.641 1 87.5 120 GLN B N 1
ATOM 3143 C CA . GLN B 1 120 ? 1.5 30.609 27.531 1 87.5 120 GLN B CA 1
ATOM 3144 C C . GLN B 1 120 ? 1.008 29.734 26.375 1 87.5 120 GLN B C 1
ATOM 3146 O O . GLN B 1 120 ? 1.669 28.766 26 1 87.5 120 GLN B O 1
ATOM 3151 N N . ALA B 1 121 ? -0.185 30.109 25.922 1 89.88 121 ALA B N 1
ATOM 3152 C CA . ALA B 1 121 ? -0.773 29.359 24.812 1 89.88 121 ALA B CA 1
ATOM 3153 C C . ALA B 1 121 ? 0.147 29.375 23.594 1 89.88 121 ALA B C 1
ATOM 3155 O O . ALA B 1 121 ? 0.783 30.391 23.297 1 89.88 121 ALA B O 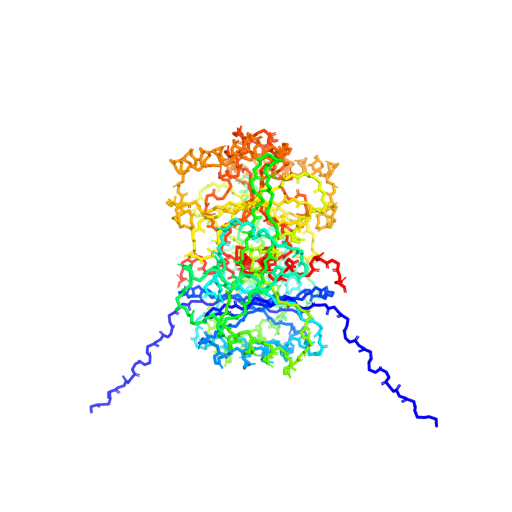1
ATOM 3156 N N . ARG B 1 122 ? 0.248 28.266 22.906 1 91.12 122 ARG B N 1
ATOM 3157 C CA . ARG B 1 122 ? 1.09 28.125 21.719 1 91.12 122 ARG B CA 1
ATOM 3158 C C . ARG B 1 122 ? 0.249 27.828 20.484 1 91.12 122 ARG B C 1
ATOM 3160 O O . ARG B 1 122 ? -0.833 27.234 20.594 1 91.12 122 ARG B O 1
ATOM 3167 N N . ILE B 1 123 ? 0.746 28.25 19.344 1 92.81 123 ILE B N 1
ATOM 3168 C CA . ILE B 1 123 ? 0.086 27.953 18.078 1 92.81 123 ILE B CA 1
ATOM 3169 C C . ILE B 1 123 ? 1.124 27.516 17.047 1 92.81 123 ILE B C 1
ATOM 3171 O O . ILE B 1 123 ? 2.307 27.844 17.156 1 92.81 123 ILE B O 1
ATOM 3175 N N . SER B 1 124 ? 0.658 26.719 16.094 1 92.56 124 SER B N 1
ATOM 3176 C CA . SER B 1 124 ? 1.434 26.406 14.906 1 92.56 124 SER B CA 1
ATOM 3177 C C . SER B 1 124 ? 0.94 27.203 13.703 1 92.56 124 SER B C 1
ATOM 3179 O O . SER B 1 124 ? -0.216 27.062 13.297 1 92.56 124 SER B O 1
ATOM 3181 N N . VAL B 1 125 ? 1.78 28.016 13.188 1 95.19 125 VAL B N 1
ATOM 3182 C CA . VAL B 1 125 ? 1.424 28.828 12.031 1 95.19 125 VAL B CA 1
ATOM 3183 C C . VAL B 1 125 ? 1.92 28.156 10.758 1 95.19 125 VAL B C 1
ATOM 3185 O O . VAL B 1 125 ? 3.072 27.719 10.68 1 95.19 125 VAL B O 1
ATOM 3188 N N . VAL B 1 126 ? 1.036 28.016 9.805 1 95.56 126 VAL B N 1
ATOM 3189 C CA . VAL B 1 126 ? 1.369 27.5 8.484 1 95.56 126 VAL B CA 1
ATOM 3190 C C . VAL B 1 126 ? 1.359 28.641 7.465 1 95.56 126 VAL B C 1
ATOM 3192 O O . VAL B 1 126 ? 0.397 29.406 7.395 1 95.56 126 VAL B O 1
ATOM 3195 N N . THR B 1 127 ? 2.436 28.703 6.707 1 96.56 127 THR B N 1
ATOM 3196 C CA . THR B 1 127 ? 2.516 29.766 5.711 1 96.56 127 THR B CA 1
ATOM 3197 C C . THR B 1 127 ? 2.98 29.219 4.367 1 96.56 127 THR B C 1
ATOM 3199 O O . THR B 1 127 ? 3.703 28.219 4.312 1 96.56 127 THR B O 1
ATOM 3202 N N . ALA B 1 128 ? 2.561 29.828 3.322 1 96.75 128 ALA B N 1
ATOM 3203 C CA . ALA B 1 128 ? 2.965 29.516 1.954 1 96.75 128 ALA B CA 1
ATOM 3204 C C . ALA B 1 128 ? 2.84 30.734 1.05 1 96.75 128 ALA B C 1
ATOM 3206 O O . ALA B 1 128 ? 2.035 31.625 1.314 1 96.75 128 ALA B O 1
ATOM 3207 N N . PRO B 1 129 ? 3.658 30.812 0.032 1 96.38 129 PRO B N 1
ATOM 3208 C CA . PRO B 1 129 ? 3.469 31.891 -0.938 1 96.38 129 PRO B CA 1
ATOM 3209 C C . PRO B 1 129 ? 2.066 31.906 -1.541 1 96.38 129 PRO B C 1
ATOM 3211 O O . PRO B 1 129 ? 1.557 30.859 -1.953 1 96.38 129 PRO B O 1
ATOM 3214 N N . ARG B 1 130 ? 1.471 33.062 -1.595 1 96.94 130 ARG B N 1
ATOM 3215 C CA . ARG B 1 130 ? 0.127 33.25 -2.137 1 96.94 130 ARG B CA 1
ATOM 3216 C C . ARG B 1 130 ? 0.044 32.719 -3.568 1 96.94 130 ARG B C 1
ATOM 3218 O O . ARG B 1 130 ? -0.957 32.125 -3.957 1 96.94 130 ARG B O 1
ATOM 3225 N N . ALA B 1 131 ? 1.053 32.938 -4.289 1 96.44 131 ALA B N 1
ATOM 3226 C CA . ALA B 1 131 ? 1.083 32.531 -5.691 1 96.44 131 ALA B CA 1
ATOM 3227 C C . ALA B 1 131 ? 0.974 31 -5.816 1 96.44 131 ALA B C 1
ATOM 3229 O O . ALA B 1 131 ? 0.315 30.5 -6.727 1 96.44 131 ALA B O 1
ATOM 3230 N N . ARG B 1 132 ? 1.633 30.328 -4.98 1 96.56 132 ARG B N 1
ATOM 3231 C CA . ARG B 1 132 ? 1.593 28.875 -4.98 1 96.56 132 ARG B CA 1
ATOM 3232 C C . ARG B 1 132 ? 0.187 28.359 -4.684 1 96.56 132 ARG B C 1
ATOM 3234 O O . ARG B 1 132 ? -0.324 27.484 -5.387 1 96.56 132 ARG B O 1
ATOM 3241 N N . ILE B 1 133 ? -0.436 28.922 -3.703 1 97.69 133 ILE B N 1
ATOM 3242 C CA . ILE B 1 133 ? -1.787 28.531 -3.32 1 97.69 133 ILE B CA 1
ATOM 3243 C C . ILE B 1 133 ? -2.756 28.844 -4.457 1 97.69 133 ILE B C 1
ATOM 3245 O O . ILE B 1 133 ? -3.617 28.016 -4.789 1 97.69 133 ILE B O 1
ATOM 3249 N N . GLN B 1 134 ? -2.559 29.969 -5.043 1 97.19 134 GLN B N 1
ATOM 3250 C CA . GLN B 1 134 ? -3.424 30.359 -6.152 1 97.19 134 GLN B CA 1
ATOM 3251 C C . GLN B 1 134 ? -3.281 29.391 -7.324 1 97.19 134 GLN B C 1
ATOM 3253 O O . GLN B 1 134 ? -4.27 29.062 -7.984 1 97.19 134 GLN B O 1
ATOM 3258 N N . SER B 1 135 ? -2.088 29.016 -7.57 1 97 135 SER B N 1
ATOM 3259 C CA . SER B 1 135 ? -1.851 28.047 -8.641 1 97 135 SER B CA 1
ATOM 3260 C C . SER B 1 135 ? -2.605 26.75 -8.391 1 97 135 SER B C 1
ATOM 3262 O O . SER B 1 135 ? -3.168 26.156 -9.312 1 97 135 SER B O 1
ATOM 3264 N N . ILE B 1 136 ? -2.617 26.297 -7.18 1 97.94 136 ILE B N 1
ATOM 3265 C CA . ILE B 1 136 ? -3.311 25.078 -6.801 1 97.94 136 ILE B CA 1
ATOM 3266 C C . ILE B 1 136 ? -4.816 25.266 -6.934 1 97.94 136 ILE B C 1
ATOM 3268 O O . ILE B 1 136 ? -5.512 24.422 -7.496 1 97.94 136 ILE B O 1
ATOM 3272 N N . VAL B 1 137 ? -5.297 26.422 -6.492 1 98 137 VAL B N 1
ATOM 3273 C CA . VAL B 1 137 ? -6.719 26.75 -6.582 1 98 137 VAL B CA 1
ATOM 3274 C C . VAL B 1 137 ? -7.156 26.75 -8.047 1 98 137 VAL B C 1
ATOM 3276 O O . VAL B 1 137 ? -8.164 26.125 -8.398 1 98 137 VAL B O 1
ATOM 3279 N N . ASP B 1 138 ? -6.363 27.344 -8.828 1 97.44 138 ASP B N 1
ATOM 3280 C CA . ASP B 1 138 ? -6.688 27.422 -10.25 1 97.44 138 ASP B CA 1
ATOM 3281 C C . ASP B 1 138 ? -6.664 26.047 -10.898 1 97.44 138 ASP B C 1
ATOM 3283 O O . ASP B 1 138 ? -7.547 25.703 -11.688 1 97.44 138 ASP B O 1
ATOM 3287 N N . ALA B 1 139 ? -5.668 25.344 -10.562 1 97.44 139 ALA B N 1
ATOM 3288 C CA . ALA B 1 139 ? -5.516 24.016 -11.148 1 97.44 139 ALA B CA 1
ATOM 3289 C C . ALA B 1 139 ? -6.703 23.109 -10.797 1 97.44 139 ALA B C 1
ATOM 3291 O O . ALA B 1 139 ? -7.25 22.422 -11.664 1 97.44 139 ALA B O 1
ATOM 3292 N N . VAL B 1 140 ? -7.082 23.109 -9.539 1 97.94 140 VAL B N 1
ATOM 3293 C CA . VAL B 1 140 ? -8.172 22.266 -9.078 1 97.94 140 VAL B CA 1
ATOM 3294 C C . VAL B 1 140 ? -9.492 22.734 -9.68 1 97.94 140 VAL B C 1
ATOM 3296 O O . VAL B 1 140 ? -10.266 21.938 -10.211 1 97.94 140 VAL B O 1
ATOM 3299 N N . ASN B 1 141 ? -9.711 24.062 -9.703 1 97.38 141 ASN B N 1
ATOM 3300 C CA . ASN B 1 141 ? -10.992 24.609 -10.141 1 97.38 141 ASN B CA 1
ATOM 3301 C C . ASN B 1 141 ? -11.156 24.516 -11.656 1 97.38 141 ASN B C 1
ATOM 3303 O O . ASN B 1 141 ? -12.266 24.656 -12.172 1 97.38 141 ASN B O 1
ATOM 3307 N N . ALA B 1 142 ? -10.109 24.328 -12.305 1 96.31 142 ALA B N 1
ATOM 3308 C CA . ALA B 1 142 ? -10.188 24.125 -13.75 1 96.31 142 ALA B CA 1
ATOM 3309 C C . ALA B 1 142 ? -10.883 22.812 -14.078 1 96.31 142 ALA B C 1
ATOM 3311 O O . ALA B 1 142 ? -11.453 22.656 -15.156 1 96.31 142 ALA B O 1
ATOM 3312 N N . VAL B 1 143 ? -10.836 21.844 -13.156 1 95.62 143 VAL B N 1
ATOM 3313 C CA . VAL B 1 143 ? -11.328 20.516 -13.516 1 95.62 143 VAL B CA 1
ATOM 3314 C C . VAL B 1 143 ? -12.359 20.062 -12.492 1 95.62 143 VAL B C 1
ATOM 3316 O O . VAL B 1 143 ? -13.125 19.125 -12.742 1 95.62 143 VAL B O 1
ATOM 3319 N N . ALA B 1 144 ? -12.383 20.719 -11.359 1 96.38 144 ALA B N 1
ATOM 3320 C CA . ALA B 1 144 ? -13.242 20.281 -10.258 1 96.38 144 ALA B CA 1
ATOM 3321 C C . ALA B 1 144 ? -13.547 21.438 -9.312 1 96.38 144 ALA B C 1
ATOM 3323 O O . ALA B 1 144 ? -13.508 22.609 -9.719 1 96.38 144 ALA B O 1
ATOM 3324 N N . GLU B 1 145 ? -14.039 21.109 -8.094 1 96 145 GLU B N 1
ATOM 3325 C CA . GLU B 1 145 ? -14.383 22.141 -7.105 1 96 145 GLU B CA 1
ATOM 3326 C C . GLU B 1 145 ? -13.539 21.984 -5.844 1 96 145 GLU B C 1
ATOM 3328 O O . GLU B 1 145 ? -13.664 21 -5.121 1 96 145 GLU B O 1
ATOM 3333 N N . LEU B 1 146 ? -12.797 23.031 -5.543 1 97.38 146 LEU B N 1
ATOM 3334 C CA . LEU B 1 146 ? -11.938 22.984 -4.363 1 97.38 146 LEU B CA 1
ATOM 3335 C C . LEU B 1 146 ? -12.758 23.141 -3.088 1 97.38 146 LEU B C 1
ATOM 3337 O O . LEU B 1 146 ? -13.539 24.094 -2.955 1 97.38 146 LEU B O 1
ATOM 3341 N N . GLU B 1 147 ? -12.602 22.266 -2.238 1 95.88 147 GLU B N 1
ATOM 3342 C CA . GLU B 1 147 ? -13.312 22.312 -0.965 1 95.88 147 GLU B CA 1
ATOM 3343 C C . GLU B 1 147 ? -12.414 22.812 0.159 1 95.88 147 GLU B C 1
ATOM 3345 O O . GLU B 1 147 ? -12.836 23.594 1.008 1 95.88 147 GLU B O 1
ATOM 3350 N N . SER B 1 148 ? -11.156 22.359 0.187 1 96 148 SER B N 1
ATOM 3351 C CA . SER B 1 148 ? -10.273 22.734 1.281 1 96 148 SER B CA 1
ATOM 3352 C C . SER B 1 148 ? -8.805 22.516 0.903 1 96 148 SER B C 1
ATOM 3354 O O . SER B 1 148 ? -8.508 21.75 -0.013 1 96 148 SER B O 1
ATOM 3356 N N . ILE B 1 149 ? -7.957 23.281 1.582 1 97.38 149 ILE B N 1
ATOM 3357 C CA . ILE B 1 149 ? -6.512 23.109 1.515 1 97.38 149 ILE B CA 1
ATOM 3358 C C . ILE B 1 149 ? -5.941 22.969 2.926 1 97.38 149 ILE B C 1
ATOM 3360 O O . ILE B 1 149 ? -6.277 23.766 3.814 1 97.38 149 ILE B O 1
ATOM 3364 N N . THR B 1 150 ? -5.184 22 3.148 1 96.44 150 THR B N 1
ATOM 3365 C CA . THR B 1 150 ? -4.484 21.781 4.41 1 96.44 150 THR B CA 1
ATOM 3366 C C . THR B 1 150 ? -3.066 21.281 4.16 1 96.44 150 THR B C 1
ATOM 3368 O O . THR B 1 150 ? -2.561 21.359 3.039 1 96.44 150 THR B O 1
ATOM 3371 N N . THR B 1 151 ? -2.318 20.953 5.219 1 95.12 151 THR B N 1
ATOM 3372 C CA . THR B 1 151 ? -0.992 20.375 5.059 1 95.12 151 THR B CA 1
ATOM 3373 C C . THR B 1 151 ? -1.049 18.859 5.195 1 95.12 151 THR B C 1
ATOM 3375 O O . THR B 1 151 ? -1.997 18.312 5.77 1 95.12 151 THR B O 1
ATOM 3378 N N . GLU B 1 152 ? -0.055 18.219 4.676 1 93.88 152 GLU B N 1
ATOM 3379 C CA . GLU B 1 152 ? 0.004 16.766 4.703 1 93.88 152 GLU B CA 1
ATOM 3380 C C . GLU B 1 152 ? -0.082 16.234 6.129 1 93.88 152 GLU B C 1
ATOM 3382 O O . GLU B 1 152 ? -0.819 15.281 6.402 1 93.88 152 GLU B O 1
ATOM 3387 N N . GLU B 1 153 ? 0.549 16.828 7.082 1 91.62 153 GLU B N 1
ATOM 3388 C CA . GLU B 1 153 ? 0.56 16.391 8.477 1 91.62 153 GLU B CA 1
ATOM 3389 C C . GLU B 1 153 ? -0.812 16.562 9.117 1 91.62 153 GLU B C 1
ATOM 3391 O O . GLU B 1 153 ? -1.296 15.664 9.812 1 91.62 153 GLU B O 1
ATOM 3396 N N . LEU B 1 154 ? -1.394 17.719 8.828 1 93.19 154 LEU B N 1
ATOM 3397 C CA . LEU B 1 154 ? -2.693 18 9.43 1 93.19 154 LEU B CA 1
ATOM 3398 C C . LEU B 1 154 ? -3.764 17.062 8.867 1 93.19 154 LEU B C 1
ATOM 3400 O O . LEU B 1 154 ? -4.684 16.672 9.586 1 93.19 154 LEU B O 1
ATOM 3404 N N . ALA B 1 155 ? -3.604 16.75 7.633 1 95 155 ALA B N 1
ATOM 3405 C CA . ALA B 1 155 ? -4.555 15.836 7.004 1 95 155 ALA B CA 1
ATOM 3406 C C . ALA B 1 155 ? -4.582 14.492 7.723 1 95 155 ALA B C 1
ATOM 3408 O O . ALA B 1 155 ? -5.629 13.852 7.812 1 95 155 ALA B O 1
ATOM 3409 N N . LEU B 1 156 ? -3.471 14.062 8.289 1 94.81 156 LEU B N 1
ATOM 3410 C CA . LEU B 1 156 ? -3.32 12.734 8.875 1 94.81 156 LEU B CA 1
ATOM 3411 C C . LEU B 1 156 ? -4.172 12.602 10.133 1 94.81 156 LEU B C 1
ATOM 3413 O O . LEU B 1 156 ? -4.438 11.484 10.586 1 94.81 156 LEU B O 1
ATOM 3417 N N . ALA B 1 157 ? -4.602 13.719 10.703 1 94.25 157 ALA B N 1
ATOM 3418 C CA . ALA B 1 157 ? -5.445 13.68 11.891 1 94.25 157 ALA B CA 1
ATOM 3419 C C . ALA B 1 157 ? -6.754 12.945 11.617 1 94.25 157 ALA B C 1
ATOM 3421 O O . ALA B 1 157 ? -7.32 12.32 12.508 1 94.25 157 ALA B O 1
ATOM 3422 N N . GLN B 1 158 ? -7.113 12.977 10.375 1 93 158 GLN B N 1
ATOM 3423 C CA . GLN B 1 158 ? -8.414 12.43 10.008 1 93 158 GLN B CA 1
ATOM 3424 C C . GLN B 1 158 ? -8.367 10.906 9.953 1 93 158 GLN B C 1
ATOM 3426 O O . GLN B 1 158 ? -9.406 10.25 9.797 1 93 158 GLN B O 1
ATOM 3431 N N . LEU B 1 159 ? -7.207 10.328 10.086 1 90.56 159 LEU B N 1
ATOM 3432 C CA . LEU B 1 159 ? -7.066 8.883 10.109 1 90.56 159 LEU B CA 1
ATOM 3433 C C . LEU B 1 159 ? -7.453 8.32 11.477 1 90.56 159 LEU B C 1
ATOM 3435 O O . LEU B 1 159 ? -7.602 7.105 11.633 1 90.56 159 LEU B O 1
ATOM 3439 N N . PHE B 1 160 ? -7.633 9.227 12.43 1 90.75 160 PHE B N 1
ATOM 3440 C CA . PHE B 1 160 ? -7.809 8.781 13.812 1 90.75 160 PHE B CA 1
ATOM 3441 C C . PHE B 1 160 ? -9.164 9.227 14.352 1 90.75 160 PHE B C 1
ATOM 3443 O O . PHE B 1 160 ? -9.703 10.25 13.93 1 90.75 160 PHE B O 1
ATOM 3450 N N . PRO B 1 161 ? -9.703 8.5 15.352 1 88.5 161 PRO B N 1
ATOM 3451 C CA . PRO B 1 161 ? -10.961 8.914 15.984 1 88.5 161 PRO B CA 1
ATOM 3452 C C . PRO B 1 161 ? -10.836 10.258 16.703 1 88.5 161 PRO B C 1
ATOM 3454 O O . PRO B 1 161 ? -9.758 10.609 17.188 1 88.5 161 PRO B O 1
ATOM 3457 N N . VAL B 1 162 ? -11.961 10.938 16.75 1 91.81 162 VAL B N 1
ATOM 3458 C CA . VAL B 1 162 ? -12.008 12.211 17.453 1 91.81 162 VAL B CA 1
ATOM 3459 C C . VAL B 1 162 ? -12.414 11.977 18.906 1 91.81 162 VAL B C 1
ATOM 3461 O O . VAL B 1 162 ? -13.609 11.891 19.219 1 91.81 162 VAL B O 1
ATOM 3464 N N . ASP B 1 163 ? -11.461 11.836 19.734 1 94 163 ASP B N 1
ATOM 3465 C CA . ASP B 1 163 ? -11.703 11.641 21.156 1 94 163 ASP B CA 1
ATOM 3466 C C . ASP B 1 163 ? -10.539 12.164 22 1 94 163 ASP B C 1
ATOM 3468 O O . ASP B 1 163 ? -9.664 12.859 21.484 1 94 163 ASP B O 1
ATOM 3472 N N . ASP B 1 164 ? -10.523 11.859 23.281 1 93.75 164 ASP B N 1
ATOM 3473 C CA . ASP B 1 164 ? -9.594 12.5 24.203 1 93.75 164 ASP B CA 1
ATOM 3474 C C . ASP B 1 164 ? -8.328 11.664 24.375 1 93.75 164 ASP B C 1
ATOM 3476 O O . ASP B 1 164 ? -7.418 12.047 25.109 1 93.75 164 ASP B O 1
ATOM 3480 N N . THR B 1 165 ? -8.195 10.578 23.656 1 94.88 165 THR B N 1
ATOM 3481 C CA . THR B 1 165 ? -7.039 9.703 23.797 1 94.88 165 THR B CA 1
ATOM 3482 C C . THR B 1 165 ? -5.957 10.078 22.781 1 94.88 165 THR B C 1
ATOM 3484 O O . THR B 1 165 ? -6.176 10 21.578 1 94.88 165 THR B O 1
ATOM 3487 N N . PRO B 1 166 ? -4.773 10.422 23.266 1 95.56 166 PRO B N 1
ATOM 3488 C CA . PRO B 1 166 ? -3.693 10.703 22.312 1 95.56 166 PRO B CA 1
ATOM 3489 C C . PRO B 1 166 ? -3.223 9.461 21.562 1 95.56 166 PRO B C 1
ATOM 3491 O O . PRO B 1 166 ? -3.049 8.398 22.172 1 95.56 166 PRO B O 1
ATOM 3494 N N . ARG B 1 167 ? -3.066 9.547 20.297 1 95.81 167 ARG B N 1
ATOM 3495 C CA . ARG B 1 167 ? -2.559 8.469 19.453 1 95.81 167 ARG B CA 1
ATOM 3496 C C . ARG B 1 167 ? -1.33 8.922 18.672 1 95.81 167 ARG B C 1
ATOM 3498 O O . ARG B 1 167 ? -1.306 10.031 18.125 1 95.81 167 ARG B O 1
ATOM 3505 N N . LEU B 1 168 ? -0.353 8.07 18.672 1 97 168 LEU B N 1
ATOM 3506 C CA . LEU B 1 168 ? 0.94 8.398 18.078 1 97 168 LEU B CA 1
ATOM 3507 C C . LEU B 1 168 ? 1.067 7.801 16.688 1 97 168 LEU B C 1
ATOM 3509 O O . LEU B 1 168 ? 0.591 6.691 16.438 1 97 168 LEU B O 1
ATOM 3513 N N . LEU B 1 169 ? 1.703 8.547 15.844 1 95.81 169 LEU B N 1
ATOM 3514 C CA . LEU B 1 169 ? 2.059 8.086 14.508 1 95.81 169 LEU B CA 1
ATOM 3515 C C . LEU B 1 169 ? 3.535 8.336 14.219 1 95.81 169 LEU B C 1
ATOM 3517 O O . LEU B 1 169 ? 3.996 9.477 14.281 1 95.81 169 LEU B O 1
ATOM 3521 N N . LEU B 1 170 ? 4.258 7.277 14.047 1 94.81 170 LEU B N 1
ATOM 3522 C CA . LEU B 1 170 ? 5.594 7.398 13.469 1 94.81 170 LEU B CA 1
ATOM 3523 C C . LEU B 1 170 ? 5.527 7.402 11.945 1 94.81 170 LEU B C 1
ATOM 3525 O O . LEU B 1 170 ? 5.203 6.387 11.328 1 94.81 170 LEU B O 1
ATOM 3529 N N . TRP B 1 171 ? 5.863 8.523 11.398 1 92 171 TRP B N 1
ATOM 3530 C CA . TRP B 1 171 ? 5.594 8.773 9.984 1 92 171 TRP B CA 1
ATOM 3531 C C . TRP B 1 171 ? 6.871 9.18 9.25 1 92 171 TRP B C 1
ATOM 3533 O O . TRP B 1 171 ? 7.578 10.094 9.688 1 92 171 TRP B O 1
ATOM 3543 N N . GLN B 1 172 ? 7.141 8.438 8.18 1 87.81 172 GLN B N 1
ATOM 3544 C CA . GLN B 1 172 ? 8.297 8.797 7.367 1 87.81 172 GLN B CA 1
ATOM 3545 C C . GLN B 1 172 ? 7.973 8.719 5.879 1 87.81 172 GLN B C 1
ATOM 3547 O O . GLN B 1 172 ? 8.039 7.648 5.273 1 87.81 172 GLN B O 1
ATOM 3552 N N . PRO B 1 173 ? 7.586 9.891 5.293 1 75.12 173 PRO B N 1
ATOM 3553 C CA . PRO B 1 173 ? 7.469 9.875 3.832 1 75.12 173 PRO B CA 1
ATOM 3554 C C . PRO B 1 173 ? 8.789 9.547 3.139 1 75.12 173 PRO B C 1
ATOM 3556 O O . PRO B 1 173 ? 9.859 9.711 3.732 1 75.12 173 PRO B O 1
ATOM 3559 N N . ALA B 1 174 ? 8.688 9.078 1.942 1 69 174 ALA B N 1
ATOM 3560 C CA . ALA B 1 174 ? 9.891 8.695 1.208 1 69 174 ALA B CA 1
ATOM 3561 C C . ALA B 1 174 ? 10.883 9.852 1.14 1 69 174 ALA B C 1
ATOM 3563 O O . ALA B 1 174 ? 10.516 10.977 0.792 1 69 174 ALA B O 1
ATOM 3564 N N . GLY B 1 175 ? 12.117 9.562 1.584 1 71.06 175 GLY B N 1
ATOM 3565 C CA . GLY B 1 175 ? 13.211 10.508 1.463 1 71.06 175 GLY B CA 1
ATOM 3566 C C . GLY B 1 175 ? 13.219 11.555 2.564 1 71.06 175 GLY B C 1
ATOM 3567 O O . GLY B 1 175 ? 14.047 12.469 2.555 1 71.06 175 GLY B O 1
ATOM 3568 N N . HIS B 1 176 ? 12.328 11.469 3.506 1 78.81 176 HIS B N 1
ATOM 3569 C CA . HIS B 1 176 ? 12.227 12.477 4.562 1 78.81 176 HIS B CA 1
ATOM 3570 C C . HIS B 1 176 ? 12.609 11.891 5.918 1 78.81 176 HIS B C 1
ATOM 3572 O O . HIS B 1 176 ? 12.781 10.672 6.047 1 78.81 176 HIS B O 1
ATOM 3578 N N . GLU B 1 177 ? 12.773 12.812 6.809 1 85.38 177 GLU B N 1
ATOM 3579 C CA . GLU B 1 177 ? 13.078 12.398 8.18 1 85.38 177 GLU B CA 1
ATOM 3580 C C . GLU B 1 177 ? 11.867 11.75 8.844 1 85.38 177 GLU B C 1
ATOM 3582 O O . GLU B 1 177 ? 10.727 12.008 8.461 1 85.38 177 GLU B O 1
ATOM 3587 N N . LEU B 1 178 ? 12.219 10.922 9.812 1 91.69 178 LEU B N 1
ATOM 3588 C CA . LEU B 1 178 ? 11.18 10.32 10.641 1 91.69 178 LEU B CA 1
ATOM 3589 C C . LEU B 1 178 ? 10.531 11.359 11.547 1 91.69 178 LEU B C 1
ATOM 3591 O O . LEU B 1 178 ? 11.227 12.211 12.109 1 91.69 178 LEU B O 1
ATOM 3595 N N . HIS B 1 179 ? 9.203 11.32 11.602 1 93.38 179 HIS B N 1
ATOM 3596 C CA . HIS B 1 179 ? 8.453 12.242 12.453 1 93.38 179 HIS B CA 1
ATOM 3597 C C . HIS B 1 179 ? 7.562 11.484 13.43 1 93.38 179 HIS B C 1
ATOM 3599 O O . HIS B 1 179 ? 6.949 10.484 13.07 1 93.38 179 HIS B O 1
ATOM 3605 N N . LEU B 1 180 ? 7.566 11.992 14.609 1 96.25 180 LEU B N 1
ATOM 3606 C CA . LEU B 1 180 ? 6.57 11.555 15.578 1 96.25 180 LEU B CA 1
ATOM 3607 C C . LEU B 1 180 ? 5.414 12.547 15.664 1 96.25 180 LEU B C 1
ATOM 3609 O O . LEU B 1 180 ? 5.621 13.711 16 1 96.25 180 LEU B O 1
ATOM 3613 N N . LEU B 1 181 ? 4.277 12.086 15.336 1 95.69 181 LEU B N 1
ATOM 3614 C CA . LEU B 1 181 ? 3.068 12.898 15.383 1 95.69 181 LEU B CA 1
ATOM 3615 C C . LEU B 1 181 ? 2.107 12.383 16.453 1 95.69 181 LEU B C 1
ATOM 3617 O O . LEU B 1 181 ? 1.968 11.172 16.625 1 95.69 181 LEU B O 1
ATOM 3621 N N . VAL B 1 182 ? 1.465 13.297 17.125 1 96.38 182 VAL B N 1
ATOM 3622 C CA . VAL B 1 182 ? 0.468 12.922 18.125 1 96.38 182 VAL B CA 1
ATOM 3623 C C . VAL B 1 182 ? -0.857 13.617 17.812 1 96.38 182 VAL B C 1
ATOM 3625 O O . VAL B 1 182 ? -0.895 14.828 17.609 1 96.38 182 VAL B O 1
ATOM 3628 N N . PHE B 1 183 ? -1.881 12.797 17.812 1 95.62 183 PHE B N 1
ATOM 3629 C CA . PHE B 1 183 ? -3.209 13.305 17.5 1 95.62 183 PHE B CA 1
ATOM 3630 C C . PHE B 1 183 ? -4.16 13.117 18.672 1 95.62 183 PHE B C 1
ATOM 3632 O O . PHE B 1 183 ? -4.121 12.086 19.344 1 95.62 183 PHE B O 1
ATOM 3639 N N . ARG B 1 184 ? -4.93 14.141 18.844 1 93.69 184 ARG B N 1
ATOM 3640 C CA . ARG B 1 184 ? -5.953 14.133 19.875 1 93.69 184 ARG B CA 1
ATOM 3641 C C . ARG B 1 184 ? -7.113 15.055 19.516 1 93.69 184 ARG B C 1
ATOM 3643 O O . ARG B 1 184 ? -6.898 16.156 19.016 1 93.69 184 ARG B O 1
ATOM 3650 N N . GLN B 1 185 ? -8.375 14.594 19.703 1 91.19 185 GLN B N 1
ATOM 3651 C CA . GLN B 1 185 ? -9.57 15.383 19.453 1 91.19 185 GLN B CA 1
ATOM 3652 C C . GLN B 1 185 ? -9.609 15.883 18.016 1 91.19 185 GLN B C 1
ATOM 3654 O O . GLN B 1 185 ? -9.914 17.047 17.766 1 91.19 185 GLN B O 1
ATOM 3659 N N . GLY B 1 186 ? -9.055 15.055 17.172 1 88.75 186 GLY B N 1
ATOM 3660 C CA . GLY B 1 186 ? -9.117 15.336 15.75 1 88.75 186 GLY B CA 1
ATOM 3661 C C . GLY B 1 186 ? -8.078 16.344 15.289 1 88.75 186 GLY B C 1
ATOM 3662 O O . GLY B 1 186 ? -8.164 16.859 14.172 1 88.75 186 GLY B O 1
ATOM 3663 N N . ALA B 1 187 ? -7.102 16.594 16.156 1 90.44 187 ALA B N 1
ATOM 3664 C CA . ALA B 1 187 ? -6.121 17.625 15.844 1 90.44 187 ALA B CA 1
ATOM 3665 C C . ALA B 1 187 ? -4.699 17.125 16.078 1 90.44 187 ALA B C 1
ATOM 3667 O O . ALA B 1 187 ? -4.48 16.203 16.891 1 90.44 187 ALA B O 1
ATOM 3668 N N . LEU B 1 188 ? -3.816 17.703 15.383 1 92.5 188 LEU B N 1
ATOM 3669 C CA . LEU B 1 188 ? -2.395 17.484 15.633 1 92.5 188 LEU B CA 1
ATOM 3670 C C . LEU B 1 188 ? -1.926 18.266 16.859 1 92.5 188 LEU B C 1
ATOM 3672 O O . LEU B 1 188 ? -1.948 19.5 16.859 1 92.5 188 LEU B O 1
ATOM 3676 N N . CYS B 1 189 ? -1.434 17.562 17.828 1 91.38 189 CYS B N 1
ATOM 3677 C CA . CYS B 1 189 ? -1.093 18.25 19.078 1 91.38 189 CYS B CA 1
ATOM 3678 C C . CYS B 1 189 ? 0.418 18.297 19.266 1 91.38 189 CYS B C 1
ATOM 3680 O O . CYS B 1 189 ? 0.915 19.078 20.078 1 91.38 189 CYS B O 1
ATOM 3682 N N . PHE B 1 190 ? 1.034 17.5 18.562 1 91.44 190 PHE B N 1
ATOM 3683 C CA . PHE B 1 190 ? 2.482 17.422 18.719 1 91.44 190 PHE B CA 1
ATOM 3684 C C . PHE B 1 190 ? 3.135 16.891 17.453 1 91.44 190 PHE B C 1
ATOM 3686 O O . PHE B 1 190 ? 2.613 15.969 16.812 1 91.44 190 PHE B O 1
ATOM 3693 N N . SER B 1 191 ? 4.207 17.484 17.047 1 91.5 191 SER B N 1
ATOM 3694 C CA . SER B 1 191 ? 5.004 17.078 15.891 1 91.5 191 SER B CA 1
ATOM 3695 C C . SER B 1 191 ? 6.496 17.25 16.156 1 91.5 191 SER B C 1
ATOM 3697 O O . SER B 1 191 ? 6.938 18.344 16.531 1 91.5 191 SER B O 1
ATOM 3699 N N . ARG B 1 192 ? 7.184 16.188 15.977 1 90.81 192 ARG B N 1
ATOM 3700 C CA . ARG B 1 192 ? 8.617 16.234 16.25 1 90.81 192 ARG B CA 1
ATOM 3701 C C . ARG B 1 192 ? 9.398 15.445 15.211 1 90.81 192 ARG B C 1
ATOM 3703 O O . ARG B 1 192 ? 9.117 14.266 14.977 1 90.81 192 ARG B O 1
ATOM 3710 N N . ALA B 1 193 ? 10.383 16.109 14.703 1 90.94 193 ALA B N 1
ATOM 3711 C CA . ALA B 1 193 ? 11.297 15.406 13.812 1 90.94 193 ALA B CA 1
ATOM 3712 C C . ALA B 1 193 ? 12.289 14.562 14.602 1 90.94 193 ALA B C 1
ATOM 3714 O O . ALA B 1 193 ? 12.898 15.039 15.555 1 90.94 193 ALA B O 1
ATOM 3715 N N . LEU B 1 194 ? 12.344 13.305 14.266 1 93.44 194 LEU B N 1
ATOM 3716 C CA . LEU B 1 194 ? 13.352 12.422 14.852 1 93.44 194 LEU B CA 1
ATOM 3717 C C . LEU B 1 194 ? 14.547 12.266 13.914 1 93.44 194 LEU B C 1
ATOM 3719 O O . LEU B 1 194 ? 14.477 11.508 12.938 1 93.44 194 LEU B O 1
ATOM 3723 N N . ARG B 1 195 ? 15.609 12.938 14.242 1 88.62 195 ARG B N 1
ATOM 3724 C CA . ARG B 1 195 ? 16.781 12.953 13.367 1 88.62 195 ARG B CA 1
ATOM 3725 C C . ARG B 1 195 ? 17.625 11.695 13.555 1 88.62 195 ARG B C 1
ATOM 3727 O O . ARG B 1 195 ? 17.609 11.086 14.625 1 88.62 195 ARG B O 1
ATOM 3734 N N . GLY B 1 196 ? 18.266 11.32 12.508 1 86.5 196 GLY B N 1
ATOM 3735 C CA . GLY B 1 196 ? 19.188 10.211 12.586 1 86.5 196 GLY B CA 1
ATOM 3736 C C . GLY B 1 196 ? 18.562 8.875 12.227 1 86.5 196 GLY B C 1
ATOM 3737 O O . GLY B 1 196 ? 19.203 7.828 12.344 1 86.5 196 GLY B O 1
ATOM 3738 N N . PHE B 1 197 ? 17.344 8.906 11.836 1 87.94 197 PHE B N 1
ATOM 3739 C CA . PHE B 1 197 ? 16.656 7.652 11.555 1 87.94 197 PHE B CA 1
ATOM 3740 C C . PHE B 1 197 ? 16.25 7.582 10.086 1 87.94 197 PHE B C 1
ATOM 3742 O O . PHE B 1 197 ? 15.422 6.742 9.711 1 87.94 197 PHE B O 1
ATOM 3749 N N . LYS B 1 198 ? 16.797 8.422 9.258 1 80.25 198 LYS B N 1
ATOM 3750 C CA . LYS B 1 198 ? 16.422 8.461 7.844 1 80.25 198 LYS B CA 1
ATOM 3751 C C . LYS B 1 198 ? 16.734 7.133 7.156 1 80.25 198 LYS B C 1
ATOM 3753 O O . LYS B 1 198 ? 16.031 6.73 6.227 1 80.25 198 LYS B O 1
ATOM 3758 N N . HIS B 1 199 ? 17.656 6.438 7.707 1 78.25 199 HIS B N 1
ATOM 3759 C CA . HIS B 1 199 ? 18.172 5.23 7.066 1 78.25 199 HIS B CA 1
ATOM 3760 C C . HIS B 1 199 ? 17.25 4.043 7.316 1 78.25 199 HIS B C 1
ATOM 3762 O O . HIS B 1 199 ? 17.453 2.963 6.762 1 78.25 199 HIS B O 1
ATOM 3768 N N . LEU B 1 200 ? 16.266 4.211 8.172 1 76.56 200 LEU B N 1
ATOM 3769 C CA . LEU B 1 200 ? 15.336 3.117 8.469 1 76.56 200 LEU B CA 1
ATOM 3770 C C . LEU B 1 200 ? 14.664 2.613 7.195 1 76.56 200 LEU B C 1
ATOM 3772 O O . LEU B 1 200 ? 14.281 1.445 7.117 1 76.56 200 LEU B O 1
ATOM 3776 N N . ALA B 1 201 ? 14.547 3.52 6.223 1 68.38 201 ALA B N 1
ATOM 3777 C CA . ALA B 1 201 ? 13.891 3.17 4.969 1 68.38 201 ALA B CA 1
ATOM 3778 C C . ALA B 1 201 ? 14.734 2.186 4.164 1 68.38 201 ALA B C 1
ATOM 3780 O O . ALA B 1 201 ? 14.219 1.487 3.287 1 68.38 201 ALA B O 1
ATOM 3781 N N . THR B 1 202 ? 15.984 2.113 4.426 1 65.06 202 THR B N 1
ATOM 3782 C CA . THR B 1 202 ? 16.859 1.315 3.578 1 65.06 202 THR B CA 1
ATOM 3783 C C . THR B 1 202 ? 17.594 0.258 4.398 1 65.06 202 THR B C 1
ATOM 3785 O O . THR B 1 202 ? 18.109 -0.718 3.848 1 65.06 202 THR B O 1
ATOM 3788 N N . ALA B 1 203 ? 17.609 0.414 5.727 1 61.41 203 ALA B N 1
ATOM 3789 C CA . ALA B 1 203 ? 18.453 -0.456 6.539 1 61.41 203 ALA B CA 1
ATOM 3790 C C . ALA B 1 203 ? 17.797 -1.811 6.766 1 61.41 203 ALA B C 1
ATOM 3792 O O . ALA B 1 203 ? 16.609 -1.879 7.109 1 61.41 203 ALA B O 1
ATOM 3793 N N . GLY B 1 204 ? 18.484 -2.875 6.402 1 57.03 204 GLY B N 1
ATOM 3794 C CA . GLY B 1 204 ? 18 -4.23 6.617 1 57.03 204 GLY B CA 1
ATOM 3795 C C . GLY B 1 204 ? 17.922 -4.613 8.086 1 57.03 204 GLY B C 1
ATOM 3796 O O . GLY B 1 204 ? 17.078 -5.41 8.477 1 57.03 204 GLY B O 1
ATOM 3797 N N . SER B 1 205 ? 18.938 -4.402 8.844 1 59.03 205 SER B N 1
ATOM 3798 C CA . SER B 1 205 ? 18.953 -4.684 10.273 1 59.03 205 SER B CA 1
ATOM 3799 C C . SER B 1 205 ? 19.031 -3.398 11.094 1 59.03 205 SER B C 1
ATOM 3801 O O . SER B 1 205 ? 19.781 -2.482 10.742 1 59.03 205 SER B O 1
ATOM 3803 N N . VAL B 1 206 ? 18.031 -3.271 12.031 1 60.81 206 VAL B N 1
ATOM 3804 C CA . VAL B 1 206 ? 17.906 -1.977 12.688 1 60.81 206 VAL B CA 1
ATOM 3805 C C . VAL B 1 206 ? 18.047 -2.148 14.195 1 60.81 206 VAL B C 1
ATOM 3807 O O . VAL B 1 206 ? 17.5 -1.361 14.977 1 60.81 206 VAL B O 1
ATOM 3810 N N . ASN B 1 207 ? 18.812 -3.176 14.68 1 65.44 207 ASN B N 1
ATOM 3811 C CA . ASN B 1 207 ? 18.812 -3.443 16.109 1 65.44 207 ASN B CA 1
ATOM 3812 C C . ASN B 1 207 ? 19.234 -2.213 16.906 1 65.44 207 ASN B C 1
ATOM 3814 O O . ASN B 1 207 ? 18.516 -1.788 17.828 1 65.44 207 ASN B O 1
ATOM 3818 N N . GLU B 1 208 ? 20.406 -1.679 16.594 1 68.88 208 GLU B N 1
ATOM 3819 C CA . GLU B 1 208 ? 20.859 -0.514 17.344 1 68.88 208 GLU B CA 1
ATOM 3820 C C . GLU B 1 208 ? 19.922 0.674 17.141 1 68.88 208 GLU B C 1
ATOM 3822 O O . GLU B 1 208 ? 19.688 1.45 18.078 1 68.88 208 GLU B O 1
ATOM 3827 N N . ASP B 1 209 ? 19.25 0.661 16.125 1 82.56 209 ASP B N 1
ATOM 3828 C CA . ASP B 1 209 ? 18.375 1.771 15.789 1 82.56 209 ASP B CA 1
ATOM 3829 C C . ASP B 1 209 ? 17.062 1.68 16.578 1 82.56 209 ASP B C 1
ATOM 3831 O O . ASP B 1 209 ? 16.5 2.701 16.969 1 82.56 209 ASP B O 1
ATOM 3835 N N . ILE B 1 210 ? 16.781 0.53 17.016 1 86.62 210 ILE B N 1
ATOM 3836 C CA . ILE B 1 210 ? 15.477 0.356 17.641 1 86.62 210 ILE B CA 1
ATOM 3837 C C . ILE B 1 210 ? 15.516 0.901 19.062 1 86.62 210 ILE B C 1
ATOM 3839 O O . ILE B 1 210 ? 14.586 1.582 19.5 1 86.62 210 ILE B O 1
ATOM 3843 N N . ASP B 1 211 ? 16.625 0.628 19.75 1 90.44 211 ASP B N 1
ATOM 3844 C CA . ASP B 1 211 ? 16.75 1.123 21.109 1 90.44 211 ASP B CA 1
ATOM 3845 C C . ASP B 1 211 ? 16.797 2.648 21.141 1 90.44 211 ASP B C 1
ATOM 3847 O O . ASP B 1 211 ? 16.172 3.271 22.016 1 90.44 211 ASP B O 1
ATOM 3851 N N . SER B 1 212 ? 17.578 3.189 20.266 1 93.06 212 SER B N 1
ATOM 3852 C CA . SER B 1 212 ? 17.656 4.645 20.172 1 93.06 212 SER B CA 1
ATOM 3853 C C . SER B 1 212 ? 16.312 5.25 19.828 1 93.06 212 SER B C 1
ATOM 3855 O O . SER B 1 212 ? 15.922 6.281 20.391 1 93.06 212 SER B O 1
ATOM 3857 N N . LEU B 1 213 ? 15.633 4.609 18.969 1 93.88 213 LEU B N 1
ATOM 3858 C CA . LEU B 1 213 ? 14.312 5.082 18.562 1 93.88 213 LEU B CA 1
ATOM 3859 C C . LEU B 1 213 ? 13.336 5.004 19.734 1 93.88 213 LEU B C 1
ATOM 3861 O O . LEU B 1 213 ? 12.57 5.941 19.969 1 93.88 213 LEU B O 1
ATOM 3865 N N . ALA B 1 214 ? 13.414 3.908 20.469 1 94.94 214 ALA B N 1
ATOM 3866 C CA . ALA B 1 214 ? 12.555 3.727 21.641 1 94.94 214 ALA B CA 1
ATOM 3867 C C . ALA B 1 214 ? 12.805 4.82 22.672 1 94.94 214 ALA B C 1
ATOM 3869 O O . ALA B 1 214 ? 11.859 5.336 23.281 1 94.94 214 ALA B O 1
ATOM 3870 N N . LEU B 1 215 ? 14.031 5.148 22.812 1 95.12 215 LEU B N 1
ATOM 3871 C CA . LEU B 1 215 ? 14.391 6.203 23.766 1 95.12 215 LEU B CA 1
ATOM 3872 C C . LEU B 1 215 ? 13.797 7.539 23.328 1 95.12 215 LEU B C 1
ATOM 3874 O O . LEU B 1 215 ? 13.242 8.273 24.156 1 95.12 215 LEU B O 1
ATOM 3878 N N . GLU B 1 216 ? 13.914 7.855 22.047 1 96.19 216 GLU B N 1
ATOM 3879 C CA . GLU B 1 216 ? 13.391 9.117 21.516 1 96.19 216 GLU B CA 1
ATOM 3880 C C . GLU B 1 216 ? 11.875 9.18 21.672 1 96.19 216 GLU B C 1
ATOM 3882 O O . GLU B 1 216 ? 11.328 10.234 22.016 1 96.19 216 GLU B O 1
ATOM 3887 N N . ILE B 1 217 ? 11.258 8.086 21.422 1 96.75 217 ILE B N 1
ATOM 3888 C CA . ILE B 1 217 ? 9.805 8.031 21.578 1 96.75 217 ILE B CA 1
ATOM 3889 C C . ILE B 1 217 ? 9.438 8.211 23.047 1 96.75 217 ILE B C 1
ATOM 3891 O O . ILE B 1 217 ? 8.516 8.961 23.375 1 96.75 217 ILE B O 1
ATOM 3895 N N . GLN B 1 218 ? 10.227 7.59 23.906 1 96.12 218 GLN B N 1
ATOM 3896 C CA . GLN B 1 218 ? 9.984 7.707 25.344 1 96.12 218 GLN B CA 1
ATOM 3897 C C . GLN B 1 218 ? 10.133 9.148 25.812 1 96.12 218 GLN B C 1
ATOM 3899 O O . GLN B 1 218 ? 9.32 9.641 26.594 1 96.12 218 GLN B O 1
ATOM 3904 N N . ARG B 1 219 ? 11.188 9.781 25.344 1 95.62 219 ARG B N 1
ATOM 3905 C CA . ARG B 1 219 ? 11.398 11.188 25.688 1 95.62 219 ARG B CA 1
ATOM 3906 C C . ARG B 1 219 ? 10.195 12.031 25.297 1 95.62 219 ARG B C 1
ATOM 3908 O O . ARG B 1 219 ? 9.773 12.914 26.062 1 95.62 219 ARG B O 1
ATOM 3915 N N . SER B 1 220 ? 9.695 11.75 24.172 1 95.81 220 SER B N 1
ATOM 3916 C CA . SER B 1 220 ? 8.516 12.477 23.719 1 95.81 220 SER B CA 1
ATOM 3917 C C . SER B 1 220 ? 7.309 12.188 24.609 1 95.81 220 SER B C 1
ATOM 3919 O O . SER B 1 220 ? 6.555 13.102 24.953 1 95.81 220 SER B O 1
ATOM 3921 N N . LEU B 1 221 ? 7.141 10.945 24.984 1 95.75 221 LEU B N 1
ATOM 3922 C CA . LEU B 1 221 ? 6.031 10.555 25.844 1 95.75 221 LEU B CA 1
ATOM 3923 C C . LEU B 1 221 ? 6.125 11.234 27.203 1 95.75 221 LEU B C 1
ATOM 3925 O O . LEU B 1 221 ? 5.121 11.727 27.734 1 95.75 221 LEU B O 1
ATOM 3929 N N . ASP B 1 222 ? 7.316 11.25 27.703 1 95.56 222 ASP B N 1
ATOM 3930 C CA . ASP B 1 222 ? 7.543 11.93 28.969 1 95.56 222 ASP B CA 1
ATOM 3931 C C . ASP B 1 222 ? 7.168 13.406 28.891 1 95.56 222 ASP B C 1
ATOM 3933 O O . ASP B 1 222 ? 6.555 13.953 29.812 1 95.56 222 ASP B O 1
ATOM 3937 N N . TYR B 1 223 ? 7.543 13.992 27.844 1 93.12 223 TYR B N 1
ATOM 3938 C CA . TYR B 1 223 ? 7.207 15.391 27.625 1 93.12 223 TYR B CA 1
ATOM 3939 C C . TYR B 1 223 ? 5.695 15.586 27.547 1 93.12 223 TYR B C 1
ATOM 3941 O O . TYR B 1 223 ? 5.145 16.5 28.172 1 93.12 223 TYR B O 1
ATOM 3949 N N . LEU B 1 224 ? 4.977 14.758 26.844 1 93.88 224 LEU B N 1
ATOM 3950 C CA . LEU B 1 224 ? 3.535 14.859 26.641 1 93.88 224 LEU B CA 1
ATOM 3951 C C . LEU B 1 224 ? 2.781 14.711 27.953 1 93.88 224 LEU B C 1
ATOM 3953 O O . LEU B 1 224 ? 1.867 15.484 28.234 1 93.88 224 LEU B O 1
ATOM 3957 N N . GLN B 1 225 ? 3.197 13.797 28.703 1 92.44 225 GLN B N 1
ATOM 3958 C CA . GLN B 1 225 ? 2.496 13.516 29.953 1 92.44 225 GLN B CA 1
ATOM 3959 C C . GLN B 1 225 ? 2.963 14.438 31.062 1 92.44 225 GLN B C 1
ATOM 3961 O O . GLN B 1 225 ? 2.15 14.93 31.844 1 92.44 225 GLN B O 1
ATOM 3966 N N . GLY B 1 226 ? 4.215 14.648 31.125 1 91.38 226 GLY B N 1
ATOM 3967 C CA . GLY B 1 226 ? 4.789 15.445 32.188 1 91.38 226 GLY B CA 1
ATOM 3968 C C . GLY B 1 226 ? 4.555 16.938 32.031 1 91.38 226 GLY B C 1
ATOM 3969 O O . GLY B 1 226 ? 4.09 17.594 32.938 1 91.38 226 GLY B O 1
ATOM 3970 N N . GLN B 1 227 ? 4.98 17.422 30.844 1 87.31 227 GLN B N 1
ATOM 3971 C CA . GLN B 1 227 ? 4.934 18.859 30.594 1 87.31 227 GLN B CA 1
ATOM 3972 C C . GLN B 1 227 ? 3.562 19.281 30.062 1 87.31 227 GLN B C 1
ATOM 3974 O O . GLN B 1 227 ? 2.994 20.266 30.531 1 87.31 227 GLN B O 1
ATOM 3979 N N . LEU B 1 228 ? 2.965 18.547 29.156 1 89 228 LEU B N 1
ATOM 3980 C CA . LEU B 1 228 ? 1.721 18.953 28.516 1 89 228 LEU B CA 1
ATOM 3981 C C . LEU B 1 228 ? 0.516 18.375 29.25 1 89 228 LEU B C 1
ATOM 3983 O O . LEU B 1 228 ? -0.622 18.781 29 1 89 228 LEU B O 1
ATOM 3987 N N . LYS B 1 229 ? 0.762 17.484 30.141 1 90.19 229 LYS B N 1
ATOM 3988 C CA . LYS B 1 229 ? -0.259 16.891 31 1 90.19 229 LYS B CA 1
ATOM 3989 C C . LYS B 1 229 ? -1.359 16.234 30.172 1 90.19 229 LYS B C 1
ATOM 3991 O O . LYS B 1 229 ? -2.545 16.375 30.484 1 90.19 229 LYS B O 1
ATOM 3996 N N . LEU B 1 230 ? -1.005 15.641 29.094 1 91.5 230 LEU B N 1
ATOM 3997 C CA . LEU B 1 230 ? -1.949 14.859 28.297 1 91.5 230 LEU B CA 1
ATOM 3998 C C . LEU B 1 230 ? -2.24 13.516 28.953 1 91.5 230 LEU B C 1
ATOM 4000 O O . LEU B 1 230 ? -1.433 13.016 29.734 1 91.5 230 LEU B O 1
ATOM 4004 N N . PRO B 1 231 ? -3.412 13.016 28.625 1 93.25 231 PRO B N 1
ATOM 4005 C CA . PRO B 1 231 ? -3.686 11.656 29.109 1 93.25 231 PRO B CA 1
ATOM 4006 C C . PRO B 1 231 ? -2.734 10.617 28.516 1 93.25 231 PRO B C 1
ATOM 4008 O O . PRO B 1 231 ? -1.935 10.938 27.641 1 93.25 231 PRO B O 1
ATOM 4011 N N . GLU B 1 232 ? -2.811 9.406 29.047 1 93.75 232 GLU B N 1
ATOM 4012 C CA . GLU B 1 232 ? -1.99 8.305 28.562 1 93.75 232 GLU B CA 1
ATOM 4013 C C . GLU B 1 232 ? -2.271 8.031 27.078 1 93.75 232 GLU B C 1
ATOM 4015 O O . GLU B 1 232 ? -3.418 8.109 26.641 1 93.75 232 GLU B O 1
ATOM 4020 N N . CYS B 1 233 ? -1.231 7.652 26.422 1 93.62 233 CYS B N 1
ATOM 4021 C CA . CYS B 1 233 ? -1.351 7.379 24.984 1 93.62 233 CYS B CA 1
ATOM 4022 C C . CYS B 1 233 ? -2.055 6.051 24.75 1 93.62 233 CYS B C 1
ATOM 4024 O O . CYS B 1 233 ? -1.868 5.098 25.5 1 93.62 233 CYS B O 1
ATOM 4026 N N . GLY B 1 234 ? -2.781 6.059 23.672 1 91.12 234 GLY B N 1
ATOM 4027 C CA . GLY B 1 234 ? -3.58 4.875 23.391 1 91.12 234 GLY B CA 1
ATOM 4028 C C . GLY B 1 234 ? -2.881 3.887 22.469 1 91.12 234 GLY B C 1
ATOM 4029 O O . GLY B 1 234 ? -3.086 2.676 22.594 1 91.12 234 GLY B O 1
ATOM 4030 N N . SER B 1 235 ? -2.123 4.426 21.516 1 92.5 235 SER B N 1
ATOM 4031 C CA . SER B 1 235 ? -1.502 3.533 20.547 1 92.5 235 SER B CA 1
ATOM 4032 C C . SER B 1 235 ? -0.407 4.25 19.75 1 92.5 235 SER B C 1
ATOM 4034 O O . SER B 1 235 ? -0.321 5.477 19.781 1 92.5 235 SER B O 1
ATOM 4036 N N . LEU B 1 236 ? 0.414 3.424 19.219 1 94.38 236 LEU B N 1
ATOM 4037 C CA . LEU B 1 236 ? 1.438 3.871 18.281 1 94.38 236 LEU B CA 1
ATOM 4038 C C . LEU B 1 236 ? 1.336 3.111 16.953 1 94.38 236 LEU B C 1
ATOM 4040 O O . LEU B 1 236 ? 1.389 1.88 16.938 1 94.38 236 LEU B O 1
ATOM 4044 N N . GLN B 1 237 ? 1.17 3.863 15.914 1 90.19 237 GLN B N 1
ATOM 4045 C CA . GLN B 1 237 ? 1.167 3.248 14.586 1 90.19 237 GLN B CA 1
ATOM 4046 C C . GLN B 1 237 ? 2.385 3.68 13.781 1 90.19 237 GLN B C 1
ATOM 4048 O O . GLN B 1 237 ? 2.824 4.828 13.875 1 90.19 237 GLN B O 1
ATOM 4053 N N . LEU B 1 238 ? 2.885 2.762 13.055 1 88.06 238 LEU B N 1
ATOM 4054 C CA . LEU B 1 238 ? 4.039 3.043 12.211 1 88.06 238 LEU B CA 1
ATOM 4055 C C . LEU B 1 238 ? 3.631 3.156 10.75 1 88.06 238 LEU B C 1
ATOM 4057 O O . LEU B 1 238 ? 3.023 2.236 10.195 1 88.06 238 LEU B O 1
ATOM 4061 N N . ALA B 1 239 ? 3.918 4.289 10.188 1 88.56 239 ALA B N 1
ATOM 4062 C CA . ALA B 1 239 ? 3.75 4.523 8.75 1 88.56 239 ALA B CA 1
ATOM 4063 C C . ALA B 1 239 ? 5.082 4.879 8.094 1 88.56 239 ALA B C 1
ATOM 4065 O O . ALA B 1 239 ? 5.34 6.047 7.793 1 88.56 239 ALA B O 1
ATOM 4066 N N . LEU B 1 240 ? 5.891 3.912 7.879 1 82.31 240 LEU B N 1
ATOM 4067 C CA . LEU B 1 240 ? 7.191 4.094 7.246 1 82.31 240 LEU B CA 1
ATOM 4068 C C . LEU B 1 240 ? 7.566 2.871 6.414 1 82.31 240 LEU B C 1
ATOM 4070 O O . LEU B 1 240 ? 7.043 1.778 6.637 1 82.31 240 LEU B O 1
ATOM 4074 N N . ILE B 1 241 ? 8.391 3.219 5.453 1 72.19 241 ILE B N 1
ATOM 4075 C CA . ILE B 1 241 ? 8.898 2.146 4.602 1 72.19 241 ILE B CA 1
ATOM 4076 C C . ILE B 1 241 ? 10.211 1.615 5.172 1 72.19 241 ILE B C 1
ATOM 4078 O O . ILE B 1 241 ? 11.203 2.35 5.266 1 72.19 241 ILE B O 1
ATOM 4082 N N . SER B 1 242 ? 10.172 0.335 5.703 1 72.75 242 SER B N 1
ATOM 4083 C CA . SER B 1 242 ? 11.383 -0.292 6.23 1 72.75 242 SER B CA 1
ATOM 4084 C C . SER B 1 242 ? 11.352 -1.804 6.027 1 72.75 242 SER B C 1
ATOM 4086 O O . SER B 1 242 ? 10.328 -2.449 6.273 1 72.75 242 SER B O 1
ATOM 4088 N N . PRO B 1 243 ? 12.516 -2.283 5.551 1 66.06 243 PRO B N 1
ATOM 4089 C CA . PRO B 1 243 ? 12.594 -3.744 5.492 1 66.06 243 PRO B CA 1
ATOM 4090 C C . PRO B 1 243 ? 12.445 -4.398 6.867 1 66.06 243 PRO B C 1
ATOM 4092 O O . PRO B 1 243 ? 12.086 -5.574 6.957 1 66.06 243 PRO B O 1
ATOM 4095 N N . ALA B 1 244 ? 12.664 -3.693 7.926 1 70.38 244 ALA B N 1
ATOM 4096 C CA . ALA B 1 244 ? 12.633 -4.234 9.281 1 70.38 244 ALA B CA 1
ATOM 4097 C C . ALA B 1 244 ? 11.352 -3.832 10.008 1 70.38 244 ALA B C 1
ATOM 4099 O O . ALA B 1 244 ? 11.312 -3.809 11.242 1 70.38 244 ALA B O 1
ATOM 4100 N N . LEU B 1 245 ? 10.32 -3.5 9.289 1 74.94 245 LEU B N 1
ATOM 4101 C CA . LEU B 1 245 ? 9.102 -2.971 9.891 1 74.94 245 LEU B CA 1
ATOM 4102 C C . LEU B 1 245 ? 8.531 -3.941 10.922 1 74.94 245 LEU B C 1
ATOM 4104 O O . LEU B 1 245 ? 8.102 -3.525 12 1 74.94 245 LEU B O 1
ATOM 4108 N N . GLY B 1 246 ? 8.523 -5.195 10.594 1 70.75 246 GLY B N 1
ATOM 4109 C CA . GLY B 1 246 ? 8.023 -6.188 11.539 1 70.75 246 GLY B CA 1
ATOM 4110 C C . GLY B 1 246 ? 8.781 -6.195 12.852 1 70.75 246 GLY B C 1
ATOM 4111 O O . GLY B 1 246 ? 8.172 -6.215 13.922 1 70.75 246 GLY B O 1
ATOM 4112 N N . GLU B 1 247 ? 10.016 -6.172 12.75 1 73.31 247 GLU B N 1
ATOM 4113 C CA . GLU B 1 247 ? 10.867 -6.16 13.93 1 73.31 247 GLU B CA 1
ATOM 4114 C C . GLU B 1 247 ? 10.656 -4.887 14.75 1 73.31 247 GLU B C 1
ATOM 4116 O O . GLU B 1 247 ? 10.617 -4.93 15.977 1 73.31 247 GLU B O 1
ATOM 4121 N N . LEU B 1 248 ? 10.539 -3.811 14.07 1 82.06 248 LEU B N 1
ATOM 4122 C CA . LEU B 1 248 ? 10.297 -2.531 14.727 1 82.06 248 LEU B CA 1
ATOM 4123 C C . LEU B 1 248 ? 9 -2.572 15.531 1 82.06 248 LEU B C 1
ATOM 4125 O O . LEU B 1 248 ? 8.984 -2.186 16.703 1 82.06 248 LEU B O 1
ATOM 4129 N N . VAL B 1 249 ? 7.992 -3.08 14.906 1 79.88 249 VAL B N 1
ATOM 4130 C CA . VAL B 1 249 ? 6.688 -3.154 15.555 1 79.88 249 VAL B CA 1
ATOM 4131 C C . VAL B 1 249 ? 6.77 -4.047 16.781 1 79.88 249 VAL B C 1
ATOM 4133 O O . VAL B 1 249 ? 6.312 -3.67 17.859 1 79.88 249 VAL B O 1
ATOM 4136 N N . GLN B 1 250 ? 7.32 -5.152 16.625 1 75.12 250 GLN B N 1
ATOM 4137 C CA . GLN B 1 250 ? 7.406 -6.121 17.719 1 75.12 250 GLN B CA 1
ATOM 4138 C C . GLN B 1 250 ? 8.188 -5.559 18.891 1 75.12 250 GLN B C 1
ATOM 4140 O O . GLN B 1 250 ? 7.742 -5.633 20.031 1 75.12 250 GLN B O 1
ATOM 4145 N N . ARG B 1 251 ? 9.305 -5.008 18.672 1 83.56 251 ARG B N 1
ATOM 4146 C CA . ARG B 1 251 ? 10.18 -4.508 19.734 1 83.56 251 ARG B CA 1
ATOM 4147 C C . ARG B 1 251 ? 9.555 -3.311 20.438 1 83.56 251 ARG B C 1
ATOM 4149 O O . ARG B 1 251 ? 9.625 -3.201 21.672 1 83.56 251 ARG B O 1
ATOM 4156 N N . LEU B 1 252 ? 8.984 -2.432 19.703 1 89.06 252 LEU B N 1
ATOM 4157 C CA . LEU B 1 252 ? 8.352 -1.261 20.297 1 89.06 252 LEU B CA 1
ATOM 4158 C C . LEU B 1 252 ? 7.117 -1.661 21.109 1 89.06 252 LEU B C 1
ATOM 4160 O O . LEU B 1 252 ? 6.82 -1.056 22.141 1 89.06 252 LEU B O 1
ATOM 4164 N N . ASP B 1 253 ? 6.391 -2.619 20.609 1 84.88 253 ASP B N 1
ATOM 4165 C CA . ASP B 1 253 ? 5.227 -3.123 21.328 1 84.88 253 ASP B CA 1
ATOM 4166 C C . ASP B 1 253 ? 5.633 -3.719 22.672 1 84.88 253 ASP B C 1
ATOM 4168 O O . ASP B 1 253 ? 4.906 -3.584 23.656 1 84.88 253 ASP B O 1
ATOM 4172 N N . GLN B 1 254 ? 6.707 -4.402 22.703 1 83.75 254 GLN B N 1
ATOM 4173 C CA . GLN B 1 254 ? 7.227 -4.973 23.938 1 83.75 254 GLN B CA 1
ATOM 4174 C C . GLN B 1 254 ? 7.711 -3.877 24.891 1 83.75 254 GLN B C 1
ATOM 4176 O O . GLN B 1 254 ? 7.66 -4.039 26.109 1 83.75 254 GLN B O 1
ATOM 4181 N N . THR B 1 255 ? 8.219 -2.84 24.344 1 91.19 255 THR B N 1
ATOM 4182 C CA . THR B 1 255 ? 8.836 -1.771 25.109 1 91.19 255 THR B CA 1
ATOM 4183 C C . THR B 1 255 ? 7.777 -0.885 25.766 1 91.19 255 THR B C 1
ATOM 4185 O O . THR B 1 255 ? 7.93 -0.467 26.906 1 91.19 255 THR B O 1
ATOM 4188 N N . PHE B 1 256 ? 6.742 -0.708 24.969 1 93 256 PHE B N 1
ATOM 4189 C CA . PHE B 1 256 ? 5.762 0.264 25.438 1 93 256 PHE B CA 1
ATOM 4190 C C . PHE B 1 256 ? 4.5 -0.434 25.938 1 93 256 PHE B C 1
ATOM 4192 O O . PHE B 1 256 ? 4.199 -1.554 25.516 1 93 256 PHE B O 1
ATOM 4199 N N . GLY B 1 257 ? 3.807 0.095 26.828 1 85.25 257 GLY B N 1
ATOM 4200 C CA . GLY B 1 257 ? 2.625 -0.465 27.469 1 85.25 257 GLY B CA 1
ATOM 4201 C C . GLY B 1 257 ? 1.362 -0.279 26.641 1 85.25 257 GLY B C 1
ATOM 4202 O O . GLY B 1 257 ? 0.267 -0.625 27.094 1 85.25 257 GLY B O 1
ATOM 4203 N N . PHE B 1 258 ? 1.432 0.32 25.531 1 87.88 258 PHE B N 1
ATOM 4204 C CA . PHE B 1 258 ? 0.289 0.473 24.641 1 87.88 258 PHE B CA 1
ATOM 4205 C C . PHE B 1 258 ? 0.513 -0.284 23.328 1 87.88 258 PHE B C 1
ATOM 4207 O O . PHE B 1 258 ? 1.63 -0.716 23.047 1 87.88 258 PHE B O 1
ATOM 4214 N N . ASN B 1 259 ? -0.535 -0.397 22.594 1 83.56 259 ASN B N 1
ATOM 4215 C CA . ASN B 1 259 ? -0.496 -1.178 21.359 1 83.56 259 ASN B CA 1
ATOM 4216 C C . ASN B 1 259 ? 0.355 -0.497 20.297 1 83.56 259 ASN B C 1
ATOM 4218 O O . ASN B 1 259 ? 0.245 0.713 20.094 1 83.56 259 ASN B O 1
ATOM 4222 N N . VAL B 1 260 ? 1.262 -1.233 19.703 1 86.88 260 VAL B N 1
ATOM 4223 C CA . VAL B 1 260 ? 2.07 -0.774 18.578 1 86.88 260 VAL B CA 1
ATOM 4224 C C . VAL B 1 260 ? 1.763 -1.616 17.344 1 86.88 260 VAL B C 1
ATOM 4226 O O . VAL B 1 260 ? 1.755 -2.848 17.406 1 86.88 260 VAL B O 1
ATOM 4229 N N . SER B 1 261 ? 1.44 -0.92 16.219 1 80.25 261 SER B N 1
ATOM 4230 C CA . SER B 1 261 ? 1.116 -1.659 15.008 1 80.25 261 SER B CA 1
ATOM 4231 C C . SER B 1 261 ? 1.548 -0.892 13.766 1 80.25 261 SER B C 1
ATOM 4233 O O . SER B 1 261 ? 1.784 0.317 13.82 1 80.25 261 SER B O 1
ATOM 4235 N N . ALA B 1 262 ? 1.736 -1.588 12.664 1 78.81 262 ALA B N 1
ATOM 4236 C CA . ALA B 1 262 ? 1.928 -0.938 11.375 1 78.81 262 ALA B CA 1
ATOM 4237 C C . ALA B 1 262 ? 0.619 -0.344 10.859 1 78.81 262 ALA B C 1
ATOM 4239 O O . ALA B 1 262 ? -0.449 -0.937 11.031 1 78.81 262 ALA B O 1
ATOM 4240 N N . MET B 1 263 ? 0.699 0.796 10.258 1 80.75 263 MET B N 1
ATOM 4241 C CA . MET B 1 263 ? -0.489 1.379 9.641 1 80.75 263 MET B CA 1
ATOM 4242 C C . MET B 1 263 ? -1.022 0.479 8.531 1 80.75 263 MET B C 1
ATOM 4244 O O . MET B 1 263 ? -0.264 0.037 7.668 1 80.75 263 MET B O 1
ATOM 4248 N N . ALA B 1 264 ? -2.32 0.073 8.711 1 72.5 264 ALA B N 1
ATOM 4249 C CA . ALA B 1 264 ? -2.959 -0.786 7.715 1 72.5 264 ALA B CA 1
ATOM 4250 C C . ALA B 1 264 ? -4.316 -0.226 7.297 1 72.5 264 ALA B C 1
ATOM 4252 O O . ALA B 1 264 ? -5.285 -0.306 8.055 1 72.5 264 ALA B O 1
ATOM 4253 N N . ASN B 1 265 ? -4.371 0.667 6.375 1 75.19 265 ASN B N 1
ATOM 4254 C CA . ASN B 1 265 ? -5.633 1.157 5.828 1 75.19 265 ASN B CA 1
ATOM 4255 C C . ASN B 1 265 ? -5.719 0.923 4.32 1 75.19 265 ASN B C 1
ATOM 4257 O O . ASN B 1 265 ? -4.812 0.337 3.727 1 75.19 265 ASN B O 1
ATOM 4261 N N . LYS B 1 266 ? -6.742 1.332 3.775 1 73.94 266 LYS B N 1
ATOM 4262 C CA . LYS B 1 266 ? -7.012 1.039 2.369 1 73.94 266 LYS B CA 1
ATOM 4263 C C . LYS B 1 266 ? -5.941 1.644 1.467 1 73.94 266 LYS B C 1
ATOM 4265 O O . LYS B 1 266 ? -5.605 1.073 0.427 1 73.94 266 LYS B O 1
ATOM 4270 N N . ALA B 1 267 ? -5.418 2.787 1.876 1 81.56 267 ALA B N 1
ATOM 4271 C CA . ALA B 1 267 ? -4.383 3.42 1.063 1 81.56 267 ALA B CA 1
ATOM 4272 C C . ALA B 1 267 ? -3.125 2.557 1.008 1 81.56 267 ALA B C 1
ATOM 4274 O O . ALA B 1 267 ? -2.541 2.365 -0.062 1 81.56 267 ALA B O 1
ATOM 4275 N N . ILE B 1 268 ? -2.777 2.066 2.145 1 77.12 268 ILE B N 1
ATOM 4276 C CA . ILE B 1 268 ? -1.582 1.236 2.236 1 77.12 268 ILE B CA 1
ATOM 4277 C C . ILE B 1 268 ? -1.845 -0.12 1.587 1 77.12 268 ILE B C 1
ATOM 4279 O O . ILE B 1 268 ? -1.02 -0.618 0.818 1 77.12 268 ILE B O 1
ATOM 4283 N N . LEU B 1 269 ? -3.027 -0.686 1.788 1 72.94 269 LEU B N 1
ATOM 4284 C CA . LEU B 1 269 ? -3.344 -2.049 1.377 1 72.94 269 LEU B CA 1
ATOM 4285 C C . LEU B 1 269 ? -3.639 -2.111 -0.118 1 72.94 269 LEU B C 1
ATOM 4287 O O . LEU B 1 269 ? -3.643 -3.193 -0.71 1 72.94 269 LEU B O 1
ATOM 4291 N N . ASN B 1 270 ? -3.867 -0.945 -0.701 1 76.62 270 ASN B N 1
ATOM 4292 C CA . ASN B 1 270 ? -4.023 -0.904 -2.15 1 76.62 270 ASN B CA 1
ATOM 4293 C C . ASN B 1 270 ? -2.82 -1.514 -2.863 1 76.62 270 ASN B C 1
ATOM 4295 O O . ASN B 1 270 ? -2.951 -2.049 -3.965 1 76.62 270 ASN B O 1
ATOM 4299 N N . GLY B 1 271 ? -1.751 -1.497 -2.238 1 81.62 271 GLY B N 1
ATOM 4300 C CA . GLY B 1 271 ? -0.523 -2.059 -2.777 1 81.62 271 GLY B CA 1
ATOM 4301 C C . GLY B 1 271 ? -0.584 -3.564 -2.959 1 81.62 271 GLY B C 1
ATOM 4302 O O . GLY B 1 271 ? 0.189 -4.133 -3.732 1 81.62 271 GLY B O 1
ATOM 4303 N N . MET B 1 272 ? -1.585 -4.191 -2.361 1 82.12 272 MET B N 1
ATOM 4304 C CA . MET B 1 272 ? -1.733 -5.645 -2.426 1 82.12 272 MET B CA 1
ATOM 4305 C C . MET B 1 272 ? -1.96 -6.105 -3.861 1 82.12 272 MET B C 1
ATOM 4307 O O . MET B 1 272 ? -1.504 -7.184 -4.25 1 82.12 272 MET B O 1
ATOM 4311 N N . ASP B 1 273 ? -2.588 -5.305 -4.609 1 83.88 273 ASP B N 1
ATOM 4312 C CA . ASP B 1 273 ? -2.891 -5.672 -5.988 1 83.88 273 ASP B CA 1
ATOM 4313 C C . ASP B 1 273 ? -1.626 -5.688 -6.844 1 83.88 273 ASP B C 1
ATOM 4315 O O . ASP B 1 273 ? -1.611 -6.273 -7.93 1 83.88 273 ASP B O 1
ATOM 4319 N N . TYR B 1 274 ? -0.619 -5.086 -6.352 1 89.62 274 TYR B N 1
ATOM 4320 C CA . TYR B 1 274 ? 0.619 -4.984 -7.117 1 89.62 274 TYR B CA 1
ATOM 4321 C C . TYR B 1 274 ? 1.628 -6.031 -6.668 1 89.62 274 TYR B C 1
ATOM 4323 O O . TYR B 1 274 ? 2.734 -6.113 -7.207 1 89.62 274 TYR B O 1
ATOM 4331 N N . LEU B 1 275 ? 1.241 -6.855 -5.738 1 90.06 275 LEU B N 1
ATOM 4332 C CA . LEU B 1 275 ? 2.195 -7.789 -5.148 1 90.06 275 LEU B CA 1
ATOM 4333 C C . LEU B 1 275 ? 2.719 -8.766 -6.199 1 90.06 275 LEU B C 1
ATOM 4335 O O . LEU B 1 275 ? 3.93 -8.969 -6.312 1 90.06 275 LEU B O 1
ATOM 4339 N N . SER B 1 276 ? 1.818 -9.336 -7 1 92.62 276 SER B N 1
ATOM 4340 C CA . SER B 1 276 ? 2.238 -10.352 -7.961 1 92.62 276 SER B CA 1
ATOM 4341 C C . SER B 1 276 ? 3.078 -9.742 -9.078 1 92.62 276 SER B C 1
ATOM 4343 O O . SER B 1 276 ? 4.156 -10.242 -9.398 1 92.62 276 SER B O 1
ATOM 4345 N N . PRO B 1 277 ? 2.656 -8.641 -9.648 1 93.56 277 PRO B N 1
ATOM 4346 C CA . PRO B 1 277 ? 3.535 -8.07 -10.672 1 93.56 277 PRO B CA 1
ATOM 4347 C C . PRO B 1 277 ? 4.844 -7.531 -10.102 1 93.56 277 PRO B C 1
ATOM 4349 O O . PRO B 1 277 ? 5.867 -7.523 -10.789 1 93.56 277 PRO B O 1
ATOM 4352 N N . PHE B 1 278 ? 4.852 -7.09 -8.891 1 91.19 278 PHE B N 1
ATOM 4353 C CA . PHE B 1 278 ? 6.09 -6.707 -8.219 1 91.19 278 PHE B CA 1
ATOM 4354 C C . PHE B 1 278 ? 6.992 -7.918 -8.023 1 91.19 278 PHE B C 1
ATOM 4356 O O . PHE B 1 278 ? 8.203 -7.84 -8.25 1 91.19 278 PHE B O 1
ATOM 4363 N N . ALA B 1 279 ? 6.402 -9 -7.641 1 92.62 279 ALA B N 1
ATOM 4364 C CA . ALA B 1 279 ? 7.141 -10.234 -7.41 1 92.62 279 ALA B CA 1
ATOM 4365 C C . ALA B 1 279 ? 7.871 -10.68 -8.672 1 92.62 279 ALA B C 1
ATOM 4367 O O . ALA B 1 279 ? 9.008 -11.156 -8.609 1 92.62 279 ALA B O 1
ATOM 4368 N N . LEU B 1 280 ? 7.266 -10.477 -9.812 1 92.88 280 LEU B N 1
ATOM 4369 C CA . LEU B 1 280 ? 7.828 -10.891 -11.094 1 92.88 280 LEU B CA 1
ATOM 4370 C C . LEU B 1 280 ? 9.172 -10.219 -11.344 1 92.88 280 LEU B C 1
ATOM 4372 O O . LEU B 1 280 ? 9.984 -10.719 -12.125 1 92.88 280 LEU B O 1
ATOM 4376 N N . LEU B 1 281 ? 9.344 -9.109 -10.688 1 90.75 281 LEU B N 1
ATOM 4377 C CA . LEU B 1 281 ? 10.531 -8.312 -10.961 1 90.75 281 LEU B CA 1
ATOM 4378 C C . LEU B 1 281 ? 11.648 -8.641 -9.977 1 90.75 281 LEU B C 1
ATOM 4380 O O . LEU B 1 281 ? 12.766 -8.125 -10.102 1 90.75 281 LEU B O 1
ATOM 4384 N N . GLN B 1 282 ? 11.305 -9.398 -8.914 1 84.62 282 GLN B N 1
ATOM 4385 C CA . GLN B 1 282 ? 12.297 -9.734 -7.906 1 84.62 282 GLN B CA 1
ATOM 4386 C C . GLN B 1 282 ? 13.195 -10.875 -8.375 1 84.62 282 GLN B C 1
ATOM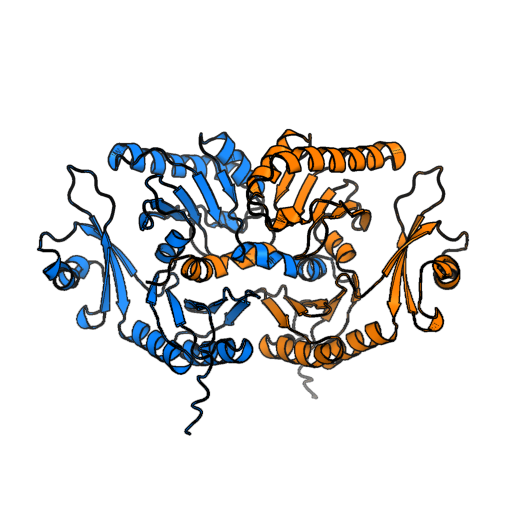 4388 O O . GLN B 1 282 ? 14.266 -11.102 -7.816 1 84.62 282 GLN B O 1
ATOM 4393 N N . GLY B 1 283 ? 12.672 -11.633 -9.359 1 73.56 283 GLY B N 1
ATOM 4394 C CA . GLY B 1 283 ? 13.43 -12.781 -9.828 1 73.56 283 GLY B CA 1
ATOM 4395 C C . GLY B 1 283 ? 14.547 -12.414 -10.789 1 73.56 283 GLY B C 1
ATOM 4396 O O . GLY B 1 283 ? 14.523 -11.328 -11.383 1 73.56 283 GLY B O 1
ATOM 4397 N N . GLU B 1 284 ? 15.719 -13.125 -10.688 1 62.34 284 GLU B N 1
ATOM 4398 C CA . GLU B 1 284 ? 16.828 -12.938 -11.625 1 62.34 284 GLU B CA 1
ATOM 4399 C C . GLU B 1 284 ? 16.375 -13.195 -13.062 1 62.34 284 GLU B C 1
ATOM 4401 O O . GLU B 1 284 ? 15.508 -14.039 -13.305 1 62.34 284 GLU B O 1
ATOM 4406 N N . PRO B 1 285 ? 16.641 -12.117 -14.016 1 52.66 285 PRO B N 1
ATOM 4407 C CA . PRO B 1 285 ? 16.312 -12.336 -15.43 1 52.66 285 PRO B CA 1
ATOM 4408 C C . PRO B 1 285 ? 16.703 -13.734 -15.914 1 52.66 285 PRO B C 1
ATOM 4410 O O . PRO B 1 285 ? 17.672 -14.312 -15.43 1 52.66 285 PRO B O 1
ATOM 4413 N N . SER B 1 286 ? 15.578 -14.594 -16.281 1 42.88 286 SER B N 1
ATOM 4414 C CA . SER B 1 286 ? 15.992 -15.844 -16.922 1 42.88 286 SER B CA 1
ATOM 4415 C C . SER B 1 286 ? 17.062 -15.594 -17.984 1 42.88 286 SER B C 1
ATOM 4417 O O . SER B 1 286 ? 17.062 -14.547 -18.641 1 42.88 286 SER B O 1
#

Nearest PDB structures (foldseek):
  5eoy-assembly1_B  TM=5.453E-01  e=4.122E-15  Pseudomonas aeruginosa PAO1
  5eox-assembly1_B  TM=5.305E-01  e=3.876E-15  Pseudomonas aeruginosa PAO1
  1yf5-assembly1_L-2  TM=5.486E-01  e=1.566E-13  Vibrio cholerae
  4pht-assembly3_Z  TM=5.777E-01  e=1.696E-11  Vibrio vulnificus CMCP6
  4pht-assembly1_X  TM=5.771E-01  e=2.308E-11  Vibrio vulnificus CMCP6

InterPro domains:
  IPR043129 ATPase, nucleotide binding domain [SSF53067] (40-143)

pLDDT: mean 86.53, std 13.84, range [21.98, 98.0]

Secondary structure (DSSP, 8-state):
-----------SEEEEEE-SSEEEEEE-SSS-EEEEEE-SSGGGHHHHHHHHHHHTT-TT-EEEEEEPTTS-EEEEEEPPSS-HHHHHHHHHHHHGGG-SS-GGGEEEEEEEE---TTS--EEEEEEEEHHHHHHHHHHHHTTSEEEEEEEHHHHGGGGS-SSSS-EEEEEE-TTS-EEEEEEETTEEEEEEEETT-GGGGT-S--HHHHHHHHHHHHHHHHIIIIIS-PPPP-EEEEEE--TTHHHHHHHHHHHSSSEEEE--SHHHHGGGGGHHHHHTTTS---/------------EEEEEE-SSEEEEEE-SSS-EEEEEE-SSGGGHHHHHHHHHHHTT-TT-EEEEEEPTTS-EEEEEEPPSS-HHHHHHHHHHHHGGG-SS-GGGEEEEEEEE---TTS--EEEEEEEEHHHHHHHHHHHHTTSEEEEEEEHHHHGGGGS-SSSS-EEEEEE-TTS-EEEEEEETTEEEEEEEETT-GGGGT-S--HHHHHHHHHHHHHHHHIIIIIS-PPPP-EEEEEE--TTHHHHHHHHHHHSSSEEEE--SHHHHGGGGGHHHHHTTTS---

Solvent-accessible surface area (backbone atoms only — not comparable to full-atom values): 30814 Å² total; per-residue (Å²): 134,84,78,72,76,68,69,74,75,74,82,58,54,30,10,29,29,47,45,64,52,33,36,31,37,25,34,73,43,99,67,64,42,78,48,70,41,77,29,80,35,78,82,28,46,40,59,44,48,48,49,54,29,60,75,67,69,48,58,67,20,42,28,36,35,25,34,29,89,82,66,52,48,78,48,76,43,71,49,74,95,57,60,80,89,46,40,75,75,45,45,58,72,74,43,52,90,77,51,89,66,63,65,90,49,44,41,74,50,71,45,77,33,77,46,31,88,90,45,76,51,31,27,38,37,39,34,31,52,42,68,60,54,48,51,52,50,50,32,42,48,72,48,25,36,72,70,46,79,48,38,34,72,61,26,45,21,36,71,47,76,71,40,82,54,30,36,36,35,41,38,26,59,90,97,40,61,28,26,44,35,31,28,37,59,50,30,63,52,42,78,42,79,41,81,92,45,54,54,47,52,71,35,69,75,52,70,76,52,47,58,56,48,50,49,54,52,46,55,52,50,48,43,40,40,68,64,47,59,45,64,70,63,58,33,38,31,38,46,59,52,28,71,34,47,59,59,52,32,54,54,49,29,71,73,38,94,38,56,44,33,66,65,65,47,68,42,30,46,56,14,58,74,36,43,35,17,43,14,53,63,60,45,78,83,129,134,82,78,71,75,68,70,73,74,74,83,56,53,32,10,30,27,46,46,66,53,33,37,33,38,26,34,73,43,100,68,63,42,80,48,71,42,76,29,79,35,78,83,28,46,40,60,44,46,47,49,54,30,59,74,66,70,50,60,67,20,42,30,36,36,24,35,30,88,80,66,52,47,77,47,78,43,72,48,74,96,57,59,79,91,46,39,73,74,46,45,58,71,72,43,52,90,77,50,89,66,63,66,90,49,45,42,75,52,71,45,77,34,78,45,32,88,92,44,76,50,32,28,38,36,39,34,32,51,42,66,59,53,48,51,50,50,50,34,40,49,73,49,26,36,72,69,46,77,49,39,33,72,61,26,44,20,37,70,46,76,73,38,83,54,30,35,37,34,40,39,28,59,90,97,42,61,28,27,44,34,31,29,38,61,51,30,62,53,43,78,42,78,42,80,89,47,53,53,47,52,71,35,68,76,52,69,77,53,46,57,56,48,52,49,54,52,46,54,50,49,48,42,40,40,69,63,48,60,45,64,71,63,56,33,39,30,38,46,60,54,28,72,35,46,58,58,52,32,53,54,50,29,73,72,39,97,39,54,43,32,66,63,66,46,70,43,30,46,56,13,57,72,35,41,34,16,43,13,52,62,60,43,76,83,128

Radius of gyration: 26.6 Å; Cα contacts (8 Å, |Δi|>4): 1108; chains: 2; bounding box: 73×84×74 Å

Organism: NCBI:txid218936

Sequence (572 aa):
MRTLFHRKALSGRVGVLFGQDHIWLTSNDTTPCFASRPVNGPQGWRSALDELFTLHHLERRRVCVALASGLYQQVQIDKPQVPASELAGALPWAIKDFVSEPLGQLVMDYVDLPTPPSSQARISVVTAPRARIQSIVDAVNAVAELESITTEELALAQLFPVDDTPRLLLWQPAGHELHLLVFRQGALCFSRALRGFKHLATAGSVNEDIDSLALEIQRSLDYLQGQLKLPECGSLQLALISPALGELVQRLDQTFGFNVSAMANKAILNGMDYLSPFALLQGEPSMRTLFHRKALSGRVGVLFGQDHIWLTSNDTTPCFASRPVNGPQGWRSALDELFTLHHLERRRVCVALASGLYQQVQIDKPQVPASELAGALPWAIKDFVSEPLGQLVMDYVDLPTPPSSQARISVVTAPRARIQSIVDAVNAVAELESITTEELALAQLFPVDDTPRLLLWQPAGHELHLLVFRQGALCFSRALRGFKHLATAGSVNEDIDSLALEIQRSLDYLQGQLKLPECGSLQLALISPALGELVQRLDQTFGFNVSAMANKAILNGMDYLSPFALLQGEPS